Protein AF-A0A7S1EQD0-F1 (afdb_monomer)

pLDDT: mean 75.55, std 23.12, range [25.06, 97.88]

Mean predicted aligned error: 13.23 Å

Solvent-accessible surface area (backbone atoms only — not comparable to full-atom values): 24366 Å² total; per-residue (Å²): 118,85,76,50,57,72,41,32,69,48,77,45,64,61,37,63,82,50,36,28,69,56,48,41,55,50,34,69,64,29,55,52,28,27,33,45,36,33,35,54,18,48,50,40,40,46,56,37,41,45,33,46,28,65,48,24,20,92,42,27,28,35,42,34,41,24,37,23,82,81,46,58,55,50,56,68,33,49,33,49,25,24,74,40,27,55,58,27,29,34,43,34,35,34,43,35,25,59,81,72,89,61,100,54,102,66,83,83,84,72,91,72,86,83,75,94,69,75,94,68,73,45,50,25,52,27,51,26,60,22,47,55,24,27,34,41,30,37,26,45,13,48,69,47,31,57,58,48,44,43,40,60,20,53,51,27,27,30,42,32,39,22,42,14,62,51,46,35,28,68,32,50,31,52,32,18,71,45,26,40,63,23,29,33,43,30,44,24,48,22,81,44,44,34,22,68,24,44,36,40,30,21,72,42,23,51,59,28,27,33,42,30,51,20,46,38,45,61,92,40,28,51,46,66,38,46,33,54,16,56,58,47,35,51,44,29,30,31,42,35,41,29,35,22,36,42,56,30,30,66,41,48,38,54,36,32,68,32,67,52,34,19,70,49,23,31,35,43,33,48,22,44,39,74,57,61,43,45,34,44,66,29,55,51,37,41,33,50,42,28,48,52,25,29,33,42,34,43,23,44,25,44,44,36,35,85,86,67,90,67,88,86,71,83,91,82,93,54,44,18,55,45,23,29,34,42,31,43,28,39,18,35,44,32,33,36,71,49,47,32,52,54,34,76,34,27,61,44,28,29,34,41,35,47,20,39,21,69,51,32,34,37,66,27,32,48,36,40,30,76,35,37,69,47,28,28,35,41,31,38,34,44,19,54,55,33,43,58,68,26,51,55,56,21,55,75,53,35,80,58,46,53,35,42,38,47,32,74,27,54,60,62,80,82,80,92,76,96,50,91,52,52,69,42,70,82,58,57,62,65,56,59,52,46,49,46,62,72,72,61,61,58,74,71,63,49,59,65,54,53,64,55,73,80,62,78,90,75,90,82,86,84,91,85,91,87,84,90,84,84,88,86,84,83,86,80,87,88,75,88,79,86,83,88,133

InterPro domains:
  IPR006553 Leucine-rich repeat, cysteine-containing subtype [SM00367] (4-29)
  IPR006553 Leucine-rich repeat, cysteine-containing subtype [SM00367] (153-178)
  IPR006553 Leucine-rich repeat, cysteine-containing subtype [SM00367] (179-204)
  IPR006553 Leucine-rich repeat, cysteine-containing subtype [SM00367] (320-345)
  IPR006553 Leucine-rich repeat, cysteine-containing subtype [SM00367] (346-371)
  IPR006553 Leucine-rich repeat, cysteine-containing subtype [SM00367] (372-397)
  IPR032675 Leucine-rich repeat domain superfamily [G3DSA:3.80.10.10] (2-118)
  IPR032675 Leucine-rich repeat domain superfamily [G3DSA:3.80.10.10] (119-221)
  IPR032675 Leucine-rich repeat domain superfamily [G3DSA:3.80.10.10] (222-308)
  IPR032675 Leucine-rich repeat domain superfamily [G3DSA:3.80.10.10] (309-425)

Nearest PDB structures (foldseek):
  6o60-assembly1_C  TM=7.475E-01  e=8.059E-14  Homo sapiens
  6wcq-assembly1_B  TM=6.820E-01  e=1.912E-12  Homo sapiens
  1fs2-assembly1_C  TM=6.869E-01  e=1.834E-07  Homo sapiens
  7z8v-assembly1_F  TM=6.856E-01  e=7.701E-06  Homo sapiens
  8bya-assembly1_E  TM=5.868E-01  e=3.535E-06  Homo sapiens

Radius of gyration: 29.26 Å; Cα contacts (8 Å, |Δi|>4): 1032; chains: 1; bounding box: 67×59×96 Å

Organism: NCBI:txid708627

Structure (mmCIF, N/CA/C/O backbone):
data_AF-A0A7S1EQD0-F1
#
_entry.id   AF-A0A7S1EQD0-F1
#
loop_
_atom_site.group_PDB
_atom_site.id
_atom_site.type_symbol
_atom_site.label_atom_id
_atom_site.label_alt_id
_atom_site.label_comp_id
_atom_site.label_asym_id
_atom_site.label_entity_id
_atom_site.label_seq_id
_atom_site.pdbx_PDB_ins_code
_atom_site.Cartn_x
_atom_site.Cartn_y
_atom_site.Cartn_z
_atom_site.occupancy
_atom_site.B_iso_or_equiv
_atom_site.auth_seq_id
_atom_site.auth_comp_id
_atom_site.auth_asym_id
_atom_site.auth_atom_id
_atom_site.pdbx_PDB_model_num
ATOM 1 N N . MET A 1 1 ? -43.192 -0.748 7.599 1.00 50.53 1 MET A N 1
ATOM 2 C CA . MET A 1 1 ? -42.430 -0.258 8.772 1.00 50.53 1 MET A CA 1
ATOM 3 C C . MET A 1 1 ? -41.844 -1.372 9.649 1.00 50.53 1 MET A C 1
ATOM 5 O O . MET A 1 1 ? -40.684 -1.238 9.986 1.00 50.53 1 MET A O 1
ATOM 9 N N . LYS A 1 2 ? -42.520 -2.510 9.911 1.00 54.06 2 LYS A N 1
ATOM 10 C CA . LYS A 1 2 ? -41.954 -3.643 10.699 1.00 54.06 2 LYS A CA 1
ATOM 11 C C . LYS A 1 2 ? -40.620 -4.248 10.202 1.00 54.06 2 LYS A C 1
ATOM 13 O O . LYS A 1 2 ? -39.960 -4.945 10.958 1.00 54.06 2 LYS A O 1
ATOM 18 N N . ALA A 1 3 ? -40.231 -4.016 8.945 1.00 58.38 3 ALA A N 1
ATOM 19 C CA . ALA A 1 3 ? -38.999 -4.567 8.375 1.00 58.38 3 ALA A CA 1
ATOM 20 C C . ALA A 1 3 ? -37.718 -3.824 8.813 1.00 58.38 3 ALA A C 1
ATOM 22 O O . ALA A 1 3 ? -36.639 -4.404 8.751 1.00 58.38 3 ALA A O 1
ATOM 23 N N . LEU A 1 4 ? -37.820 -2.564 9.260 1.00 62.56 4 LEU A N 1
ATOM 24 C CA . LEU A 1 4 ? -36.647 -1.749 9.611 1.00 62.56 4 LEU A CA 1
ATOM 25 C C . LEU A 1 4 ? -36.142 -2.003 11.042 1.00 62.56 4 LEU A C 1
ATOM 27 O O . LEU A 1 4 ? -34.963 -1.788 11.305 1.00 62.56 4 LEU A O 1
ATOM 31 N N . ASP A 1 5 ? -36.984 -2.543 11.931 1.00 69.06 5 ASP A N 1
ATOM 32 C CA . ASP A 1 5 ? -36.617 -2.840 13.326 1.00 69.06 5 ASP A CA 1
ATOM 33 C C . ASP A 1 5 ? -35.532 -3.921 13.448 1.00 69.06 5 ASP A C 1
ATOM 35 O O . ASP A 1 5 ? -34.864 -4.012 14.476 1.00 69.06 5 ASP A O 1
ATOM 39 N N . GLN A 1 6 ? -35.341 -4.746 12.413 1.00 78.62 6 GLN A N 1
ATOM 40 C CA . GLN A 1 6 ? -34.308 -5.787 12.394 1.00 78.62 6 GLN A CA 1
ATOM 41 C C . GLN A 1 6 ? -33.018 -5.361 11.690 1.00 78.62 6 GLN A C 1
ATOM 43 O O . GLN A 1 6 ? -32.056 -6.134 11.664 1.00 78.62 6 GLN A O 1
ATOM 48 N N . LEU A 1 7 ? -32.966 -4.151 11.123 1.00 84.62 7 LEU A N 1
ATOM 49 C CA . LEU A 1 7 ? -31.773 -3.698 10.423 1.00 84.62 7 LEU A CA 1
ATOM 50 C C . LEU A 1 7 ? -30.628 -3.490 11.423 1.00 84.62 7 LEU A C 1
ATOM 52 O O . LEU A 1 7 ? -30.711 -2.672 12.340 1.00 84.62 7 LEU A O 1
ATOM 56 N N . CYS A 1 8 ? -29.550 -4.250 11.237 1.00 90.75 8 CYS A N 1
ATOM 57 C CA . CYS A 1 8 ? -28.361 -4.206 12.087 1.00 90.75 8 CYS A CA 1
ATOM 58 C C . CYS A 1 8 ? -27.095 -3.768 11.337 1.00 90.75 8 CYS A C 1
ATOM 60 O O . CYS A 1 8 ? -26.061 -3.541 11.964 1.00 90.75 8 CYS A O 1
ATOM 62 N N . VAL A 1 9 ? -27.173 -3.634 10.014 1.00 93.19 9 VAL A N 1
ATOM 63 C CA . VAL A 1 9 ? -26.091 -3.171 9.145 1.00 93.19 9 VAL A CA 1
ATOM 64 C C . VAL A 1 9 ? -26.670 -2.137 8.194 1.00 93.19 9 VAL A C 1
ATOM 66 O O . VAL A 1 9 ? -27.667 -2.409 7.527 1.00 93.19 9 VAL A O 1
ATOM 69 N N . LEU A 1 10 ? -26.044 -0.968 8.133 1.00 93.31 10 LEU A N 1
ATOM 70 C CA . LEU A 1 10 ? -26.384 0.087 7.191 1.00 93.31 10 LEU A CA 1
ATOM 71 C C . LEU A 1 10 ? -25.100 0.633 6.571 1.00 93.31 10 LEU A C 1
ATOM 73 O O . LEU A 1 10 ? -24.232 1.130 7.290 1.00 93.31 10 LEU A O 1
ATOM 77 N N . ASP A 1 11 ? -25.008 0.531 5.248 1.00 92.25 11 ASP A N 1
ATOM 78 C CA . ASP A 1 11 ? -23.950 1.129 4.438 1.00 92.25 11 ASP A CA 1
ATOM 79 C C . ASP A 1 11 ? -24.571 2.148 3.483 1.00 92.25 11 ASP A C 1
ATOM 81 O O . ASP A 1 11 ? -25.519 1.836 2.760 1.00 92.25 11 ASP A O 1
ATOM 85 N N . ILE A 1 12 ? -24.085 3.380 3.562 1.00 90.50 12 ILE A N 1
ATOM 86 C CA . ILE A 1 12 ? -24.570 4.547 2.824 1.00 90.50 12 ILE A CA 1
ATOM 87 C C . ILE A 1 12 ? -23.400 5.296 2.174 1.00 90.50 12 ILE A C 1
ATOM 89 O O . ILE A 1 12 ? -23.431 6.524 2.090 1.00 90.50 12 ILE A O 1
ATOM 93 N N . ASP A 1 13 ? -22.361 4.575 1.741 1.00 90.00 13 ASP A N 1
ATOM 94 C CA . ASP A 1 13 ? -21.229 5.154 1.007 1.00 90.00 13 ASP A CA 1
ATOM 95 C C . ASP A 1 13 ? -21.686 6.101 -0.115 1.00 90.00 13 ASP A C 1
ATOM 97 O O . ASP A 1 13 ? -22.628 5.820 -0.862 1.00 90.00 13 ASP A O 1
ATOM 101 N N . GLY A 1 14 ? -21.030 7.258 -0.196 1.00 83.88 14 GLY A N 1
ATOM 102 C CA . GLY A 1 14 ? -21.255 8.252 -1.244 1.00 83.88 14 GLY A CA 1
ATOM 103 C C . GLY A 1 14 ? -22.619 8.944 -1.190 1.00 83.88 14 GLY A C 1
ATOM 104 O O . GLY A 1 14 ? -22.992 9.642 -2.132 1.00 83.88 14 GLY A O 1
ATOM 105 N N . CYS A 1 15 ? -23.393 8.790 -0.111 1.00 87.62 15 CYS A N 1
ATOM 106 C CA . CYS A 1 15 ? -24.688 9.453 0.029 1.00 87.62 15 CYS A CA 1
ATOM 107 C C . CYS A 1 15 ? -24.532 10.958 0.322 1.00 87.62 15 CYS A C 1
ATOM 109 O O . CYS A 1 15 ? -24.690 11.414 1.452 1.00 87.62 15 CYS A O 1
ATOM 111 N N . GLU A 1 16 ? -24.304 11.776 -0.705 1.00 84.88 16 GLU A N 1
ATOM 112 C CA . GLU A 1 16 ? -23.997 13.215 -0.574 1.00 84.88 16 GLU A CA 1
ATOM 113 C C . GLU A 1 16 ? -25.072 14.065 0.134 1.00 84.88 16 GLU A C 1
ATOM 115 O O . GLU A 1 16 ? -24.802 15.155 0.654 1.00 84.88 16 GLU A O 1
ATOM 120 N N . LEU A 1 17 ? -26.323 13.598 0.140 1.00 87.19 17 LEU A N 1
ATOM 121 C CA . LEU A 1 17 ? -27.458 14.328 0.706 1.00 87.19 17 LEU A CA 1
ATOM 122 C C . LEU A 1 17 ? -27.757 13.978 2.166 1.00 87.19 17 LEU A C 1
ATOM 124 O O . LEU A 1 17 ? -28.553 14.686 2.790 1.00 87.19 17 LEU A O 1
ATOM 128 N N . ILE A 1 18 ? -27.144 12.932 2.724 1.00 88.75 18 ILE A N 1
ATOM 129 C CA . ILE A 1 18 ? -27.457 12.491 4.083 1.00 88.75 18 ILE A CA 1
ATOM 130 C C . ILE A 1 18 ? -26.913 13.468 5.124 1.00 88.75 18 ILE A C 1
ATOM 132 O O . ILE A 1 18 ? -25.772 13.906 5.057 1.00 88.75 18 ILE A O 1
ATOM 136 N N . THR A 1 19 ? -27.748 13.842 6.092 1.00 89.75 19 THR A N 1
ATOM 137 C CA . THR A 1 19 ? -27.399 14.836 7.119 1.00 89.75 19 THR A CA 1
ATOM 138 C C . THR A 1 19 ? -27.415 14.221 8.511 1.00 89.75 19 THR A C 1
ATOM 140 O O . THR A 1 19 ? -28.064 13.199 8.734 1.00 89.75 19 THR A O 1
ATOM 143 N N . ASP A 1 20 ? -26.807 14.904 9.485 1.00 88.94 20 ASP A N 1
ATOM 144 C CA . ASP A 1 20 ? -26.904 14.523 10.902 1.00 88.94 20 ASP A CA 1
ATOM 145 C C . ASP A 1 20 ? -28.360 14.317 11.361 1.00 88.94 20 ASP A C 1
ATOM 147 O O . ASP A 1 20 ? -28.644 13.410 12.140 1.00 88.94 20 ASP A O 1
ATOM 151 N N . ARG A 1 21 ? -29.310 15.124 10.860 1.00 91.06 21 ARG A N 1
ATOM 152 C CA . ARG A 1 21 ? -30.737 14.985 11.196 1.00 91.06 21 ARG A CA 1
ATOM 153 C C . ARG A 1 21 ? -31.307 13.670 10.672 1.00 91.06 21 ARG A C 1
ATOM 155 O O . ARG A 1 21 ? -32.039 13.002 11.394 1.00 91.06 21 ARG A O 1
ATOM 162 N N . SER A 1 22 ? -30.952 13.299 9.444 1.00 91.62 22 SER A N 1
ATOM 163 C CA . SER A 1 22 ? -31.339 12.020 8.848 1.00 91.62 22 SER A CA 1
ATOM 164 C C . SER A 1 22 ? -30.812 10.857 9.689 1.00 91.62 22 SER A C 1
ATOM 166 O O . SER A 1 22 ? -31.579 9.963 10.032 1.00 91.62 22 SER A O 1
ATOM 168 N N . VAL A 1 23 ? -29.539 10.907 10.099 1.00 90.75 23 VAL A N 1
ATOM 169 C CA . VAL A 1 23 ? -28.937 9.877 10.961 1.00 90.75 23 VAL A CA 1
ATOM 170 C C . VAL A 1 23 ? -29.626 9.807 12.323 1.00 90.75 23 VAL A C 1
ATOM 172 O O . VAL A 1 23 ? -29.863 8.714 12.826 1.00 90.75 23 VAL A O 1
ATOM 175 N N . VAL A 1 24 ? -30.002 10.942 12.920 1.00 92.75 24 VAL A N 1
ATOM 176 C CA . VAL A 1 24 ? -30.746 10.960 14.190 1.00 92.75 24 VAL A CA 1
ATOM 177 C C . VAL A 1 24 ? -32.096 10.255 14.066 1.00 92.75 24 VAL A C 1
ATOM 179 O O . VAL A 1 24 ? -32.443 9.489 14.962 1.00 92.75 24 VAL A O 1
ATOM 182 N N . GLU A 1 25 ? -32.856 10.491 12.995 1.00 91.00 25 GLU A N 1
ATOM 183 C CA . GLU A 1 25 ? -34.138 9.800 12.790 1.00 91.00 25 GLU A CA 1
ATOM 184 C C . GLU A 1 25 ? -33.935 8.304 12.519 1.00 91.00 25 GLU A C 1
ATOM 186 O O . GLU A 1 25 ? -34.593 7.476 13.143 1.00 91.00 25 GLU A O 1
ATOM 191 N N . ILE A 1 26 ? -32.946 7.943 11.694 1.00 90.19 26 ILE A N 1
ATOM 192 C CA . ILE A 1 26 ? -32.556 6.542 11.467 1.00 90.19 26 ILE A CA 1
ATOM 193 C C . ILE A 1 26 ? -32.217 5.857 12.797 1.00 90.19 26 ILE A C 1
ATOM 195 O O . ILE A 1 26 ? -32.689 4.757 13.071 1.00 90.19 26 ILE A O 1
ATOM 199 N N . ALA A 1 27 ? -31.435 6.515 13.651 1.00 90.44 27 ALA A N 1
ATOM 200 C CA . ALA A 1 27 ? -30.986 5.961 14.921 1.00 90.44 27 ALA A CA 1
ATOM 201 C C . ALA A 1 27 ? -32.116 5.802 15.955 1.00 90.44 27 ALA A C 1
ATOM 203 O O . ALA A 1 27 ? -32.029 4.922 16.813 1.00 90.44 27 ALA A O 1
ATOM 204 N N . LYS A 1 28 ? -33.184 6.611 15.884 1.00 89.62 28 LYS A N 1
ATOM 205 C CA . LYS A 1 28 ? -34.373 6.457 16.745 1.00 89.62 28 LYS A CA 1
ATOM 206 C C . LYS A 1 28 ? -35.182 5.210 16.396 1.00 89.62 28 LYS A C 1
ATOM 208 O O . LYS A 1 28 ? -35.646 4.521 17.308 1.00 89.62 28 LYS A O 1
ATOM 213 N N . GLU A 1 29 ? -35.342 4.944 15.103 1.00 87.94 29 GLU A N 1
ATOM 214 C CA . GLU A 1 29 ? -36.114 3.807 14.597 1.00 87.94 29 GLU A CA 1
ATOM 215 C C . GLU A 1 29 ? -35.298 2.504 14.684 1.00 87.94 29 GLU A C 1
ATOM 217 O O . GLU A 1 29 ? -35.760 1.496 15.214 1.00 87.94 29 GLU A O 1
ATOM 222 N N . MET A 1 30 ? -34.032 2.526 14.256 1.00 87.94 30 MET A N 1
ATOM 223 C CA . MET A 1 30 ? -33.180 1.336 14.157 1.00 87.94 30 MET A CA 1
ATOM 224 C C . MET A 1 30 ? -32.355 1.112 15.428 1.00 87.94 30 MET A C 1
ATOM 226 O O . MET A 1 30 ? -31.192 1.505 15.517 1.00 87.94 30 MET A O 1
ATOM 230 N N . LYS A 1 31 ? -32.934 0.454 16.434 1.00 85.75 31 LYS A N 1
ATOM 231 C CA . LYS A 1 31 ? -32.311 0.309 17.769 1.00 85.75 31 LYS A CA 1
ATOM 232 C C . LYS A 1 31 ? -31.229 -0.771 17.878 1.00 85.75 31 LYS A C 1
ATOM 234 O O . LYS A 1 31 ? -30.480 -0.772 18.850 1.00 85.75 31 LYS A O 1
ATOM 239 N N . PHE A 1 32 ? -31.128 -1.679 16.906 1.00 89.94 32 PHE A N 1
ATOM 240 C CA . PHE A 1 32 ? -30.210 -2.828 16.945 1.00 89.94 32 PHE A CA 1
ATOM 241 C C . PHE A 1 32 ? -29.008 -2.694 16.002 1.00 89.94 32 PHE A C 1
ATOM 243 O O . PHE A 1 32 ? -28.387 -3.696 15.640 1.00 89.94 32 PHE A O 1
ATOM 250 N N . MET A 1 33 ? -28.660 -1.463 15.617 1.00 92.69 33 MET A N 1
ATOM 251 C CA . MET A 1 33 ? -27.554 -1.199 14.701 1.00 92.69 33 MET A CA 1
ATOM 252 C C . MET A 1 33 ? -26.228 -1.725 15.265 1.00 92.69 33 MET A C 1
ATOM 254 O O . MET A 1 33 ? -25.813 -1.351 16.365 1.00 92.69 33 MET A O 1
ATOM 258 N N . GLN A 1 34 ? -25.564 -2.593 14.507 1.00 94.12 34 GLN A N 1
ATOM 259 C CA . GLN A 1 34 ? -24.247 -3.155 14.810 1.00 94.12 34 GLN A CA 1
ATOM 260 C C . GLN A 1 34 ? -23.163 -2.564 13.911 1.00 94.12 34 GLN A C 1
ATOM 262 O O . GLN A 1 34 ? -22.034 -2.382 14.370 1.00 94.12 34 GLN A O 1
ATOM 267 N N . VAL A 1 35 ? -23.489 -2.259 12.657 1.00 95.50 35 VAL A N 1
ATOM 268 C CA . VAL A 1 35 ? -22.554 -1.704 11.676 1.00 95.50 35 VAL A CA 1
ATOM 269 C C . VAL A 1 35 ? -23.186 -0.485 11.026 1.00 95.50 35 VAL A C 1
ATOM 271 O O . VAL A 1 35 ? -24.231 -0.600 10.391 1.00 95.50 35 VAL A O 1
ATOM 274 N N . PHE A 1 36 ? -22.535 0.663 11.167 1.00 94.88 36 PHE A N 1
ATOM 275 C CA . PHE A 1 36 ? -22.894 1.875 10.442 1.00 94.88 36 PHE A CA 1
ATOM 276 C C . PHE A 1 36 ? -21.691 2.341 9.628 1.00 94.88 36 PHE A C 1
ATOM 278 O O . PHE A 1 36 ? -20.634 2.639 10.189 1.00 94.88 36 PHE A O 1
ATOM 285 N N . SER A 1 37 ? -21.856 2.353 8.310 1.00 93.62 37 SER A N 1
ATOM 286 C CA . SER A 1 37 ? -20.837 2.740 7.344 1.00 93.62 37 SER A CA 1
ATOM 287 C C . SER A 1 37 ? -21.346 3.916 6.528 1.00 93.62 37 SER A C 1
ATOM 289 O O . SER A 1 37 ? -22.345 3.794 5.827 1.00 93.62 37 SER A O 1
ATOM 291 N N . ALA A 1 38 ? -20.690 5.065 6.651 1.00 90.31 38 ALA A N 1
ATOM 292 C CA . ALA A 1 38 ? -21.004 6.252 5.866 1.00 90.31 38 ALA A CA 1
ATOM 293 C C . ALA A 1 38 ? -19.736 6.955 5.358 1.00 90.31 38 ALA A C 1
ATOM 295 O O . ALA A 1 38 ? -19.488 8.117 5.709 1.00 90.31 38 ALA A O 1
ATOM 296 N N . PRO A 1 39 ? -18.886 6.262 4.579 1.00 86.75 39 PRO A N 1
ATOM 297 C CA . PRO A 1 39 ? -17.789 6.926 3.904 1.00 86.75 39 PRO A CA 1
ATOM 298 C C . PRO A 1 39 ? -18.314 7.916 2.853 1.00 86.75 39 PRO A C 1
ATOM 300 O O . PRO A 1 39 ? -19.436 7.806 2.357 1.00 86.75 39 PRO A O 1
ATOM 303 N N . ASN A 1 40 ? -17.508 8.934 2.553 1.00 83.25 40 ASN A N 1
ATOM 304 C CA . ASN A 1 40 ? -17.771 9.929 1.511 1.00 83.25 40 ASN A CA 1
ATOM 305 C C . ASN A 1 40 ? -19.111 10.672 1.682 1.00 83.25 40 ASN A C 1
ATOM 307 O O . ASN A 1 40 ? -19.769 11.031 0.708 1.00 83.25 40 ASN A O 1
ATOM 311 N N . CYS A 1 41 ? -19.515 10.923 2.931 1.00 85.62 41 CYS A N 1
ATOM 312 C CA . CYS A 1 41 ? -20.762 11.606 3.275 1.00 85.62 41 CYS A CA 1
ATOM 313 C C . CYS A 1 41 ? -20.477 13.015 3.848 1.00 85.62 41 CYS A C 1
ATOM 315 O O . CYS A 1 41 ? -20.470 13.202 5.069 1.00 85.62 41 CYS A O 1
ATOM 317 N N . PRO A 1 42 ? -20.290 14.047 2.996 1.00 80.62 42 PRO A N 1
ATOM 318 C CA . PRO A 1 42 ? -19.700 15.341 3.373 1.00 80.62 42 PRO A CA 1
ATOM 319 C C . PRO A 1 42 ? -20.530 16.186 4.347 1.00 80.62 42 PRO A C 1
ATOM 321 O O . PRO A 1 42 ? -20.024 17.160 4.907 1.00 80.62 42 PRO A O 1
ATOM 324 N N . LYS A 1 43 ? -21.814 15.861 4.526 1.00 83.88 43 LYS A N 1
ATOM 325 C CA . LYS A 1 43 ? -22.752 16.598 5.387 1.00 83.88 43 LYS A CA 1
ATOM 326 C C . LYS A 1 43 ? -22.873 16.011 6.800 1.00 83.88 43 LYS A C 1
ATOM 328 O O . LYS A 1 43 ? -23.632 16.557 7.609 1.00 83.88 43 LYS A O 1
ATOM 333 N N . LEU A 1 44 ? -22.160 14.925 7.106 1.00 85.88 44 LEU A N 1
ATOM 334 C CA . LEU A 1 44 ? -22.121 14.330 8.443 1.00 85.88 44 LEU A CA 1
ATOM 335 C C . LEU A 1 44 ? -21.094 15.043 9.330 1.00 85.88 44 LEU A C 1
ATOM 337 O O . LEU A 1 44 ? -20.040 15.477 8.874 1.00 85.88 44 LEU A O 1
ATOM 341 N N . SER A 1 45 ? -21.411 15.192 10.615 1.00 85.50 45 SER A N 1
ATOM 342 C CA . SER A 1 45 ? -20.553 15.884 11.579 1.00 85.50 45 SER A CA 1
ATOM 343 C C . SER A 1 45 ? -20.692 15.311 12.999 1.00 85.50 45 SER A C 1
ATOM 345 O O . SER A 1 45 ? -21.127 14.177 13.201 1.00 85.50 45 SER A O 1
ATOM 347 N N . ASN A 1 46 ? -20.359 16.107 14.022 1.00 85.50 46 ASN A N 1
ATOM 348 C CA . ASN A 1 46 ? -20.523 15.767 15.441 1.00 85.50 46 ASN A CA 1
ATOM 349 C C . ASN A 1 46 ? -21.929 15.256 15.797 1.00 85.50 46 ASN A C 1
ATOM 351 O O . ASN A 1 46 ? -22.073 14.465 16.730 1.00 85.50 46 ASN A O 1
ATOM 355 N N . GLY A 1 47 ? -22.967 15.708 15.082 1.00 86.81 47 GLY A N 1
ATOM 356 C CA . GLY A 1 47 ? -24.341 15.246 15.284 1.00 86.81 47 GLY A CA 1
ATOM 357 C C . GLY A 1 47 ? -24.488 13.741 15.056 1.00 86.81 47 GLY A C 1
ATOM 358 O O . GLY A 1 47 ? -25.117 13.065 15.867 1.00 86.81 47 GLY A O 1
ATOM 359 N N . THR A 1 48 ? -23.830 13.210 14.026 1.00 89.50 48 THR A N 1
ATOM 360 C CA . THR A 1 48 ? -23.785 11.777 13.702 1.00 89.50 48 THR A CA 1
ATOM 361 C C . THR A 1 48 ? -23.106 10.964 14.799 1.00 89.50 48 THR A C 1
ATOM 363 O O . THR A 1 48 ? -23.692 9.995 15.285 1.00 89.50 48 THR A O 1
ATOM 366 N N . LEU A 1 49 ? -21.921 11.381 15.265 1.00 89.25 49 LEU A N 1
ATOM 367 C CA . LEU A 1 49 ? -21.231 10.696 16.369 1.00 89.25 49 LEU A CA 1
ATOM 368 C C . LEU A 1 49 ? -22.070 10.696 17.647 1.00 89.25 49 LEU A C 1
ATOM 370 O O . LEU A 1 49 ? -22.227 9.658 18.285 1.00 89.25 49 LEU A O 1
ATOM 374 N N . ASN A 1 50 ? -22.668 11.837 17.989 1.00 90.94 50 ASN A N 1
ATOM 375 C CA . ASN A 1 50 ? -23.530 11.949 19.161 1.00 90.94 50 ASN A CA 1
ATOM 376 C C . ASN A 1 50 ? -24.811 11.115 19.031 1.00 90.94 50 ASN A C 1
ATOM 378 O O . ASN A 1 50 ? -25.286 10.582 20.032 1.00 90.94 50 ASN A O 1
ATOM 382 N N . ALA A 1 51 ? -25.372 10.975 17.826 1.00 91.31 51 ALA A N 1
ATOM 383 C CA . ALA A 1 51 ? -26.513 10.099 17.574 1.00 91.31 51 ALA A CA 1
ATOM 384 C C . ALA A 1 51 ? -26.136 8.628 17.793 1.00 91.31 51 ALA A C 1
ATOM 386 O O . ALA A 1 51 ? -26.809 7.939 18.564 1.00 91.31 51 ALA A O 1
ATOM 387 N N . CYS A 1 52 ? -25.018 8.178 17.214 1.00 92.06 52 CYS A N 1
ATOM 388 C CA . CYS A 1 52 ? -24.477 6.831 17.420 1.00 92.06 52 CYS A CA 1
ATOM 389 C C . CYS A 1 52 ? -24.247 6.561 18.912 1.00 92.06 52 CYS A C 1
ATOM 391 O O . CYS A 1 52 ? -24.754 5.587 19.470 1.00 92.06 52 CYS A O 1
ATOM 393 N N . ALA A 1 53 ? -23.566 7.498 19.577 1.00 92.12 53 ALA A N 1
ATOM 394 C CA . ALA A 1 53 ? -23.273 7.456 21.000 1.00 92.12 53 ALA A CA 1
ATOM 395 C C . ALA A 1 53 ? -24.515 7.556 21.884 1.00 92.12 53 ALA A C 1
ATOM 397 O O . ALA A 1 53 ? -24.402 7.268 23.063 1.00 92.12 53 ALA A O 1
ATOM 398 N N . LYS A 1 54 ? -25.681 7.984 21.383 1.00 92.94 54 LYS A N 1
ATOM 399 C CA . LYS A 1 54 ? -26.924 8.095 22.163 1.00 92.94 54 LYS A CA 1
ATOM 400 C C . LYS A 1 54 ? -27.821 6.875 21.995 1.00 92.94 54 LYS A C 1
ATOM 402 O O . LYS A 1 54 ? -28.333 6.378 22.996 1.00 92.94 54 LYS A O 1
ATOM 407 N N . TYR A 1 55 ? -28.019 6.423 20.761 1.00 92.00 55 TYR A N 1
ATOM 408 C CA . TYR A 1 55 ? -29.020 5.407 20.429 1.00 92.00 55 TYR A CA 1
ATOM 409 C C . TYR A 1 55 ? -28.427 4.003 20.254 1.00 92.00 55 TYR A C 1
ATOM 411 O O . TYR A 1 55 ? -29.110 3.032 20.561 1.00 92.00 55 TYR A O 1
ATOM 419 N N . TRP A 1 56 ? -27.158 3.872 19.846 1.00 91.75 56 TRP A N 1
ATOM 420 C CA . TRP A 1 56 ? -26.520 2.578 19.538 1.00 91.75 56 TRP A CA 1
ATOM 421 C C . TRP A 1 56 ? -25.435 2.162 20.541 1.00 91.75 56 TRP A C 1
ATOM 423 O O . TRP A 1 56 ? -24.574 1.331 20.246 1.00 91.75 56 TRP A O 1
ATOM 433 N N . LYS A 1 57 ? -25.482 2.720 21.755 1.00 91.06 57 LYS A N 1
ATOM 434 C CA . LYS A 1 57 ? -24.500 2.525 22.839 1.00 91.06 57 LYS A CA 1
ATOM 435 C C . LYS A 1 57 ? -24.109 1.063 23.069 1.00 91.06 57 LYS A C 1
ATOM 437 O O . LYS A 1 57 ? -22.938 0.723 23.183 1.00 91.06 57 LYS A O 1
ATOM 442 N N . THR A 1 58 ? -25.105 0.186 23.134 1.00 88.88 58 THR A N 1
ATOM 443 C CA . THR A 1 58 ? -24.935 -1.218 23.532 1.00 88.88 58 THR A CA 1
ATOM 444 C C . THR A 1 58 ? -24.906 -2.183 22.351 1.00 88.88 58 THR A C 1
ATOM 446 O O . THR A 1 58 ? -24.777 -3.393 22.557 1.00 88.88 58 THR A O 1
ATOM 449 N N . THR A 1 59 ? -25.031 -1.693 21.117 1.00 92.69 59 THR A N 1
ATOM 450 C CA . THR A 1 59 ? -25.193 -2.532 19.920 1.00 92.69 59 THR A CA 1
ATOM 451 C C . THR A 1 59 ? -24.091 -2.313 18.895 1.00 92.69 59 THR A C 1
ATOM 453 O O . THR A 1 59 ? -23.676 -3.288 18.266 1.00 92.69 59 THR A O 1
ATOM 456 N N . LEU A 1 60 ? -23.580 -1.084 18.766 1.00 94.88 60 LEU A N 1
ATOM 457 C CA . LEU A 1 60 ? -22.619 -0.711 17.732 1.00 94.88 60 LEU A CA 1
ATOM 458 C C . LEU A 1 60 ? -21.274 -1.428 17.923 1.00 94.88 60 LEU A C 1
ATOM 460 O O . LEU A 1 60 ? -20.660 -1.367 18.988 1.00 94.88 60 LEU A O 1
ATOM 464 N N . LYS A 1 61 ? -20.821 -2.103 16.865 1.00 96.19 61 LYS A N 1
ATOM 465 C CA . LYS A 1 61 ? -19.556 -2.850 16.792 1.00 96.19 61 LYS A CA 1
ATOM 466 C C . LYS A 1 61 ? -18.601 -2.275 15.751 1.00 96.19 61 LYS A C 1
ATOM 468 O O . LYS A 1 61 ? -17.394 -2.316 15.974 1.00 96.19 61 LYS A O 1
ATOM 473 N N . LYS A 1 62 ? -19.122 -1.743 14.643 1.00 96.56 62 LYS A N 1
ATOM 474 C CA . LYS A 1 62 ? -18.335 -1.107 13.582 1.00 96.56 62 LYS A CA 1
ATOM 475 C C . LYS A 1 62 ? -18.927 0.251 13.221 1.00 96.56 62 LYS A C 1
ATOM 477 O O . LYS A 1 62 ? -20.127 0.352 12.964 1.00 96.56 62 LYS A O 1
ATOM 482 N N . LEU A 1 63 ? -18.068 1.262 13.192 1.00 94.88 63 LEU A N 1
ATOM 483 C CA . LEU A 1 63 ? -18.388 2.608 12.737 1.00 94.88 63 LEU A CA 1
ATOM 484 C C . LEU A 1 63 ? -17.355 3.042 11.700 1.00 94.88 63 LEU A C 1
ATOM 486 O O . LEU A 1 63 ? -16.162 3.048 12.000 1.00 94.88 63 LEU A O 1
ATOM 490 N N . VAL A 1 64 ? -17.819 3.409 10.510 1.00 92.56 64 VAL A N 1
ATOM 491 C CA . VAL A 1 64 ? -16.982 3.957 9.438 1.00 92.56 64 VAL A CA 1
ATOM 492 C C . VAL A 1 64 ? -17.531 5.317 9.054 1.00 92.56 64 VAL A C 1
ATOM 494 O O . VAL A 1 64 ? -18.684 5.425 8.641 1.00 92.56 64 VAL A O 1
ATOM 497 N N . LEU A 1 65 ? -16.710 6.348 9.202 1.00 88.19 65 LEU A N 1
ATOM 498 C CA . LEU A 1 65 ? -16.995 7.705 8.764 1.00 88.19 65 LEU A CA 1
ATOM 499 C C . LEU A 1 65 ? -15.767 8.231 8.031 1.00 88.19 65 LEU A C 1
ATOM 501 O O . LEU A 1 65 ? -14.649 8.165 8.546 1.00 88.19 65 LEU A O 1
ATOM 505 N N . SER A 1 66 ? -15.972 8.794 6.847 1.00 80.31 66 SER A N 1
ATOM 506 C CA . SER A 1 66 ? -14.918 9.525 6.157 1.00 80.31 66 SER A CA 1
ATOM 507 C C . SER A 1 66 ? -15.428 10.850 5.613 1.00 80.31 66 SER A C 1
ATOM 509 O O . SER A 1 66 ? -16.620 11.006 5.353 1.00 80.31 66 SER A O 1
ATOM 511 N N . PHE A 1 67 ? -14.495 11.787 5.433 1.00 63.72 67 PHE A N 1
ATOM 512 C CA . PHE A 1 67 ? -14.675 12.998 4.632 1.00 63.72 67 PHE A CA 1
ATOM 513 C C . PHE A 1 67 ? -15.773 13.964 5.129 1.00 63.72 67 PHE A C 1
ATOM 515 O O . PHE A 1 67 ? -16.932 13.885 4.736 1.00 63.72 67 PHE A O 1
ATOM 522 N N . SER A 1 68 ? -15.388 14.968 5.926 1.00 56.12 68 SER A N 1
ATOM 523 C CA . SER A 1 68 ? -16.208 16.169 6.172 1.00 56.12 68 SER A CA 1
ATOM 524 C C . SER A 1 68 ? -15.392 17.410 5.812 1.00 56.12 68 SER A C 1
ATOM 526 O O . SER A 1 68 ? -14.624 17.932 6.617 1.00 56.12 68 SER A O 1
ATOM 528 N N . LEU A 1 69 ? -15.549 17.898 4.577 1.00 51.62 69 LEU A N 1
ATOM 529 C CA . LEU A 1 69 ? -14.860 19.101 4.084 1.00 51.62 69 LEU A CA 1
ATOM 530 C C . LEU A 1 69 ? -15.253 20.384 4.834 1.00 51.62 69 LEU A C 1
ATOM 532 O O . LEU A 1 69 ? -14.577 21.400 4.698 1.00 51.62 69 LEU A O 1
ATOM 536 N N . GLN A 1 70 ? -16.353 20.367 5.593 1.00 50.88 70 GLN A N 1
ATOM 537 C CA . GLN A 1 70 ? -16.957 21.591 6.124 1.00 50.88 70 GLN A CA 1
ATOM 538 C C . GLN A 1 70 ? -16.969 21.689 7.653 1.00 50.88 70 GLN A C 1
ATOM 540 O O . GLN A 1 70 ? -17.113 22.795 8.176 1.00 50.88 70 GLN A O 1
ATOM 545 N N . LYS A 1 71 ? -16.826 20.581 8.395 1.00 55.66 71 LYS A N 1
ATOM 546 C CA . LYS A 1 71 ? -16.881 20.583 9.869 1.00 55.66 71 LYS A CA 1
ATOM 547 C C . LYS A 1 71 ? -15.964 19.510 10.450 1.00 55.66 71 LYS A C 1
ATOM 549 O O . LYS A 1 71 ? -16.244 18.326 10.280 1.00 55.66 71 LYS A O 1
ATOM 554 N N . SER A 1 72 ? -14.914 19.910 11.174 1.00 63.06 72 SER A N 1
ATOM 555 C CA . SER A 1 72 ? -14.094 18.940 11.903 1.00 63.06 72 SER A CA 1
ATOM 556 C C . SER A 1 72 ? -14.898 18.311 13.041 1.00 63.06 72 SER A C 1
ATOM 558 O O . SER A 1 72 ? -15.726 18.964 13.695 1.00 63.06 72 SER A O 1
ATOM 560 N N . PHE A 1 73 ? -14.650 17.028 13.283 1.00 75.38 73 PHE A N 1
ATOM 561 C CA . PHE A 1 73 ? -15.216 16.354 14.437 1.00 75.38 73 PHE A CA 1
ATOM 562 C C . PHE A 1 73 ? -14.510 16.847 15.707 1.00 75.38 73 PHE A C 1
ATOM 564 O O . PHE A 1 73 ? -13.294 17.047 15.732 1.00 75.38 73 PHE A O 1
ATOM 571 N N . SER A 1 74 ? -15.274 17.107 16.765 1.00 81.38 74 SER A N 1
ATOM 572 C CA . SER A 1 74 ? -14.756 17.610 18.032 1.00 81.38 74 SER A CA 1
ATOM 573 C C . SER A 1 74 ? -14.315 16.454 18.918 1.00 81.38 74 SER A C 1
ATOM 575 O O . SER A 1 74 ? -14.971 15.411 18.963 1.00 81.38 74 SER A O 1
ATOM 577 N N . ILE A 1 75 ? -13.255 16.665 19.701 1.00 82.00 75 ILE A N 1
ATOM 578 C CA . ILE A 1 75 ? -12.758 15.663 20.654 1.00 82.00 75 ILE A CA 1
ATOM 579 C C . ILE A 1 75 ? -13.867 15.236 21.632 1.00 82.00 75 ILE A C 1
ATOM 581 O O . ILE A 1 75 ? -14.022 14.057 21.920 1.00 82.00 75 ILE A O 1
ATOM 585 N N . GLN A 1 76 ? -14.729 16.170 22.050 1.00 84.44 76 GLN A N 1
ATOM 586 C CA . GLN A 1 76 ? -15.878 15.886 22.919 1.00 84.44 76 GLN A CA 1
ATOM 587 C C . GLN A 1 76 ? -16.851 14.851 22.333 1.00 84.44 76 GLN A C 1
ATOM 589 O O . GLN A 1 76 ? -17.389 14.032 23.073 1.00 84.44 76 GLN A O 1
ATOM 594 N N . SER A 1 77 ? -17.094 14.877 21.020 1.00 86.00 77 SER A N 1
ATOM 595 C CA . SER A 1 77 ? -18.005 13.922 20.376 1.00 86.00 77 SER A CA 1
ATOM 596 C C . SER A 1 77 ? -17.414 12.510 20.303 1.00 86.00 77 SER A C 1
ATOM 598 O O . SER A 1 77 ? -18.133 11.535 20.517 1.00 86.00 77 SER A O 1
ATOM 600 N N . ILE A 1 78 ? -16.097 12.400 20.094 1.00 87.81 78 ILE A N 1
ATOM 601 C CA . ILE A 1 78 ? -15.365 11.127 20.167 1.00 87.81 78 ILE A CA 1
ATOM 602 C C . ILE A 1 78 ? -15.362 10.617 21.597 1.00 87.81 78 ILE A C 1
ATOM 604 O O . ILE A 1 78 ? -15.597 9.438 21.823 1.00 87.81 78 ILE A O 1
ATOM 608 N N . ASP A 1 79 ? -15.111 11.495 22.566 1.00 87.75 79 ASP A N 1
ATOM 609 C CA . ASP A 1 79 ? -15.092 11.119 23.972 1.00 87.75 79 ASP A CA 1
ATOM 610 C C . ASP A 1 79 ? -16.454 10.581 24.409 1.00 87.75 79 ASP A C 1
ATOM 612 O O . ASP A 1 79 ? -16.537 9.528 25.035 1.00 87.75 79 ASP A O 1
ATOM 616 N N . ASN A 1 80 ? -17.534 11.239 23.983 1.00 89.50 80 ASN A N 1
ATOM 617 C CA . ASN A 1 80 ? -18.896 10.765 24.193 1.00 89.50 80 ASN A CA 1
ATOM 618 C C . ASN A 1 80 ? -19.142 9.399 23.525 1.00 89.50 80 ASN A C 1
ATOM 620 O O . ASN A 1 80 ? -19.727 8.511 24.146 1.00 89.50 80 ASN A O 1
ATOM 624 N N . LEU A 1 81 ? -18.671 9.193 22.290 1.00 91.88 81 LEU A N 1
ATOM 625 C CA . LEU A 1 81 ? -18.741 7.891 21.620 1.00 91.88 81 LEU A CA 1
ATOM 626 C C . LEU A 1 81 ? -17.976 6.822 22.407 1.00 91.88 81 LEU A C 1
ATOM 628 O O . LEU A 1 81 ? -18.541 5.780 22.726 1.00 91.88 81 LEU A O 1
ATOM 632 N N . ALA A 1 82 ? -16.721 7.084 22.755 1.00 90.56 82 ALA A N 1
ATOM 633 C CA . ALA A 1 82 ? -15.842 6.132 23.417 1.00 90.56 82 ALA A CA 1
ATOM 634 C C . ALA A 1 82 ? -16.330 5.755 24.825 1.00 90.56 82 ALA A C 1
ATOM 636 O O . ALA A 1 82 ? -16.217 4.600 25.227 1.00 90.56 82 ALA A O 1
ATOM 637 N N . GLN A 1 83 ? -16.928 6.701 25.558 1.00 90.56 83 GLN A N 1
ATOM 638 C CA . GLN A 1 83 ? -17.530 6.441 26.869 1.00 90.56 83 GLN A CA 1
ATOM 639 C C . GLN A 1 83 ? -18.778 5.551 26.793 1.00 90.56 83 GLN A C 1
ATOM 641 O O . GLN A 1 83 ? -19.038 4.782 27.716 1.00 90.56 83 GLN A O 1
ATOM 646 N N . ASN A 1 84 ? -19.572 5.662 25.724 1.00 91.56 84 ASN A N 1
ATOM 647 C CA . ASN A 1 84 ? -20.876 5.001 25.642 1.00 91.56 84 ASN A CA 1
ATOM 648 C C . ASN A 1 84 ? -20.871 3.719 24.791 1.00 91.56 84 ASN A C 1
ATOM 650 O O . ASN A 1 84 ? -21.610 2.788 25.102 1.00 91.56 84 ASN A O 1
ATOM 654 N N . CYS A 1 85 ? -20.069 3.658 23.727 1.00 91.94 85 CYS A N 1
ATOM 655 C CA . CYS A 1 85 ? -20.048 2.569 22.746 1.00 91.94 85 CYS A CA 1
ATOM 656 C C . CYS A 1 85 ? -18.947 1.540 23.045 1.00 91.94 85 CYS A C 1
ATOM 658 O O . CYS A 1 85 ? -18.094 1.257 22.209 1.00 91.94 85 CYS A O 1
ATOM 660 N N . THR A 1 86 ? -18.968 0.932 24.230 1.00 89.00 86 THR A N 1
ATOM 661 C CA . THR A 1 86 ? -17.894 0.033 24.709 1.00 89.00 86 THR A CA 1
ATOM 662 C C . THR A 1 86 ? -17.761 -1.287 23.938 1.00 89.00 86 THR A C 1
ATOM 664 O O . THR A 1 86 ? -16.766 -1.995 24.088 1.00 89.00 86 THR A O 1
ATOM 667 N N . ARG A 1 87 ? -18.743 -1.637 23.095 1.00 93.44 87 ARG A N 1
ATOM 668 C CA . ARG A 1 87 ? -18.701 -2.822 22.218 1.00 93.44 87 ARG A CA 1
ATOM 669 C C . ARG A 1 87 ? -18.048 -2.563 20.863 1.00 93.44 87 ARG A C 1
ATOM 671 O O . ARG A 1 87 ? -17.959 -3.502 20.068 1.00 93.44 87 ARG A O 1
ATOM 678 N N . LEU A 1 88 ? -17.608 -1.333 20.600 1.00 94.44 88 LEU A N 1
ATOM 679 C CA . LEU A 1 88 ? -16.970 -0.971 19.346 1.00 94.44 88 LEU A CA 1
ATOM 680 C C . LEU A 1 88 ? -15.656 -1.748 19.179 1.00 94.44 88 LEU A C 1
ATOM 682 O O . LEU A 1 88 ? -14.779 -1.715 20.040 1.00 94.44 88 LEU A O 1
ATOM 686 N N . ARG A 1 89 ? -15.552 -2.483 18.071 1.00 96.31 89 ARG A N 1
ATOM 687 C CA . ARG A 1 89 ? -14.383 -3.279 17.671 1.00 96.31 89 ARG A CA 1
ATOM 688 C C . ARG A 1 89 ? -13.662 -2.657 16.483 1.00 96.31 89 ARG A C 1
ATOM 690 O O . ARG A 1 89 ? -12.447 -2.779 16.390 1.00 96.31 89 ARG A O 1
ATOM 697 N N . THR A 1 90 ? -14.391 -1.956 15.621 1.00 96.62 90 THR A N 1
ATOM 698 C CA . THR A 1 90 ? -13.834 -1.275 14.452 1.00 96.62 90 THR A CA 1
ATOM 699 C C . THR A 1 90 ? -14.278 0.176 14.439 1.00 96.62 90 THR A C 1
ATOM 701 O O . THR A 1 90 ? -15.480 0.458 14.474 1.00 96.62 90 THR A O 1
ATOM 704 N N . LEU A 1 91 ? -13.312 1.084 14.363 1.00 94.81 91 LEU A N 1
ATOM 705 C CA . LEU A 1 91 ? -13.544 2.511 14.213 1.00 94.81 91 LEU A CA 1
ATOM 706 C C . LEU A 1 91 ? -12.666 3.049 13.088 1.00 94.81 91 LEU A C 1
ATOM 708 O O . LEU A 1 91 ? -11.444 3.034 13.196 1.00 94.81 91 LEU A O 1
ATOM 712 N N . GLU A 1 92 ? -13.298 3.536 12.030 1.00 92.31 92 GLU A N 1
ATOM 713 C CA . GLU A 1 92 ? -12.621 4.145 10.889 1.00 92.31 92 GLU A CA 1
ATOM 714 C C . GLU A 1 92 ? -13.077 5.601 10.770 1.00 92.31 92 GLU A C 1
ATOM 716 O O . GLU A 1 92 ? -14.264 5.878 10.597 1.00 92.31 92 GLU A O 1
ATOM 721 N N . LEU A 1 93 ? -12.130 6.522 10.929 1.00 87.31 93 LEU A N 1
ATOM 722 C CA . LEU A 1 93 ? -12.295 7.972 10.945 1.00 87.31 93 LEU A CA 1
ATOM 723 C C . LEU A 1 93 ? -11.281 8.604 9.979 1.00 87.31 93 LEU A C 1
ATOM 725 O O . LEU A 1 93 ? -10.306 9.236 10.390 1.00 87.31 93 LEU A O 1
ATOM 729 N N . VAL A 1 94 ? -11.506 8.421 8.678 1.00 83.06 94 VAL A N 1
ATOM 730 C CA . VAL A 1 94 ? -10.560 8.821 7.622 1.00 83.06 94 VAL A CA 1
ATOM 731 C C . VAL A 1 94 ? -10.853 10.246 7.134 1.00 83.06 94 VAL A C 1
ATOM 733 O O . VAL A 1 94 ? -11.982 10.556 6.757 1.00 83.06 94 VAL A O 1
ATOM 736 N N . HIS A 1 95 ? -9.858 11.141 7.116 1.00 76.00 95 HIS A N 1
ATOM 737 C CA . HIS A 1 95 ? -10.042 12.575 6.790 1.00 76.00 95 HIS A CA 1
ATOM 738 C C . HIS A 1 95 ? -11.067 13.301 7.687 1.00 76.00 95 HIS A C 1
ATOM 740 O O . HIS A 1 95 ? -11.727 14.256 7.275 1.00 76.00 95 HIS A O 1
ATOM 746 N N . VAL A 1 96 ? -11.235 12.831 8.922 1.00 65.00 96 VAL A N 1
ATOM 747 C CA . VAL A 1 96 ? -12.240 13.332 9.876 1.00 65.00 96 VAL A CA 1
ATOM 748 C C . VAL A 1 96 ? -11.686 14.505 10.702 1.00 65.00 96 VAL A C 1
ATOM 750 O O . VAL A 1 96 ? -12.437 15.394 11.121 1.00 65.00 96 VAL A O 1
ATOM 753 N N . PHE A 1 97 ? -10.364 14.564 10.898 1.00 55.94 97 PHE A N 1
ATOM 754 C CA . PHE A 1 97 ? -9.708 15.588 11.712 1.00 55.94 97 PHE A CA 1
ATOM 755 C C . PHE A 1 97 ? -8.720 16.428 10.894 1.00 55.94 97 PHE A C 1
ATOM 757 O O . PHE A 1 97 ? -7.617 15.984 10.605 1.00 55.94 97 PHE A O 1
ATOM 764 N N . GLY A 1 98 ? -9.080 17.664 10.554 1.00 49.66 98 GLY A N 1
ATOM 765 C CA . GLY A 1 98 ? -8.163 18.603 9.903 1.00 49.66 98 GLY A CA 1
ATOM 766 C C . GLY A 1 98 ? -8.885 19.707 9.137 1.00 49.66 98 GLY A C 1
ATOM 767 O O . GLY A 1 98 ? -10.073 19.594 8.835 1.00 49.66 98 GLY A O 1
ATOM 768 N N . ARG A 1 99 ? -8.174 20.800 8.841 1.00 47.19 99 ARG A N 1
ATOM 769 C CA . ARG A 1 99 ? -8.633 21.827 7.894 1.00 47.19 99 ARG A CA 1
ATOM 770 C C . ARG A 1 99 ? -8.253 21.385 6.485 1.00 47.19 99 ARG A C 1
ATOM 772 O O . ARG A 1 99 ? -7.090 21.072 6.272 1.00 47.19 99 ARG A O 1
ATOM 779 N N . SER A 1 100 ? -9.240 21.345 5.585 1.00 41.19 100 SER A N 1
ATOM 780 C CA . SER A 1 100 ? -9.117 21.237 4.119 1.00 41.19 100 SER A CA 1
ATOM 781 C C . SER A 1 100 ? -7.854 20.528 3.601 1.00 41.19 100 SER A C 1
ATOM 783 O O . SER A 1 100 ? -6.814 21.155 3.408 1.00 41.19 100 SER A O 1
ATOM 785 N N . PHE A 1 101 ? -7.973 19.232 3.314 1.00 39.09 101 PHE A N 1
ATOM 786 C CA . PHE A 1 101 ? -6.993 18.497 2.517 1.00 39.09 101 PHE A CA 1
ATOM 787 C C . PHE A 1 101 ? -7.189 18.905 1.044 1.00 39.09 101 PHE A C 1
ATOM 789 O O . PHE A 1 101 ? -8.179 18.513 0.430 1.00 39.09 101 PHE A O 1
ATOM 796 N N . LEU A 1 102 ? -6.311 19.747 0.492 1.00 35.78 102 LEU A N 1
ATOM 797 C CA . LEU A 1 102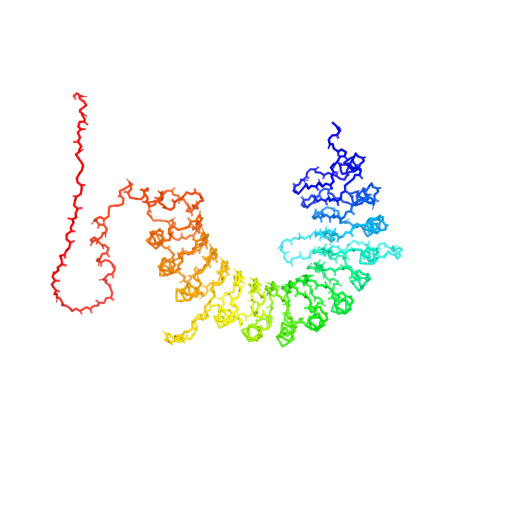 ? -6.219 19.939 -0.960 1.00 35.78 102 LEU A CA 1
ATOM 798 C C . LEU A 1 102 ? -5.257 18.876 -1.532 1.00 35.78 102 LEU A C 1
ATOM 800 O O . LEU A 1 102 ? -4.259 18.575 -0.878 1.00 35.78 102 LEU A O 1
ATOM 804 N N . PRO A 1 103 ? -5.506 18.307 -2.731 1.00 34.28 103 PRO A N 1
ATOM 805 C CA . PRO A 1 103 ? -4.635 17.288 -3.342 1.00 34.28 103 PRO A CA 1
ATOM 806 C C . PRO A 1 103 ? -3.259 17.808 -3.788 1.00 34.28 103 PRO A C 1
ATOM 808 O O . PRO A 1 103 ? -2.436 17.049 -4.288 1.00 34.28 103 PRO A O 1
ATOM 811 N N . THR A 1 104 ? -3.002 19.102 -3.642 1.00 31.39 104 THR A N 1
ATOM 812 C CA . THR A 1 104 ? -1.735 19.751 -3.965 1.00 31.39 104 THR A CA 1
ATOM 813 C C . THR A 1 104 ? -1.037 20.113 -2.662 1.00 31.39 104 THR A C 1
ATOM 815 O O . THR A 1 104 ? -1.678 20.637 -1.759 1.00 31.39 104 THR A O 1
ATOM 818 N N . HIS A 1 105 ? 0.262 19.823 -2.573 1.00 38.22 105 HIS A N 1
ATOM 819 C CA . HIS A 1 105 ? 1.183 19.944 -1.429 1.00 38.22 105 HIS A CA 1
ATOM 820 C C . HIS A 1 105 ? 1.280 21.316 -0.704 1.00 38.22 105 HIS A C 1
ATOM 822 O O . HIS A 1 105 ? 2.291 21.601 -0.065 1.00 38.22 105 HIS A O 1
ATOM 828 N N . GLU A 1 106 ? 0.258 22.166 -0.731 1.00 29.50 106 GLU A N 1
ATOM 829 C CA . GLU A 1 106 ? 0.241 23.476 -0.089 1.00 29.50 106 GLU A CA 1
ATOM 830 C C . GLU A 1 106 ? -0.744 23.517 1.082 1.00 29.50 106 GLU A C 1
ATOM 832 O O . GLU A 1 106 ? -1.966 23.573 0.938 1.00 29.50 106 GLU A O 1
ATOM 837 N N . PHE A 1 107 ? -0.170 23.513 2.285 1.00 36.47 107 PHE A N 1
ATOM 838 C CA . PHE A 1 107 ? -0.860 23.856 3.520 1.00 36.47 107 PHE A CA 1
ATOM 839 C C . PHE A 1 107 ? -1.195 25.352 3.509 1.00 36.47 107 PHE A C 1
ATOM 841 O O . PHE A 1 107 ? -0.306 26.184 3.684 1.00 36.47 107 PHE A O 1
ATOM 848 N N . ILE A 1 108 ? -2.473 25.721 3.393 1.00 29.34 108 ILE A N 1
ATOM 849 C CA . ILE A 1 108 ? -2.894 27.086 3.731 1.00 29.34 108 ILE A CA 1
ATOM 850 C C . ILE A 1 108 ? -3.071 27.158 5.249 1.00 29.34 108 ILE A C 1
ATOM 852 O O . ILE A 1 108 ? -4.123 26.837 5.806 1.00 29.34 108 ILE A O 1
ATOM 856 N N . ALA A 1 109 ? -2.010 27.577 5.936 1.00 29.06 109 ALA A N 1
ATOM 857 C CA . ALA A 1 109 ? -2.086 27.990 7.327 1.00 29.06 109 ALA A CA 1
ATOM 858 C C . ALA A 1 109 ? -2.840 29.327 7.411 1.00 29.06 109 ALA A C 1
ATOM 860 O O . ALA A 1 109 ? -2.297 30.376 7.079 1.00 29.06 109 ALA A O 1
ATOM 861 N N . SER A 1 110 ? -4.086 29.308 7.883 1.00 28.33 110 SER A N 1
ATOM 862 C CA . SER A 1 110 ? -4.726 30.510 8.426 1.00 28.33 110 SER A CA 1
ATOM 863 C C . SER A 1 110 ? -4.835 30.378 9.951 1.00 28.33 110 SER A C 1
ATOM 865 O O . SER A 1 110 ? -5.504 29.464 10.448 1.00 28.33 110 SER A O 1
ATOM 867 N N . PRO A 1 111 ? -4.178 31.250 10.736 1.00 30.02 111 PRO A N 1
ATOM 868 C CA . PRO A 1 111 ? -4.333 31.248 12.180 1.00 30.02 111 PRO A CA 1
ATOM 869 C C . PRO A 1 111 ? -5.708 31.833 12.512 1.00 30.02 111 PRO A C 1
ATOM 871 O O . PRO A 1 111 ? -6.003 32.978 12.184 1.00 30.02 111 PRO A O 1
ATOM 874 N N . SER A 1 112 ? -6.568 31.055 13.167 1.00 29.52 112 SER A N 1
ATOM 875 C CA . SER A 1 112 ? -7.702 31.628 13.900 1.00 29.52 112 SER A CA 1
ATOM 876 C C . SER A 1 112 ? -7.349 31.646 15.389 1.00 29.52 112 SER A C 1
ATOM 878 O O . SER A 1 112 ? -6.832 30.638 15.878 1.00 29.52 112 SER A O 1
ATOM 880 N N . PRO A 1 113 ? -7.631 32.741 16.109 1.00 36.12 113 PRO A N 1
ATOM 881 C CA . PRO A 1 113 ? -7.115 32.981 17.450 1.00 36.12 113 PRO A CA 1
ATOM 882 C C . PRO A 1 113 ? -7.644 31.959 18.462 1.00 36.12 113 PRO A C 1
ATOM 884 O O . PRO A 1 113 ? -8.835 31.649 18.520 1.00 36.12 113 PRO A O 1
ATOM 887 N N . THR A 1 114 ? -6.723 31.438 19.264 1.00 38.19 114 THR A N 1
ATOM 888 C CA . THR A 1 114 ? -6.947 30.518 20.374 1.00 38.19 114 THR A CA 1
ATOM 889 C C . THR A 1 114 ? -7.603 31.249 21.547 1.00 38.19 114 THR A C 1
ATOM 891 O O . THR A 1 114 ? -6.991 32.090 22.197 1.00 38.19 114 THR A O 1
ATOM 894 N N . GLN A 1 115 ? -8.854 30.905 21.858 1.00 34.62 115 GLN A N 1
ATOM 895 C CA . GLN A 1 115 ? -9.385 31.105 23.208 1.00 34.62 115 GLN A CA 1
ATOM 896 C C . GLN A 1 115 ? -8.837 30.007 24.138 1.00 34.62 115 GLN A C 1
ATOM 898 O O . GLN A 1 115 ? -8.720 28.856 23.704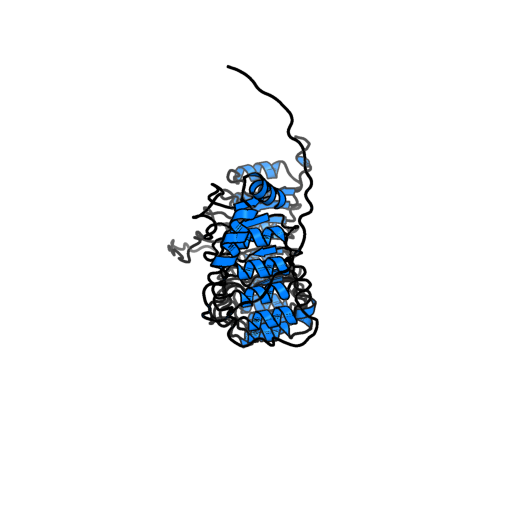 1.00 34.62 115 GLN A O 1
ATOM 903 N N . PRO A 1 116 ? -8.542 30.314 25.414 1.00 35.41 116 PRO A N 1
ATOM 904 C CA . PRO A 1 116 ? -8.074 29.326 26.375 1.00 35.41 116 PRO A CA 1
ATOM 905 C C . PRO A 1 116 ? -9.238 28.393 26.734 1.00 35.41 116 PRO A C 1
ATOM 907 O O . PRO A 1 116 ? -10.211 28.806 27.362 1.00 35.41 116 PRO A O 1
ATOM 910 N N . ARG A 1 117 ? -9.175 27.131 26.298 1.00 42.97 117 ARG A N 1
ATOM 911 C CA . ARG A 1 117 ? -10.142 26.090 26.676 1.00 42.97 117 ARG A CA 1
ATOM 912 C C . ARG A 1 117 ? -9.527 25.188 27.745 1.00 42.97 117 ARG A C 1
ATOM 914 O O . ARG A 1 117 ? -8.355 24.842 27.657 1.00 42.97 117 ARG A O 1
ATOM 921 N N . SER A 1 118 ? -10.346 24.830 28.735 1.00 44.34 118 SER A N 1
ATOM 922 C CA . SER A 1 118 ? -10.134 23.770 29.738 1.00 44.34 118 SER A CA 1
ATOM 923 C C . SER A 1 118 ? -9.362 22.560 29.188 1.00 44.34 118 SER A C 1
ATOM 925 O O . SER A 1 118 ? -9.545 22.269 28.004 1.00 44.34 118 SER A O 1
ATOM 927 N N . PRO A 1 119 ? -8.612 21.793 30.007 1.00 48.28 119 PRO A N 1
ATOM 928 C CA . PRO A 1 119 ? -7.881 20.619 29.530 1.00 48.28 119 PRO A CA 1
ATOM 929 C C . PRO A 1 119 ? -8.864 19.616 28.913 1.00 48.28 119 PRO A C 1
ATOM 931 O O . PRO A 1 119 ? -9.617 18.949 29.617 1.00 48.28 119 PRO A O 1
ATOM 934 N N . GLN A 1 120 ? -8.922 19.570 27.583 1.00 60.06 120 GLN A N 1
ATOM 935 C CA . GLN A 1 120 ? -9.671 18.547 26.867 1.00 60.06 120 GLN A CA 1
ATOM 936 C C . GLN A 1 120 ? -8.758 17.330 26.713 1.00 60.06 120 GLN A C 1
ATOM 938 O O . GLN A 1 120 ? -7.570 17.520 26.434 1.00 60.06 120 GLN A O 1
ATOM 943 N N . PRO A 1 121 ? -9.276 16.102 26.900 1.00 67.69 121 PRO A N 1
ATOM 944 C CA . PRO A 1 121 ? -8.495 14.905 26.628 1.00 67.69 121 PRO A CA 1
ATOM 945 C C . PRO A 1 121 ? -8.040 14.912 25.167 1.00 67.69 121 PRO A C 1
ATOM 947 O O . PRO A 1 121 ? -8.703 15.489 24.303 1.00 67.69 121 PRO A O 1
ATOM 950 N N . SER A 1 122 ? -6.901 14.289 24.883 1.00 83.44 122 SER A N 1
ATOM 951 C CA . SER A 1 122 ? -6.471 14.058 23.503 1.00 83.44 122 SER A CA 1
ATOM 952 C C . SER A 1 122 ? -7.421 13.074 22.803 1.00 83.44 122 SER A C 1
ATOM 954 O O . SER A 1 122 ? -8.126 12.302 23.455 1.00 83.44 122 SER A O 1
ATOM 956 N N . VAL A 1 123 ? -7.433 13.054 21.463 1.00 85.75 123 VAL A N 1
ATOM 957 C CA . VAL A 1 123 ? -8.254 12.081 20.713 1.00 85.75 123 VAL A CA 1
ATOM 958 C C . VAL A 1 123 ? -7.909 10.646 21.126 1.00 85.75 123 VAL A C 1
ATOM 960 O O . VAL A 1 123 ? -8.804 9.858 21.420 1.00 85.75 123 VAL A O 1
ATOM 963 N N . CYS A 1 124 ? -6.621 10.315 21.222 1.00 87.75 124 CYS A N 1
ATOM 964 C CA . CYS A 1 124 ? -6.178 8.980 21.607 1.00 87.75 124 CYS A CA 1
ATOM 965 C C . CYS A 1 124 ? -6.483 8.636 23.077 1.00 87.75 124 CYS A C 1
ATOM 967 O O . CYS A 1 124 ? -6.777 7.477 23.354 1.00 87.75 124 CYS A O 1
ATOM 969 N N . GLN A 1 125 ? -6.507 9.603 24.005 1.00 88.88 125 GLN A N 1
ATOM 970 C CA . GLN A 1 125 ? -6.996 9.380 25.381 1.00 88.88 125 GLN A CA 1
ATOM 971 C C . GLN A 1 125 ? -8.487 9.062 25.430 1.00 88.88 125 GLN A C 1
ATOM 973 O O . GLN A 1 125 ? -8.936 8.274 26.259 1.00 88.88 125 GLN A O 1
ATOM 978 N N . SER A 1 126 ? -9.285 9.681 24.564 1.00 89.75 126 SER A N 1
ATOM 979 C CA . SER A 1 126 ? -10.692 9.313 24.442 1.00 89.75 126 SER A CA 1
ATOM 980 C C . SER A 1 126 ? -10.828 7.899 23.884 1.00 89.75 126 SER A C 1
ATOM 982 O O . SER A 1 126 ? -11.566 7.090 24.441 1.00 89.75 126 SER A O 1
ATOM 984 N N . LEU A 1 127 ? -10.081 7.575 22.827 1.00 91.06 127 LEU A N 1
ATOM 985 C CA . LEU A 1 127 ? -10.125 6.263 22.181 1.00 91.06 127 LEU A CA 1
ATOM 986 C C . LEU A 1 127 ? -9.586 5.129 23.061 1.00 91.06 127 LEU A C 1
ATOM 988 O O . LEU A 1 127 ? -10.092 4.015 22.956 1.00 91.06 127 LEU A O 1
ATOM 992 N N . SER A 1 128 ? -8.642 5.395 23.968 1.00 91.12 128 SER A N 1
ATOM 993 C CA . SER A 1 128 ? -8.086 4.386 24.886 1.00 91.12 128 SER A CA 1
ATOM 994 C C . SER A 1 128 ? -9.125 3.787 25.844 1.00 91.12 128 SER A C 1
ATOM 996 O O . SER A 1 128 ? -8.946 2.689 26.372 1.00 91.12 128 SER A O 1
ATOM 998 N N . LYS A 1 129 ? -10.271 4.459 26.023 1.00 91.88 129 LYS A N 1
ATOM 999 C CA . LYS A 1 129 ? -11.427 3.936 26.771 1.00 91.88 129 LYS A CA 1
ATOM 1000 C C . LYS A 1 129 ? -12.059 2.715 26.089 1.00 91.88 129 LYS A C 1
ATOM 1002 O O . LYS A 1 129 ? -12.675 1.887 26.763 1.00 91.88 129 LYS A O 1
ATOM 1007 N N . LEU A 1 130 ? -11.892 2.567 24.773 1.00 91.94 130 LEU A N 1
ATOM 1008 C CA . LEU A 1 130 ? -12.393 1.441 23.985 1.00 91.94 130 LEU A CA 1
ATOM 1009 C C . LEU A 1 130 ? -11.442 0.240 24.074 1.00 91.94 130 LEU A C 1
ATOM 1011 O O . LEU A 1 130 ? -10.848 -0.182 23.087 1.00 91.94 130 LEU A O 1
ATOM 1015 N N . LYS A 1 131 ? -11.345 -0.374 25.256 1.00 90.44 131 LYS A N 1
ATOM 1016 C CA . LYS A 1 131 ? -10.433 -1.507 25.522 1.00 90.44 131 LYS A CA 1
ATOM 1017 C C . LYS A 1 131 ? -10.649 -2.741 24.640 1.00 90.44 131 LYS A C 1
ATOM 1019 O O . LYS A 1 131 ? -9.801 -3.622 24.611 1.00 90.44 131 LYS A O 1
ATOM 1024 N N . GLY A 1 132 ? -11.807 -2.838 23.986 1.00 92.62 132 GLY A N 1
ATOM 1025 C CA . GLY A 1 132 ? -12.138 -3.917 23.061 1.00 92.62 132 GLY A CA 1
ATOM 1026 C C . GLY A 1 132 ? -11.821 -3.620 21.594 1.00 92.62 132 GLY A C 1
ATOM 1027 O O . GLY A 1 132 ? -12.141 -4.461 20.752 1.00 92.62 132 GLY A O 1
ATOM 1028 N N . LEU A 1 133 ? -11.261 -2.454 21.270 1.00 95.44 133 LEU A N 1
ATOM 1029 C CA . LEU A 1 133 ? -11.008 -2.041 19.894 1.00 95.44 133 LEU A CA 1
ATOM 1030 C C . LEU A 1 133 ? -9.978 -2.965 19.226 1.00 95.44 133 LEU A C 1
ATOM 1032 O O . LEU A 1 133 ? -8.931 -3.254 19.797 1.00 95.44 133 LEU A O 1
ATOM 1036 N N . GLN A 1 134 ? -10.297 -3.442 18.026 1.00 96.81 134 GLN A N 1
ATOM 1037 C CA . GLN A 1 134 ? -9.469 -4.348 17.222 1.00 96.81 134 GLN A CA 1
ATOM 1038 C C . GLN A 1 134 ? -8.893 -3.641 15.995 1.00 96.81 134 GLN A C 1
ATOM 1040 O O . GLN A 1 134 ? -7.728 -3.838 15.670 1.00 96.81 134 GLN A O 1
ATOM 1045 N N . ARG A 1 135 ? -9.676 -2.765 15.357 1.00 97.62 135 ARG A N 1
ATOM 1046 C CA . ARG A 1 135 ? -9.254 -1.975 14.195 1.00 97.62 135 ARG A CA 1
ATOM 1047 C C . ARG A 1 135 ? -9.502 -0.494 14.436 1.00 97.62 135 ARG A C 1
ATOM 1049 O O . ARG A 1 135 ? -10.635 -0.103 14.735 1.00 97.62 135 ARG A O 1
ATOM 1056 N N . LEU A 1 136 ? -8.455 0.307 14.276 1.00 96.12 136 LEU A N 1
ATOM 1057 C CA . LEU A 1 136 ? -8.506 1.763 14.318 1.00 96.12 136 LEU A CA 1
ATOM 1058 C C . LEU A 1 136 ? -7.900 2.331 13.037 1.00 96.12 136 LEU A C 1
ATOM 1060 O O . LEU A 1 136 ? -6.724 2.109 12.759 1.00 96.12 136 LEU A O 1
ATOM 1064 N N . ASP A 1 137 ? -8.687 3.107 12.304 1.00 94.12 137 ASP A N 1
ATOM 1065 C CA . ASP A 1 137 ? -8.200 3.920 11.195 1.00 94.12 137 ASP A CA 1
ATOM 1066 C C . ASP A 1 137 ? -8.442 5.396 11.499 1.00 94.12 137 ASP A C 1
ATOM 1068 O O . ASP A 1 137 ? -9.576 5.832 11.677 1.00 94.12 137 ASP A O 1
ATOM 1072 N N . VAL A 1 138 ? -7.360 6.156 11.599 1.00 91.31 138 VAL A N 1
ATOM 1073 C CA . VAL A 1 138 ? -7.342 7.613 11.767 1.00 91.31 138 VAL A CA 1
ATOM 1074 C C . VAL A 1 138 ? -6.528 8.261 10.650 1.00 91.31 138 VAL A C 1
ATOM 1076 O O . VAL A 1 138 ? -5.946 9.330 10.825 1.00 91.31 138 VAL A O 1
ATOM 1079 N N . THR A 1 139 ? -6.462 7.629 9.480 1.00 89.50 139 THR A N 1
ATOM 1080 C CA . THR A 1 139 ? -5.688 8.132 8.346 1.00 89.50 139 THR A CA 1
ATOM 1081 C C . THR A 1 139 ? -6.129 9.548 7.963 1.00 89.50 139 THR A C 1
ATOM 1083 O O . THR A 1 139 ? -7.317 9.878 7.926 1.00 89.50 139 THR A O 1
ATOM 1086 N N . ALA A 1 140 ? -5.146 10.406 7.692 1.00 82.25 140 ALA A N 1
ATOM 1087 C CA . ALA A 1 140 ? -5.298 11.816 7.352 1.00 82.25 140 ALA A CA 1
ATOM 1088 C C . ALA A 1 140 ? -6.075 12.629 8.393 1.00 82.25 140 ALA A C 1
ATOM 1090 O O . ALA A 1 140 ? -6.797 13.574 8.070 1.00 82.25 140 ALA A O 1
ATOM 1091 N N . SER A 1 141 ? -5.879 12.265 9.659 1.00 80.62 141 SER A N 1
ATOM 1092 C CA . SER A 1 141 ? -6.416 12.966 10.814 1.00 80.62 141 SER A CA 1
ATOM 1093 C C . SER A 1 141 ? -5.314 13.739 11.537 1.00 80.62 141 SER A C 1
ATOM 1095 O O . SER A 1 141 ? -4.684 13.238 12.468 1.00 80.62 141 SER A O 1
ATOM 1097 N N . THR A 1 142 ? -5.056 14.971 11.098 1.00 74.44 142 THR A N 1
ATOM 1098 C CA . THR A 1 142 ? -3.904 15.787 11.525 1.00 74.44 142 THR A CA 1
ATOM 1099 C C . THR A 1 142 ? -3.995 16.276 12.969 1.00 74.44 142 THR A C 1
ATOM 1101 O O . THR A 1 142 ? -2.972 16.556 13.593 1.00 74.44 142 THR A O 1
ATOM 1104 N N . GLU A 1 143 ? -5.201 16.365 13.534 1.00 74.19 143 GLU A N 1
ATOM 1105 C CA . GLU A 1 143 ? -5.366 16.795 14.927 1.00 74.19 143 GLU A CA 1
ATOM 1106 C C . GLU A 1 143 ? -5.169 15.674 15.949 1.00 74.19 143 GLU A C 1
ATOM 1108 O O . GLU A 1 143 ? -4.957 15.980 17.126 1.00 74.19 143 GLU A O 1
ATOM 1113 N N . VAL A 1 144 ? -5.191 14.406 15.521 1.00 81.69 144 VAL A N 1
ATOM 1114 C CA . VAL A 1 144 ? -5.013 13.249 16.408 1.00 81.69 144 VAL A CA 1
ATOM 1115 C C . VAL A 1 144 ? -3.624 13.308 17.026 1.00 81.69 144 VAL A C 1
ATOM 1117 O O . VAL A 1 144 ? -2.617 13.347 16.327 1.00 81.69 144 VAL A O 1
ATOM 1120 N N . SER A 1 145 ? -3.581 13.349 18.353 1.00 82.50 145 SER A N 1
ATOM 1121 C CA . SER A 1 145 ? -2.367 13.495 19.152 1.00 82.50 145 SER A CA 1
ATOM 1122 C C . SER A 1 145 ? -2.320 12.446 20.255 1.00 82.50 145 SER A C 1
ATOM 1124 O O . SER A 1 145 ? -3.347 11.847 20.574 1.00 82.50 145 SER A O 1
ATOM 1126 N N . ASP A 1 146 ? -1.154 12.315 20.895 1.00 85.56 146 ASP A N 1
ATOM 1127 C CA . ASP A 1 146 ? -0.952 11.464 22.076 1.00 85.56 146 ASP A CA 1
ATOM 1128 C C . ASP A 1 146 ? -1.252 9.979 21.805 1.00 85.56 146 ASP A C 1
ATOM 1130 O O . ASP A 1 146 ? -1.985 9.296 22.518 1.00 85.56 146 ASP A O 1
ATOM 1134 N N . PHE A 1 147 ? -0.662 9.471 20.722 1.00 90.19 147 PHE A N 1
ATOM 1135 C CA . PHE A 1 147 ? -0.766 8.071 20.314 1.00 90.19 147 PHE A CA 1
ATOM 1136 C C . PHE A 1 147 ? -0.323 7.091 21.402 1.00 90.19 147 PHE A C 1
ATOM 1138 O O . PHE A 1 147 ? -0.845 5.983 21.442 1.00 90.19 147 PHE A O 1
ATOM 1145 N N . GLN A 1 148 ? 0.562 7.500 22.316 1.00 90.94 148 GLN A N 1
ATOM 1146 C CA . GLN A 1 148 ? 0.996 6.685 23.450 1.00 90.94 148 GLN A CA 1
ATOM 1147 C C . GLN A 1 148 ? -0.179 6.152 24.287 1.00 90.94 148 GLN A C 1
ATOM 1149 O O . GLN A 1 148 ? -0.141 5.006 24.731 1.00 90.94 148 GLN A O 1
ATOM 1154 N N . SER A 1 149 ? -1.257 6.927 24.433 1.00 91.62 149 SER A N 1
ATOM 1155 C CA . SER A 1 149 ? -2.458 6.512 25.168 1.00 91.62 149 SER A CA 1
ATOM 1156 C C . SER A 1 149 ? -3.145 5.263 24.594 1.00 91.62 149 SER A C 1
ATOM 1158 O O . SER A 1 149 ? -3.848 4.568 25.325 1.00 91.62 149 SER A O 1
ATOM 1160 N N . LEU A 1 150 ? -2.924 4.922 23.317 1.00 93.06 150 LEU A N 1
ATOM 1161 C CA . LEU A 1 150 ? -3.481 3.707 22.706 1.00 93.06 150 LEU A CA 1
ATOM 1162 C C . LEU A 1 150 ? -2.852 2.408 23.241 1.00 93.06 150 LEU A C 1
ATOM 1164 O O . LEU A 1 150 ? -3.371 1.336 22.941 1.00 93.06 150 LEU A O 1
ATOM 1168 N N . GLN A 1 151 ? -1.801 2.473 24.069 1.00 91.88 151 GLN A N 1
ATOM 1169 C CA . GLN A 1 151 ? -1.212 1.301 24.739 1.00 91.88 151 GLN A CA 1
ATOM 1170 C C . GLN A 1 151 ? -2.222 0.509 25.592 1.00 91.88 151 GLN A C 1
ATOM 1172 O O . GLN A 1 151 ? -2.055 -0.688 25.810 1.00 91.88 151 GLN A O 1
ATOM 1177 N N . GLU A 1 152 ? -3.295 1.162 26.049 1.00 91.81 152 GLU A N 1
ATOM 1178 C CA . GLU A 1 152 ? -4.384 0.534 26.809 1.00 91.81 152 GLU A CA 1
ATOM 1179 C C . GLU A 1 152 ? -5.269 -0.384 25.942 1.00 91.81 152 GLU A C 1
ATOM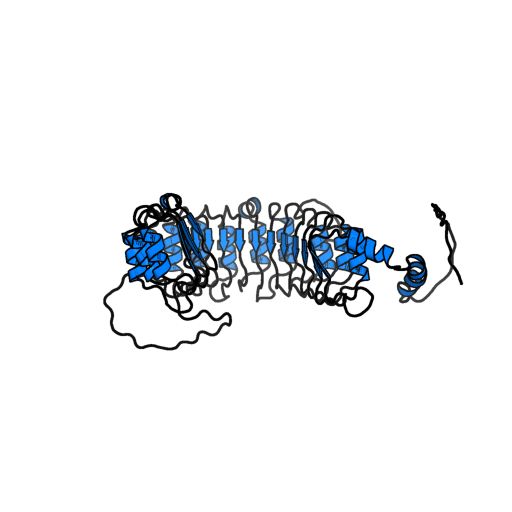 1181 O O . GLU A 1 152 ? -5.955 -1.270 26.459 1.00 91.81 152 GLU A O 1
ATOM 1186 N N . CYS A 1 153 ? -5.260 -0.204 24.616 1.00 92.75 153 CYS A N 1
ATOM 1187 C CA . CYS A 1 153 ? -6.055 -0.978 23.662 1.00 92.75 153 CYS A CA 1
ATOM 1188 C C . CYS A 1 153 ? -5.341 -2.276 23.256 1.00 92.75 153 CYS A C 1
ATOM 1190 O O . CYS A 1 153 ? -5.080 -2.507 22.081 1.00 92.75 153 CYS A O 1
ATOM 1192 N N . GLN A 1 154 ? -5.048 -3.158 24.213 1.00 91.81 154 GLN A N 1
ATOM 1193 C CA . GLN A 1 154 ? -4.270 -4.391 23.983 1.00 91.81 154 GLN A CA 1
ATOM 1194 C C . GLN A 1 154 ? -4.908 -5.382 22.989 1.00 91.81 154 GLN A C 1
ATOM 1196 O O . GLN A 1 154 ? -4.242 -6.297 22.508 1.00 91.81 154 GLN A O 1
ATOM 1201 N N . THR A 1 155 ? -6.197 -5.220 22.675 1.00 94.62 155 THR A N 1
ATOM 1202 C CA . THR A 1 155 ? -6.892 -6.019 21.654 1.00 94.62 155 THR A CA 1
ATOM 1203 C C . THR A 1 155 ? -6.688 -5.507 20.230 1.00 94.62 155 THR A C 1
ATOM 1205 O O . THR A 1 155 ? -7.223 -6.121 19.308 1.00 94.62 155 THR A O 1
ATOM 1208 N N . LEU A 1 156 ? -5.984 -4.384 20.043 1.00 96.12 156 LEU A N 1
ATOM 1209 C CA . LEU A 1 156 ? -5.801 -3.765 18.737 1.00 96.12 156 LEU A CA 1
ATOM 1210 C C . LEU A 1 156 ? -4.899 -4.639 17.860 1.00 96.12 156 LEU A C 1
ATOM 1212 O O . LEU A 1 156 ? -3.747 -4.907 18.194 1.00 96.12 156 LEU A O 1
ATOM 1216 N N . THR A 1 157 ? -5.441 -5.065 16.726 1.00 96.75 157 THR A N 1
ATOM 1217 C CA . THR A 1 157 ? -4.760 -5.875 15.714 1.00 96.75 157 THR A CA 1
ATOM 1218 C C . THR A 1 157 ? -4.453 -5.070 14.456 1.00 96.75 157 THR A C 1
ATOM 1220 O O . THR A 1 157 ? -3.560 -5.440 13.702 1.00 96.75 157 THR A O 1
ATOM 1223 N N . GLU A 1 158 ? -5.162 -3.968 14.215 1.00 97.88 158 GLU A N 1
ATOM 1224 C CA . GLU A 1 158 ? -4.993 -3.141 13.021 1.00 97.88 158 GLU A CA 1
ATOM 1225 C C . GLU A 1 158 ? -4.968 -1.655 13.389 1.00 97.88 158 GLU A C 1
ATOM 1227 O O . GLU A 1 158 ? -5.921 -1.131 13.976 1.00 97.88 158 GLU A O 1
ATOM 1232 N N . LEU A 1 159 ? -3.879 -0.974 13.027 1.00 96.94 159 LEU A N 1
ATOM 1233 C CA . LEU A 1 159 ? -3.696 0.460 13.232 1.00 96.94 159 LEU A CA 1
ATOM 1234 C C . LEU A 1 159 ? -3.315 1.141 11.917 1.00 96.94 159 LEU A C 1
ATOM 1236 O O . LEU A 1 159 ? -2.221 0.940 11.388 1.00 96.94 159 LEU A O 1
ATOM 1240 N N . HIS A 1 160 ? -4.197 2.006 11.431 1.00 96.00 160 HIS A N 1
ATOM 1241 C CA . HIS A 1 160 ? -3.943 2.871 10.286 1.00 96.00 160 HIS A CA 1
ATOM 1242 C C . HIS A 1 160 ? -3.859 4.322 10.760 1.00 96.00 160 HIS A C 1
ATOM 1244 O O . HIS A 1 160 ? -4.841 4.914 11.203 1.00 96.00 160 HIS A O 1
ATOM 1250 N N . ALA A 1 161 ? -2.661 4.890 10.693 1.00 93.94 161 ALA A N 1
ATOM 1251 C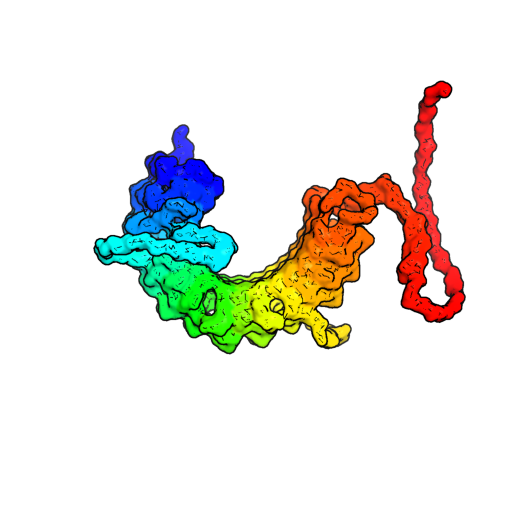 CA . ALA A 1 161 ? -2.345 6.247 11.122 1.00 93.94 161 ALA A CA 1
ATOM 1252 C C . ALA A 1 161 ? -1.587 7.007 10.022 1.00 93.94 161 ALA A C 1
ATOM 1254 O O . ALA A 1 161 ? -0.700 7.807 10.309 1.00 93.94 161 ALA A O 1
ATOM 1255 N N . GLY A 1 162 ? -1.907 6.744 8.750 1.00 91.56 162 GLY A N 1
ATOM 1256 C CA . GLY A 1 162 ? -1.273 7.429 7.625 1.00 91.56 162 GLY A CA 1
ATOM 1257 C C . GLY A 1 162 ? -1.554 8.934 7.647 1.00 91.56 162 GLY A C 1
ATOM 1258 O O . GLY A 1 162 ? -2.640 9.352 8.028 1.00 91.56 162 GLY A O 1
ATOM 1259 N N . TYR A 1 163 ? -0.606 9.766 7.224 1.00 88.81 163 TYR A N 1
ATOM 1260 C CA . TYR A 1 163 ? -0.688 11.234 7.230 1.00 88.81 163 TYR A CA 1
ATOM 1261 C C . TYR A 1 163 ? -0.948 11.859 8.619 1.00 88.81 163 TYR A C 1
ATOM 1263 O O . TYR A 1 163 ? -1.329 13.030 8.714 1.00 88.81 163 TYR A O 1
ATOM 1271 N N . CYS A 1 164 ? -0.741 11.121 9.714 1.00 88.19 164 CYS A N 1
ATOM 1272 C CA . CYS A 1 164 ? -0.844 11.667 11.065 1.00 88.19 164 CYS A CA 1
ATOM 1273 C C . CYS A 1 164 ? 0.425 12.452 11.419 1.00 88.19 164 CYS A C 1
ATOM 1275 O O . CYS A 1 164 ? 1.478 11.889 11.708 1.00 88.19 164 CYS A O 1
ATOM 1277 N N . THR A 1 165 ? 0.321 13.780 11.441 1.00 85.12 165 THR A N 1
ATOM 1278 C CA . THR A 1 165 ? 1.468 14.684 11.642 1.00 85.12 165 THR A CA 1
ATOM 1279 C C . THR A 1 165 ? 2.014 14.701 13.070 1.00 85.12 165 THR A C 1
ATOM 1281 O O . THR A 1 165 ? 3.136 15.151 13.277 1.00 85.12 165 THR A O 1
ATOM 1284 N N . LYS A 1 166 ? 1.241 14.219 14.052 1.00 88.19 166 LYS A N 1
ATOM 1285 C CA . LYS A 1 166 ? 1.621 14.186 15.476 1.00 88.19 166 LYS A CA 1
ATOM 1286 C C . LYS A 1 166 ? 2.021 12.786 15.976 1.00 88.19 166 LYS A C 1
ATOM 1288 O O . LYS A 1 166 ? 2.258 12.632 17.172 1.00 88.19 166 LYS A O 1
ATOM 1293 N N . LEU A 1 167 ? 2.066 11.769 15.107 1.00 91.44 167 LEU A N 1
ATOM 1294 C CA . LEU A 1 167 ? 2.583 10.443 15.465 1.00 91.44 167 LEU A CA 1
ATOM 1295 C C . LEU A 1 167 ? 4.116 10.479 15.449 1.00 91.44 167 LEU A C 1
ATOM 1297 O O . LEU A 1 167 ? 4.703 10.554 14.374 1.00 91.44 167 LEU A O 1
ATOM 1301 N N . ASP A 1 168 ? 4.745 10.424 16.626 1.00 92.31 168 ASP A N 1
ATOM 1302 C CA . ASP A 1 168 ? 6.205 10.423 16.774 1.00 92.31 168 ASP A CA 1
ATOM 1303 C C . ASP A 1 168 ? 6.788 9.020 17.038 1.00 92.31 168 ASP A C 1
ATOM 1305 O O . ASP A 1 168 ? 6.097 8.093 17.478 1.00 92.31 168 ASP A O 1
ATOM 1309 N N . SER A 1 169 ? 8.092 8.866 16.792 1.00 93.81 169 SER A N 1
ATOM 1310 C CA . SER A 1 169 ? 8.837 7.615 16.996 1.00 93.81 169 SER A CA 1
ATOM 1311 C C . SER A 1 169 ? 8.730 7.048 18.412 1.00 93.81 169 SER A C 1
ATOM 1313 O O . SER A 1 169 ? 8.695 5.830 18.591 1.00 93.81 169 SER A O 1
ATOM 1315 N N . ARG A 1 170 ? 8.656 7.910 19.435 1.00 94.25 170 ARG A N 1
ATOM 1316 C CA . ARG A 1 170 ? 8.536 7.493 20.844 1.00 94.25 170 ARG A CA 1
ATOM 1317 C C . ARG A 1 170 ? 7.173 6.875 21.128 1.00 94.25 170 ARG A C 1
ATOM 1319 O O . ARG A 1 170 ? 7.100 5.831 21.779 1.00 94.25 170 ARG A O 1
ATOM 1326 N N . SER A 1 171 ? 6.109 7.484 20.609 1.00 93.94 171 SER A N 1
ATOM 1327 C CA . SER A 1 171 ? 4.757 6.939 20.701 1.00 93.94 171 SER A CA 1
ATOM 1328 C C . SER A 1 171 ? 4.677 5.604 19.973 1.00 93.94 171 SER A C 1
ATOM 1330 O O . SER A 1 171 ? 4.234 4.627 20.567 1.00 93.94 171 SER A O 1
ATOM 1332 N N . LEU A 1 172 ? 5.169 5.524 18.730 1.00 95.19 172 LEU A N 1
ATOM 1333 C CA . LEU A 1 172 ? 5.133 4.279 17.956 1.00 95.19 172 LEU A CA 1
ATOM 1334 C C . LEU A 1 172 ? 5.959 3.164 18.614 1.00 95.19 172 LEU A C 1
ATOM 1336 O O . LEU A 1 172 ? 5.506 2.024 18.686 1.00 95.19 172 LEU A O 1
ATOM 1340 N N . SER A 1 173 ? 7.125 3.498 19.173 1.00 95.75 173 SER A N 1
ATOM 1341 C CA . SER A 1 173 ? 7.931 2.549 19.947 1.00 95.75 173 SER A CA 1
ATOM 1342 C C . SER A 1 173 ? 7.167 2.059 21.175 1.00 95.75 173 SER A C 1
ATOM 1344 O O . SER A 1 173 ? 7.072 0.854 21.386 1.00 95.75 173 SER A O 1
ATOM 1346 N N . THR A 1 174 ? 6.544 2.950 21.950 1.00 95.31 174 THR A N 1
ATOM 1347 C CA . THR A 1 174 ? 5.729 2.553 23.114 1.00 95.31 174 THR A CA 1
ATOM 1348 C C . THR A 1 174 ? 4.577 1.635 22.705 1.00 95.31 174 THR A C 1
ATOM 1350 O O . THR A 1 174 ? 4.364 0.591 23.320 1.00 95.31 174 THR A O 1
ATOM 1353 N N . LEU A 1 175 ? 3.888 1.968 21.611 1.00 95.00 175 LEU A N 1
ATOM 1354 C CA . LEU A 1 175 ? 2.827 1.132 21.057 1.00 95.00 175 LEU A CA 1
ATOM 1355 C C . LEU A 1 175 ? 3.336 -0.232 20.604 1.00 95.00 175 LEU A C 1
ATOM 1357 O O . LEU A 1 175 ? 2.659 -1.218 20.861 1.00 95.00 175 LEU A O 1
ATOM 1361 N N . SER A 1 176 ? 4.531 -0.326 20.016 1.00 94.88 176 SER A N 1
ATOM 1362 C CA . SER A 1 176 ? 5.091 -1.624 19.616 1.00 94.88 176 SER A CA 1
ATOM 1363 C C . SER A 1 176 ? 5.315 -2.578 20.794 1.00 94.88 176 SER A C 1
ATOM 1365 O O . SER A 1 176 ? 5.128 -3.780 20.635 1.00 94.88 176 SER A O 1
ATOM 1367 N N . HIS A 1 177 ? 5.647 -2.057 21.983 1.00 94.69 177 HIS A N 1
ATOM 1368 C CA . HIS A 1 177 ? 5.816 -2.876 23.190 1.00 94.69 177 HIS A CA 1
ATOM 1369 C C . HIS A 1 177 ? 4.472 -3.320 23.785 1.00 94.69 177 HIS A C 1
ATOM 1371 O O . HIS A 1 177 ? 4.382 -4.401 24.360 1.00 94.69 177 HIS A O 1
ATOM 1377 N N . ALA A 1 178 ? 3.432 -2.489 23.672 1.00 94.19 178 ALA A N 1
ATOM 1378 C CA . ALA A 1 178 ? 2.117 -2.769 24.248 1.00 94.19 178 ALA A CA 1
ATOM 1379 C C . ALA A 1 178 ? 1.214 -3.606 23.322 1.00 94.19 178 ALA A C 1
ATOM 1381 O O . ALA A 1 178 ? 0.492 -4.489 23.781 1.00 94.19 178 ALA A O 1
ATOM 1382 N N . LEU A 1 179 ? 1.252 -3.339 22.015 1.00 94.12 179 LEU A N 1
ATOM 1383 C CA . LEU A 1 179 ? 0.367 -3.908 20.996 1.00 94.12 179 LEU A CA 1
ATOM 1384 C C . LEU A 1 179 ? 1.037 -5.077 20.263 1.00 94.12 179 LEU A C 1
ATOM 1386 O O . LEU A 1 179 ? 1.153 -5.091 19.042 1.00 94.12 179 LEU A O 1
ATOM 1390 N N . VAL A 1 180 ? 1.477 -6.087 21.010 1.00 92.62 180 VAL A N 1
ATOM 1391 C CA . VAL A 1 180 ? 2.243 -7.229 20.467 1.00 92.62 180 VAL A CA 1
ATOM 1392 C C . VAL A 1 180 ? 1.463 -8.095 19.465 1.00 92.62 180 VAL A C 1
ATOM 1394 O O . VAL A 1 180 ? 2.064 -8.807 18.666 1.00 92.62 180 VAL A O 1
ATOM 1397 N N . ASN A 1 181 ? 0.128 -8.012 19.477 1.00 92.94 181 ASN A N 1
ATOM 1398 C CA . ASN A 1 181 ? -0.768 -8.744 18.575 1.00 92.94 181 ASN A CA 1
ATOM 1399 C C . ASN A 1 181 ? -1.129 -7.947 17.307 1.00 92.94 181 ASN A C 1
ATOM 1401 O O . ASN A 1 181 ? -2.143 -8.231 16.664 1.00 92.94 181 ASN A O 1
ATOM 1405 N N . LEU A 1 182 ? -0.355 -6.918 16.960 1.00 95.75 182 LEU A N 1
ATOM 1406 C CA . LEU A 1 182 ? -0.608 -6.119 15.768 1.00 95.75 182 LEU A CA 1
ATOM 1407 C C . LEU A 1 182 ? -0.317 -6.934 14.498 1.00 95.75 182 LEU A C 1
ATOM 1409 O O . LEU A 1 182 ? 0.781 -7.453 14.316 1.00 95.75 182 LEU A O 1
ATOM 1413 N N . HIS A 1 183 ? -1.312 -7.020 13.617 1.00 95.81 183 HIS A N 1
ATOM 1414 C CA . HIS A 1 183 ? -1.253 -7.697 12.319 1.00 95.81 183 HIS A CA 1
ATOM 1415 C C . HIS A 1 183 ? -1.141 -6.698 11.162 1.00 95.81 183 HIS A C 1
ATOM 1417 O O . HIS A 1 183 ? -0.503 -7.005 10.159 1.00 95.81 183 HIS A O 1
ATOM 1423 N N . THR A 1 184 ? -1.719 -5.500 11.298 1.00 97.88 184 THR A N 1
ATOM 1424 C CA . THR A 1 184 ? -1.655 -4.445 10.274 1.00 97.88 184 THR A CA 1
ATOM 1425 C C . THR A 1 184 ? -1.194 -3.124 10.873 1.00 97.88 184 THR A C 1
ATOM 1427 O O . THR A 1 184 ? -1.779 -2.646 11.848 1.00 97.88 184 THR A O 1
ATOM 1430 N N . LEU A 1 185 ? -0.185 -2.510 10.255 1.00 97.75 185 LEU A N 1
ATOM 1431 C CA . LEU A 1 185 ? 0.309 -1.179 10.594 1.00 97.75 185 LEU A CA 1
ATOM 1432 C C . LEU A 1 185 ? 0.472 -0.332 9.328 1.00 97.75 185 LEU A C 1
ATOM 1434 O O . LEU A 1 185 ? 1.226 -0.690 8.426 1.00 97.75 185 LEU A O 1
ATOM 1438 N N . CYS A 1 186 ? -0.182 0.826 9.285 1.00 96.94 186 CYS A N 1
ATOM 1439 C CA . CYS A 1 186 ? 0.009 1.827 8.235 1.00 96.94 186 CYS A CA 1
ATOM 1440 C C . CYS A 1 186 ? 0.438 3.159 8.860 1.00 96.94 186 CYS A C 1
ATOM 1442 O O . CYS A 1 186 ? -0.319 3.773 9.613 1.00 96.94 186 CYS A O 1
ATOM 1444 N N . VAL A 1 187 ? 1.653 3.605 8.539 1.00 95.19 187 VAL A N 1
ATOM 1445 C CA . VAL A 1 187 ? 2.266 4.869 8.990 1.00 95.19 187 VAL A CA 1
ATOM 1446 C C . VAL A 1 187 ? 2.782 5.693 7.804 1.00 95.19 187 VAL A C 1
ATOM 1448 O O . VAL A 1 187 ? 3.776 6.414 7.909 1.00 95.19 187 VAL A O 1
ATOM 1451 N N . LYS A 1 188 ? 2.101 5.594 6.655 1.00 92.94 188 LYS A N 1
ATOM 1452 C CA . LYS A 1 188 ? 2.459 6.339 5.443 1.00 92.94 188 LYS A CA 1
ATOM 1453 C C . LYS A 1 188 ? 2.475 7.847 5.677 1.00 92.94 188 LYS A C 1
ATOM 1455 O O . LYS A 1 188 ? 1.588 8.381 6.336 1.00 92.94 188 LYS A O 1
ATOM 1460 N N . TYR A 1 189 ? 3.446 8.552 5.108 1.00 91.00 189 TYR A N 1
ATOM 1461 C CA . TYR A 1 189 ? 3.603 10.008 5.180 1.00 91.00 189 TYR A CA 1
ATOM 1462 C C . TYR A 1 189 ? 3.588 10.580 6.614 1.00 91.00 189 TYR A C 1
ATOM 1464 O O . TYR A 1 189 ? 3.229 11.742 6.825 1.00 91.00 189 TYR A O 1
ATOM 1472 N N . CYS A 1 190 ? 3.997 9.792 7.612 1.00 90.62 190 CYS A N 1
ATOM 1473 C CA . CYS A 1 190 ? 4.176 10.260 8.985 1.00 90.62 190 CYS A CA 1
ATOM 1474 C C . CYS A 1 190 ? 5.553 10.912 9.141 1.00 90.62 190 CYS A C 1
ATOM 1476 O O . CYS A 1 190 ? 6.570 10.229 9.191 1.00 90.62 190 CYS A O 1
ATOM 1478 N N . ALA A 1 191 ? 5.590 12.245 9.227 1.00 87.56 191 ALA A N 1
ATOM 1479 C CA . ALA A 1 191 ? 6.828 13.035 9.189 1.00 87.56 191 ALA A CA 1
ATOM 1480 C C . ALA A 1 191 ? 7.733 12.911 10.434 1.00 87.56 191 ALA A C 1
ATOM 1482 O O . ALA A 1 191 ? 8.885 13.335 10.386 1.00 87.56 191 ALA A O 1
ATOM 1483 N N . LEU A 1 192 ? 7.213 12.377 11.544 1.00 90.50 192 LEU A N 1
ATOM 1484 C CA . LEU A 1 192 ? 7.926 12.254 12.824 1.00 90.50 192 LEU A CA 1
ATOM 1485 C C . LEU A 1 192 ? 8.258 10.800 13.196 1.00 90.50 192 LEU A C 1
ATOM 1487 O O . LEU A 1 192 ? 8.688 10.549 14.320 1.00 90.50 192 LEU A O 1
ATOM 1491 N N . VAL A 1 193 ? 8.033 9.853 12.280 1.00 92.94 193 VAL A N 1
ATOM 1492 C CA . VAL A 1 193 ? 8.417 8.446 12.448 1.00 92.94 193 VAL A CA 1
ATOM 1493 C C . VAL A 1 193 ? 9.762 8.224 11.762 1.00 92.94 193 VAL A C 1
ATOM 1495 O O . VAL A 1 193 ? 9.926 8.598 10.600 1.00 92.94 193 VAL A O 1
ATOM 1498 N N . ASP A 1 194 ? 10.707 7.631 12.487 1.00 94.19 194 ASP A N 1
ATOM 1499 C CA . ASP A 1 194 ? 12.064 7.321 12.029 1.00 94.19 194 ASP A CA 1
ATOM 1500 C C . ASP A 1 194 ? 12.336 5.808 11.946 1.00 94.19 194 ASP A C 1
ATOM 1502 O O . ASP A 1 194 ? 11.479 4.967 12.245 1.00 94.19 194 ASP A O 1
ATOM 1506 N N . GLY A 1 195 ? 13.554 5.459 11.526 1.00 92.81 195 GLY A N 1
ATOM 1507 C CA . GLY A 1 195 ? 13.989 4.075 11.368 1.00 92.81 195 GLY A CA 1
ATOM 1508 C C . GLY A 1 195 ? 14.064 3.303 12.685 1.00 92.81 195 GLY A C 1
ATOM 1509 O O . GLY A 1 195 ? 13.746 2.115 12.718 1.00 92.81 195 GLY A O 1
ATOM 1510 N N . ASN A 1 196 ? 14.397 3.967 13.794 1.00 94.69 196 ASN A N 1
ATOM 1511 C CA . ASN A 1 196 ? 14.479 3.331 15.111 1.00 94.69 196 ASN A CA 1
ATOM 1512 C C . ASN A 1 196 ? 13.105 2.870 15.600 1.00 94.69 196 ASN A C 1
ATOM 1514 O O . ASN A 1 196 ? 12.985 1.782 16.169 1.00 94.69 196 ASN A O 1
ATOM 1518 N N . ALA A 1 197 ? 12.057 3.647 15.321 1.00 95.69 197 ALA A N 1
ATOM 1519 C CA . ALA A 1 197 ? 10.688 3.227 15.591 1.00 95.69 197 ALA A CA 1
ATOM 1520 C C . ALA A 1 197 ? 10.317 1.965 14.797 1.00 95.69 197 ALA A C 1
ATOM 1522 O O . ALA A 1 197 ? 9.757 1.032 15.371 1.00 95.69 197 ALA A O 1
ATOM 1523 N N . LEU A 1 198 ? 10.679 1.887 13.510 1.00 95.38 198 LEU A N 1
ATOM 1524 C CA . LEU A 1 198 ? 10.431 0.695 12.688 1.00 95.38 198 LEU A CA 1
ATOM 1525 C C . LEU A 1 198 ? 11.200 -0.533 13.187 1.00 95.38 198 LEU A C 1
ATOM 1527 O O . LEU A 1 198 ? 10.639 -1.626 13.220 1.00 95.38 198 LEU A O 1
ATOM 1531 N N . ILE A 1 199 ? 12.446 -0.356 13.633 1.00 96.06 199 ILE A N 1
ATOM 1532 C CA . ILE A 1 199 ? 13.234 -1.422 14.269 1.00 96.06 199 ILE A CA 1
ATOM 1533 C C . ILE A 1 199 ? 12.565 -1.887 15.573 1.00 96.06 199 ILE A C 1
ATOM 1535 O O 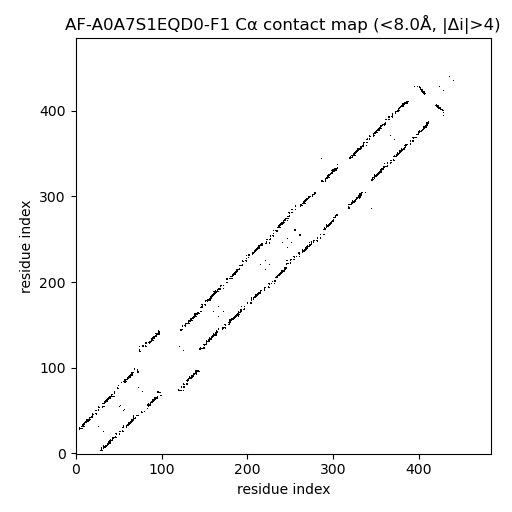. ILE A 1 199 ? 12.557 -3.079 15.876 1.00 96.06 199 ILE A O 1
ATOM 1539 N N . SER A 1 200 ? 11.989 -0.976 16.364 1.00 96.50 200 SER A N 1
ATOM 1540 C CA . SER A 1 200 ? 11.224 -1.352 17.561 1.00 96.50 200 SER A CA 1
ATOM 1541 C C . SER A 1 200 ? 9.979 -2.162 17.196 1.00 96.50 200 SER A C 1
ATOM 1543 O O . SER A 1 200 ? 9.701 -3.176 17.838 1.00 96.50 200 SER A O 1
ATOM 1545 N N . VAL A 1 201 ? 9.253 -1.757 16.150 1.00 96.06 201 VAL A N 1
ATOM 1546 C CA . VAL A 1 201 ? 8.079 -2.490 15.654 1.00 96.06 201 VAL A CA 1
ATOM 1547 C C . VAL A 1 201 ? 8.473 -3.885 15.172 1.00 96.06 201 VAL A C 1
ATOM 1549 O O . VAL A 1 201 ? 7.835 -4.852 15.582 1.00 96.06 201 VAL A O 1
ATOM 1552 N N . SER A 1 202 ? 9.536 -4.024 14.376 1.00 93.94 202 SER A N 1
ATOM 1553 C CA . SER A 1 202 ? 9.957 -5.332 13.855 1.00 93.94 202 SER A CA 1
ATOM 1554 C C . SER A 1 202 ? 10.397 -6.306 14.950 1.00 93.94 202 SER A C 1
ATOM 1556 O O . SER A 1 202 ? 10.192 -7.510 14.816 1.00 93.94 202 SER A O 1
ATOM 1558 N N . LYS A 1 203 ? 10.930 -5.801 16.070 1.00 94.31 203 LYS A N 1
ATOM 1559 C CA . LYS A 1 203 ? 11.323 -6.622 17.227 1.00 94.31 203 LYS A CA 1
ATOM 1560 C C . LYS A 1 203 ? 10.149 -7.123 18.068 1.00 94.31 203 LYS A C 1
ATOM 1562 O O . LYS A 1 203 ? 10.218 -8.240 18.573 1.00 94.31 203 LYS A O 1
ATOM 1567 N N . HIS A 1 204 ? 9.108 -6.312 18.258 1.00 94.94 204 HIS A N 1
ATOM 1568 C CA . HIS A 1 204 ? 8.031 -6.620 19.210 1.00 94.94 204 HIS A CA 1
ATOM 1569 C C . HIS A 1 204 ? 6.740 -7.107 18.540 1.00 94.94 204 HIS A C 1
ATOM 1571 O O . HIS A 1 204 ? 6.057 -7.975 19.079 1.00 94.94 204 HIS A O 1
ATOM 1577 N N . CYS A 1 205 ? 6.408 -6.595 17.353 1.00 93.81 205 CYS A N 1
ATOM 1578 C CA . CYS A 1 205 ? 5.212 -6.968 16.594 1.00 93.81 205 CYS A CA 1
ATOM 1579 C C . CYS A 1 205 ? 5.525 -8.113 15.615 1.00 93.81 205 CYS A C 1
ATOM 1581 O O . CYS A 1 205 ? 5.413 -7.970 14.399 1.00 93.81 205 CYS A O 1
ATOM 1583 N N . VAL A 1 206 ? 5.945 -9.268 16.137 1.00 90.12 206 VAL A N 1
ATOM 1584 C CA . VAL A 1 206 ? 6.405 -10.413 15.318 1.00 90.12 206 VAL A CA 1
ATOM 1585 C C . VAL A 1 206 ? 5.305 -11.047 14.453 1.00 90.12 206 VAL A C 1
ATOM 1587 O O . VAL A 1 206 ? 5.600 -11.706 13.455 1.00 90.12 206 VAL A O 1
ATOM 1590 N N . GLY A 1 207 ? 4.037 -10.844 14.821 1.00 91.56 207 GLY A N 1
ATOM 1591 C CA . GLY A 1 207 ? 2.860 -11.303 14.076 1.00 91.56 207 GLY A CA 1
ATOM 1592 C C . GLY A 1 207 ? 2.410 -10.366 12.951 1.00 91.56 207 GLY A C 1
ATOM 1593 O O . GLY A 1 207 ? 1.354 -10.603 12.370 1.00 91.56 207 GLY A O 1
ATOM 1594 N N . LEU A 1 208 ? 3.167 -9.303 12.651 1.00 95.12 208 LEU A N 1
ATOM 1595 C CA . LEU A 1 208 ? 2.764 -8.314 11.654 1.00 95.12 208 LEU A CA 1
ATOM 1596 C C . LEU A 1 208 ? 2.709 -8.934 10.250 1.00 95.12 208 LEU A C 1
ATOM 1598 O O . LEU A 1 208 ? 3.702 -9.457 9.742 1.00 95.12 208 LEU A O 1
ATOM 1602 N N . GLU A 1 209 ? 1.540 -8.840 9.618 1.00 95.81 209 GLU A N 1
ATOM 1603 C CA . GLU A 1 209 ? 1.259 -9.381 8.288 1.00 95.81 209 GLU A CA 1
ATOM 1604 C C . GLU A 1 209 ? 1.218 -8.293 7.210 1.00 95.81 209 GLU A C 1
ATOM 1606 O O . GLU A 1 209 ? 1.506 -8.577 6.049 1.00 95.81 209 GLU A O 1
ATOM 1611 N N . SER A 1 210 ? 0.856 -7.060 7.565 1.00 97.44 210 SER A N 1
ATOM 1612 C CA . SER A 1 210 ? 0.743 -5.940 6.632 1.00 97.44 210 SER A CA 1
ATOM 1613 C C . SER A 1 210 ? 1.439 -4.701 7.179 1.00 97.44 210 SER A C 1
ATOM 1615 O O . SER A 1 210 ? 1.097 -4.219 8.263 1.00 97.44 210 SER A O 1
ATOM 1617 N N . LEU A 1 211 ? 2.373 -4.156 6.402 1.00 97.19 211 LEU A N 1
ATOM 1618 C CA . LEU A 1 211 ? 3.111 -2.942 6.734 1.00 97.19 211 LEU A CA 1
ATOM 1619 C C . LEU A 1 211 ? 3.090 -1.947 5.571 1.00 97.19 211 LEU A C 1
ATOM 1621 O O . LEU A 1 211 ? 3.501 -2.275 4.460 1.00 97.19 211 LEU A O 1
ATOM 1625 N N . ASP A 1 212 ? 2.683 -0.714 5.856 1.00 97.31 212 ASP A N 1
ATOM 1626 C CA . ASP A 1 212 ? 2.784 0.418 4.934 1.00 97.31 212 ASP A CA 1
ATOM 1627 C C . ASP A 1 212 ? 3.561 1.565 5.592 1.00 97.31 212 ASP A C 1
ATOM 1629 O O . ASP A 1 212 ? 3.105 2.170 6.569 1.00 97.31 212 ASP A O 1
ATOM 1633 N N . VAL A 1 213 ? 4.746 1.847 5.048 1.00 95.81 213 VAL A N 1
ATOM 1634 C CA . VAL A 1 213 ? 5.670 2.909 5.489 1.00 95.81 213 VAL A CA 1
ATOM 1635 C C . VAL A 1 213 ? 5.952 3.903 4.359 1.00 95.81 213 VAL A C 1
ATOM 1637 O O . VAL A 1 213 ? 7.019 4.513 4.294 1.00 95.81 213 VAL A O 1
ATOM 1640 N N . SER A 1 214 ? 4.999 4.062 3.442 1.00 95.44 214 SER A N 1
ATOM 1641 C CA . SER A 1 214 ? 5.171 4.896 2.254 1.00 95.44 214 SER A CA 1
ATOM 1642 C C . SER A 1 214 ? 5.490 6.356 2.596 1.00 95.44 214 SER A C 1
ATOM 1644 O O . SER A 1 214 ? 5.032 6.891 3.603 1.00 95.44 214 SER A O 1
ATOM 1646 N N . GLY A 1 215 ? 6.253 7.043 1.750 1.00 91.88 215 GLY A N 1
ATOM 1647 C CA . GLY A 1 215 ? 6.515 8.480 1.869 1.00 91.88 215 GLY A CA 1
ATOM 1648 C C . GLY A 1 215 ? 7.515 8.878 2.958 1.00 91.88 215 GLY A C 1
ATOM 1649 O O . GLY A 1 215 ? 7.579 10.058 3.313 1.00 91.88 215 GLY A O 1
ATOM 1650 N N . MET A 1 216 ? 8.289 7.932 3.499 1.00 91.56 216 MET A N 1
ATOM 1651 C CA . MET A 1 216 ? 9.386 8.241 4.420 1.00 91.56 216 MET A CA 1
ATOM 1652 C C . MET A 1 216 ? 10.526 8.970 3.705 1.00 91.56 216 MET A C 1
ATOM 1654 O O . MET A 1 216 ? 11.062 8.513 2.691 1.00 91.56 216 MET A O 1
ATOM 1658 N N . LYS A 1 217 ? 10.912 10.124 4.250 1.00 90.31 217 LYS A N 1
ATOM 1659 C CA . LYS A 1 217 ? 11.954 10.992 3.692 1.00 90.31 217 LYS A CA 1
ATOM 1660 C C . LYS A 1 217 ? 13.352 10.573 4.146 1.00 90.31 217 LYS A C 1
ATOM 1662 O O . LYS A 1 217 ? 13.529 9.932 5.178 1.00 90.31 217 LYS A O 1
ATOM 1667 N N . ALA A 1 218 ? 14.368 11.020 3.407 1.00 87.69 218 ALA A N 1
ATOM 1668 C CA . ALA A 1 218 ? 15.762 10.652 3.661 1.00 87.69 218 ALA A CA 1
ATOM 1669 C C . ALA A 1 218 ? 16.327 11.144 5.001 1.00 87.69 218 ALA A C 1
ATOM 1671 O O . ALA A 1 218 ? 17.261 10.555 5.530 1.00 87.69 218 ALA A O 1
ATOM 1672 N N . ASN A 1 219 ? 15.744 12.199 5.570 1.00 88.50 219 ASN A N 1
ATOM 1673 C CA . ASN A 1 219 ? 16.096 12.696 6.899 1.00 88.50 219 ASN A CA 1
ATOM 1674 C C . ASN A 1 219 ? 15.406 11.933 8.045 1.00 88.50 219 ASN A C 1
ATOM 1676 O O . ASN A 1 219 ? 15.694 12.226 9.200 1.00 88.50 219 ASN A O 1
ATOM 1680 N N . GLN A 1 220 ? 14.480 11.016 7.743 1.00 88.69 220 GLN A N 1
ATOM 1681 C CA . GLN A 1 220 ? 13.738 10.242 8.741 1.00 88.69 220 GLN A CA 1
ATOM 1682 C C . GLN A 1 220 ? 14.317 8.844 8.939 1.00 88.69 220 GLN A C 1
ATOM 1684 O O . GLN A 1 220 ? 14.384 8.363 10.064 1.00 88.69 220 GLN A O 1
ATOM 1689 N N . VAL A 1 221 ? 14.688 8.169 7.850 1.00 92.56 221 VAL A N 1
ATOM 1690 C CA . VAL A 1 221 ? 15.119 6.767 7.888 1.00 92.56 221 VAL A CA 1
ATOM 1691 C C . VAL A 1 221 ? 16.320 6.588 6.987 1.00 92.56 221 VAL A C 1
ATOM 1693 O O . VAL A 1 221 ? 16.202 6.794 5.782 1.00 92.56 221 VAL A O 1
ATOM 1696 N N . SER A 1 222 ? 17.454 6.170 7.541 1.00 93.31 222 SER A N 1
ATOM 1697 C CA . SER A 1 222 ? 18.616 5.761 6.747 1.00 93.31 222 SER A CA 1
ATOM 1698 C C . SER A 1 222 ? 18.385 4.410 6.053 1.00 93.31 222 SER A C 1
ATOM 1700 O O . SER A 1 222 ? 17.556 3.607 6.480 1.00 93.31 222 SER A O 1
ATOM 1702 N N . GLY A 1 223 ? 19.131 4.130 4.978 1.00 90.62 223 GLY A N 1
ATOM 1703 C CA . GLY A 1 223 ? 19.034 2.843 4.272 1.00 90.62 223 GLY A CA 1
ATOM 1704 C C . GLY A 1 223 ? 19.331 1.638 5.178 1.00 90.62 223 GLY A C 1
ATOM 1705 O O . GLY A 1 223 ? 18.627 0.634 5.104 1.00 90.62 223 GLY A O 1
ATOM 1706 N N . ASP A 1 224 ? 20.304 1.772 6.085 1.00 92.88 224 ASP A N 1
ATOM 1707 C CA . ASP A 1 224 ? 20.701 0.714 7.022 1.00 92.88 224 ASP A CA 1
ATOM 1708 C C . ASP A 1 224 ? 19.634 0.453 8.094 1.00 92.88 224 ASP A C 1
ATOM 1710 O O . ASP A 1 224 ? 19.348 -0.702 8.427 1.00 92.88 224 ASP A O 1
ATOM 1714 N N . GLU A 1 225 ? 19.002 1.509 8.621 1.00 94.81 225 GLU A N 1
ATOM 1715 C CA . GLU A 1 225 ? 17.886 1.369 9.563 1.00 94.81 225 GLU A CA 1
ATOM 1716 C C . GLU A 1 225 ? 16.682 0.704 8.894 1.00 94.81 225 GLU A C 1
ATOM 1718 O O . GLU A 1 225 ? 16.086 -0.205 9.474 1.00 94.81 225 GLU A O 1
ATOM 1723 N N . LEU A 1 226 ? 16.353 1.112 7.662 1.00 94.19 226 LEU A N 1
ATOM 1724 C CA . LEU A 1 226 ? 15.274 0.501 6.889 1.00 94.19 226 LEU A CA 1
ATOM 1725 C C . LEU A 1 226 ? 15.566 -0.977 6.627 1.00 94.19 226 LEU A C 1
ATOM 1727 O O . LEU A 1 226 ? 14.713 -1.822 6.885 1.00 94.19 226 LEU A O 1
ATOM 1731 N N . GLN A 1 227 ? 16.776 -1.308 6.174 1.00 94.19 227 GLN A N 1
ATOM 1732 C CA . GLN A 1 227 ? 17.196 -2.690 5.955 1.00 94.19 227 GLN A CA 1
ATOM 1733 C C . GLN A 1 227 ? 17.084 -3.521 7.237 1.00 94.19 227 GLN A C 1
ATOM 1735 O O . GLN A 1 227 ? 16.519 -4.614 7.218 1.00 94.19 227 GLN A O 1
ATOM 1740 N N . THR A 1 228 ? 17.578 -2.994 8.359 1.00 94.44 228 THR A N 1
ATOM 1741 C CA . THR A 1 228 ? 17.518 -3.668 9.664 1.00 94.44 228 THR A CA 1
ATOM 1742 C C . THR A 1 228 ? 16.074 -3.902 10.103 1.00 94.44 228 THR A C 1
ATOM 1744 O O . THR A 1 228 ? 15.740 -4.989 10.576 1.00 94.44 228 THR A O 1
ATOM 1747 N N . ALA A 1 229 ? 15.199 -2.909 9.925 1.00 94.12 229 ALA A N 1
ATOM 1748 C CA . ALA A 1 229 ? 13.782 -3.044 10.230 1.00 94.12 229 ALA A CA 1
ATOM 1749 C C . ALA A 1 229 ? 13.120 -4.117 9.353 1.00 94.12 229 ALA A C 1
ATOM 1751 O O . ALA A 1 229 ? 12.477 -5.019 9.889 1.00 94.12 229 ALA A O 1
ATOM 1752 N N . LEU A 1 230 ? 13.322 -4.054 8.031 1.00 92.75 230 LEU A N 1
ATOM 1753 C CA . LEU A 1 230 ? 12.703 -4.953 7.054 1.00 92.75 230 LEU A CA 1
ATOM 1754 C C . LEU A 1 230 ? 13.104 -6.417 7.249 1.00 92.75 230 LEU A C 1
ATOM 1756 O O . LEU A 1 230 ? 12.241 -7.292 7.227 1.00 92.75 230 LEU A O 1
ATOM 1760 N N . VAL A 1 231 ? 14.386 -6.680 7.506 1.00 91.62 231 VAL A N 1
ATOM 1761 C CA . VAL A 1 231 ? 14.897 -8.031 7.801 1.00 91.62 231 VAL A CA 1
ATOM 1762 C C . VAL A 1 231 ? 14.363 -8.559 9.140 1.00 91.62 231 VAL A C 1
ATOM 1764 O O . VAL A 1 231 ? 14.224 -9.766 9.318 1.00 91.62 231 VAL A O 1
ATOM 1767 N N . GLY A 1 232 ? 14.010 -7.676 10.080 1.00 91.31 232 GLY A N 1
ATOM 1768 C CA . GLY A 1 232 ? 13.426 -8.066 11.365 1.00 91.31 232 GLY A CA 1
ATOM 1769 C C . GLY A 1 232 ? 12.009 -8.646 11.269 1.00 91.31 232 GLY A C 1
ATOM 1770 O O . GLY A 1 232 ? 11.606 -9.405 12.150 1.00 91.31 232 GLY A O 1
ATOM 1771 N N . PHE A 1 233 ? 11.249 -8.329 10.215 1.00 91.25 233 PHE A N 1
ATOM 1772 C CA . PHE A 1 233 ? 9.875 -8.809 10.067 1.00 91.25 233 PHE A CA 1
ATOM 1773 C C . PHE A 1 233 ? 9.806 -10.242 9.523 1.00 91.25 233 PHE A C 1
ATOM 1775 O O . PHE A 1 233 ? 10.359 -10.561 8.468 1.00 91.25 233 PHE A O 1
ATOM 1782 N N . GLN A 1 234 ? 9.054 -11.099 10.220 1.00 87.81 234 GLN A N 1
ATOM 1783 C CA . GLN A 1 234 ? 9.066 -12.548 9.982 1.00 87.81 234 GLN A CA 1
ATOM 1784 C C . GLN A 1 234 ? 7.856 -13.077 9.199 1.00 87.81 234 GLN A C 1
ATOM 1786 O O . GLN A 1 234 ? 7.988 -14.097 8.535 1.00 87.81 234 GLN A O 1
ATOM 1791 N N . ASN A 1 235 ? 6.698 -12.405 9.265 1.00 90.62 235 ASN A N 1
ATOM 1792 C CA . ASN A 1 235 ? 5.413 -12.940 8.782 1.00 90.62 235 ASN A CA 1
ATOM 1793 C C . ASN A 1 235 ? 4.682 -12.023 7.786 1.00 90.62 235 ASN A C 1
ATOM 1795 O O . ASN A 1 235 ? 3.474 -12.168 7.574 1.00 90.62 235 ASN A O 1
ATOM 1799 N N . LEU A 1 236 ? 5.392 -11.076 7.163 1.00 93.94 236 LEU A N 1
ATOM 1800 C CA . LEU A 1 236 ? 4.771 -10.125 6.241 1.00 93.94 236 LEU A CA 1
ATOM 1801 C C . LEU A 1 236 ? 4.165 -10.844 5.032 1.00 93.94 236 LEU A C 1
ATOM 1803 O O . LEU A 1 236 ? 4.831 -11.597 4.322 1.00 93.94 236 LEU A O 1
ATOM 1807 N N . LYS A 1 237 ? 2.890 -10.563 4.781 1.00 95.31 237 LYS A N 1
ATOM 1808 C CA . LYS A 1 237 ? 2.133 -10.927 3.580 1.00 95.31 237 LYS A CA 1
ATOM 1809 C C . LYS A 1 237 ? 2.006 -9.738 2.631 1.00 95.31 237 LYS A C 1
ATOM 1811 O O . LYS A 1 237 ? 1.920 -9.948 1.421 1.00 95.31 237 LYS A O 1
ATOM 1816 N N . GLU A 1 238 ? 2.003 -8.520 3.163 1.00 96.69 238 GLU A N 1
ATOM 1817 C CA . GLU A 1 238 ? 1.92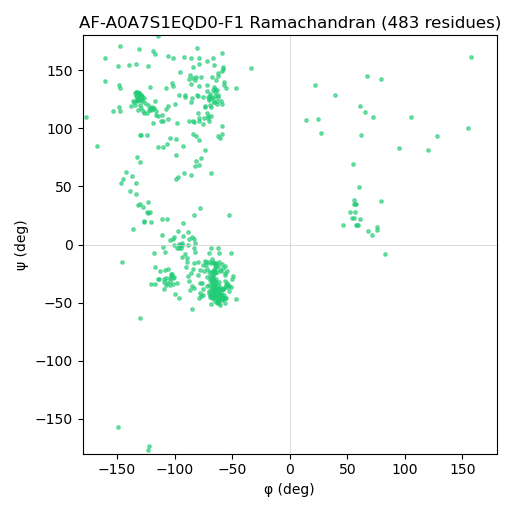8 -7.267 2.417 1.00 96.69 238 GLU A CA 1
ATOM 1818 C C . GLU A 1 238 ? 2.956 -6.258 2.932 1.00 96.69 238 GLU A C 1
ATOM 1820 O O . GLU A 1 238 ? 3.057 -6.011 4.135 1.00 96.69 238 GLU A O 1
ATOM 1825 N N . LEU A 1 239 ? 3.709 -5.671 2.003 1.00 96.69 239 LEU A N 1
ATOM 1826 C CA . LEU A 1 239 ? 4.682 -4.624 2.281 1.00 96.69 239 LEU A CA 1
ATOM 1827 C C . LEU A 1 239 ? 4.567 -3.505 1.242 1.00 96.69 239 LEU A C 1
ATOM 1829 O O . LEU A 1 239 ? 4.701 -3.757 0.043 1.00 96.69 239 LEU A O 1
ATOM 1833 N N . VAL A 1 240 ? 4.353 -2.277 1.710 1.00 97.06 240 VAL A N 1
ATOM 1834 C CA . VAL A 1 240 ? 4.233 -1.073 0.878 1.00 97.06 240 VAL A CA 1
ATOM 1835 C C . VAL A 1 240 ? 5.318 -0.068 1.282 1.00 97.06 240 VAL A C 1
ATOM 1837 O O . VAL A 1 240 ? 5.375 0.391 2.426 1.00 97.06 240 VAL A O 1
ATOM 1840 N N . LEU A 1 241 ? 6.201 0.235 0.331 1.00 95.62 241 LEU A N 1
ATOM 1841 C CA . LEU A 1 241 ? 7.394 1.083 0.448 1.00 95.62 241 LEU A CA 1
ATOM 1842 C C . LEU A 1 241 ? 7.362 2.237 -0.567 1.00 95.62 241 LEU A C 1
ATOM 1844 O O . LEU A 1 241 ? 8.410 2.714 -1.009 1.00 95.62 241 LEU A O 1
ATOM 1848 N N . ASP A 1 242 ? 6.174 2.665 -0.983 1.00 94.94 242 ASP A N 1
ATOM 1849 C CA . ASP A 1 242 ? 6.027 3.664 -2.038 1.00 94.94 242 ASP A CA 1
ATOM 1850 C C . ASP A 1 242 ? 6.632 5.001 -1.606 1.00 94.94 242 ASP A C 1
ATOM 1852 O O . ASP A 1 242 ? 6.501 5.416 -0.457 1.00 94.94 242 ASP A O 1
ATOM 1856 N N . SER A 1 243 ? 7.292 5.718 -2.511 1.00 93.25 243 SER A N 1
ATOM 1857 C CA . SER A 1 243 ? 7.901 7.025 -2.223 1.00 93.25 243 SER A CA 1
ATOM 1858 C C . SER A 1 243 ? 8.898 7.040 -1.047 1.00 93.25 243 SER A C 1
ATOM 1860 O O . SER A 1 243 ? 9.126 8.095 -0.451 1.00 93.25 243 SER A O 1
ATOM 1862 N N . VAL A 1 244 ? 9.502 5.903 -0.679 1.00 93.69 244 VAL A N 1
ATOM 1863 C CA . VAL A 1 244 ? 10.529 5.847 0.377 1.00 93.69 244 VAL A CA 1
ATOM 1864 C C . VAL A 1 244 ? 11.876 6.299 -0.187 1.00 93.69 244 VAL A C 1
ATOM 1866 O O . VAL A 1 244 ? 12.480 5.632 -1.024 1.00 93.69 244 VAL A O 1
ATOM 1869 N N . ALA A 1 245 ? 12.376 7.442 0.282 1.00 91.50 245 ALA A N 1
ATOM 1870 C CA . ALA A 1 245 ? 13.524 8.109 -0.334 1.00 91.50 245 ALA A CA 1
ATOM 1871 C C . ALA A 1 245 ? 14.856 7.351 -0.195 1.00 91.50 245 ALA A C 1
ATOM 1873 O O . ALA A 1 245 ? 15.733 7.503 -1.044 1.00 91.50 245 ALA A O 1
ATOM 1874 N N . THR A 1 246 ? 15.023 6.548 0.859 1.00 92.38 246 THR A N 1
ATOM 1875 C CA . THR A 1 246 ? 16.255 5.780 1.120 1.00 92.38 246 THR A CA 1
ATOM 1876 C C . THR A 1 246 ? 16.241 4.364 0.574 1.00 92.38 246 THR A C 1
ATOM 1878 O O . THR A 1 246 ? 17.243 3.655 0.703 1.00 92.38 246 THR A O 1
ATOM 1881 N N . LEU A 1 247 ? 15.148 3.953 -0.074 1.00 93.19 247 LEU A N 1
ATOM 1882 C CA . LEU A 1 247 ? 15.068 2.646 -0.702 1.00 93.19 247 LEU A CA 1
ATOM 1883 C C . LEU A 1 247 ? 16.040 2.565 -1.887 1.00 93.19 247 LEU A C 1
ATOM 1885 O O . LEU A 1 247 ? 16.117 3.467 -2.723 1.00 93.19 247 LEU A O 1
ATOM 1889 N N . ASN A 1 248 ? 16.792 1.471 -1.945 1.00 92.06 248 ASN A N 1
ATOM 1890 C CA . ASN A 1 248 ? 17.764 1.185 -2.993 1.00 92.06 248 ASN A CA 1
ATOM 1891 C C . ASN A 1 248 ? 17.841 -0.328 -3.251 1.00 92.06 248 ASN A C 1
ATOM 1893 O O . ASN A 1 248 ? 17.293 -1.125 -2.484 1.00 92.06 248 ASN A O 1
ATOM 1897 N N . ASP A 1 249 ? 18.546 -0.724 -4.314 1.00 90.50 249 ASP A N 1
ATOM 1898 C CA . ASP A 1 249 ? 18.711 -2.137 -4.684 1.00 90.50 249 ASP A CA 1
ATOM 1899 C C . ASP A 1 249 ? 19.276 -3.006 -3.546 1.00 90.50 249 ASP A C 1
ATOM 1901 O O . ASP A 1 249 ? 18.869 -4.155 -3.411 1.00 90.50 249 ASP A O 1
ATOM 1905 N N . GLY A 1 250 ? 20.196 -2.479 -2.729 1.00 91.44 250 GLY A N 1
ATOM 1906 C CA . GLY A 1 250 ? 20.822 -3.217 -1.627 1.00 91.44 250 GLY A CA 1
ATOM 1907 C C . GLY A 1 250 ? 19.841 -3.549 -0.505 1.00 91.44 250 GLY A C 1
ATOM 1908 O O . GLY A 1 250 ? 19.810 -4.685 -0.036 1.00 91.44 250 GLY A O 1
ATOM 1909 N N . VAL A 1 251 ? 18.984 -2.593 -0.138 1.00 93.31 251 VAL A N 1
ATOM 1910 C CA . VAL A 1 251 ? 17.922 -2.797 0.861 1.00 93.31 251 VAL A CA 1
ATOM 1911 C C . VAL A 1 251 ? 16.916 -3.843 0.371 1.00 93.31 251 VAL A C 1
ATOM 1913 O O . VAL A 1 251 ? 16.563 -4.756 1.118 1.00 93.31 251 VAL A O 1
ATOM 1916 N N . ILE A 1 252 ? 16.482 -3.741 -0.892 1.00 92.19 252 ILE A N 1
ATOM 1917 C CA . ILE A 1 252 ? 15.536 -4.696 -1.493 1.00 92.19 252 ILE A CA 1
ATOM 1918 C C . ILE A 1 252 ? 16.165 -6.088 -1.577 1.00 92.19 252 ILE A C 1
ATOM 1920 O O . ILE A 1 252 ? 15.517 -7.071 -1.227 1.00 92.19 252 ILE A O 1
ATOM 1924 N N . ASP A 1 253 ? 17.427 -6.185 -1.994 1.00 90.19 253 ASP A N 1
ATOM 1925 C CA . ASP A 1 253 ? 18.145 -7.454 -2.107 1.00 90.19 253 ASP A CA 1
ATOM 1926 C C . ASP A 1 253 ? 18.359 -8.121 -0.741 1.00 90.19 253 ASP A C 1
ATOM 1928 O O . ASP A 1 253 ? 18.129 -9.322 -0.597 1.00 90.19 253 ASP A O 1
ATOM 1932 N N . ALA A 1 254 ? 18.718 -7.346 0.285 1.00 91.19 254 ALA A N 1
ATOM 1933 C CA . ALA A 1 254 ? 18.832 -7.837 1.656 1.00 91.19 254 ALA A CA 1
ATOM 1934 C C . ALA A 1 254 ? 17.493 -8.377 2.183 1.00 91.19 254 ALA A C 1
ATOM 1936 O O . ALA A 1 254 ? 17.456 -9.454 2.780 1.00 91.19 254 ALA A O 1
ATOM 1937 N N . PHE A 1 255 ? 16.391 -7.671 1.915 1.00 90.94 255 PHE A N 1
ATOM 1938 C CA . PHE A 1 255 ? 15.048 -8.129 2.266 1.00 90.94 255 PHE A CA 1
ATOM 1939 C C . PHE A 1 255 ? 14.646 -9.398 1.495 1.00 90.94 255 PHE A C 1
ATOM 1941 O O . PHE A 1 255 ? 14.162 -10.356 2.092 1.00 90.94 255 PHE A O 1
ATOM 1948 N N . CYS A 1 256 ? 14.904 -9.452 0.186 1.00 88.31 256 CYS A N 1
ATOM 1949 C CA . CYS A 1 256 ? 14.579 -10.595 -0.671 1.00 88.31 256 CYS A CA 1
ATOM 1950 C C . CYS A 1 256 ? 15.353 -11.866 -0.284 1.00 88.31 256 CYS A C 1
ATOM 1952 O O . CYS A 1 256 ? 14.796 -12.967 -0.290 1.00 88.31 256 CYS A O 1
ATOM 1954 N N . LYS A 1 257 ? 16.628 -11.723 0.093 1.00 85.38 257 LYS A N 1
ATOM 1955 C CA . LYS A 1 257 ? 17.484 -12.833 0.545 1.00 85.38 257 LYS A CA 1
ATOM 1956 C C . LYS A 1 257 ? 17.124 -13.350 1.935 1.00 85.38 257 LYS A C 1
ATOM 1958 O O . LYS A 1 257 ? 17.558 -14.441 2.307 1.00 85.38 257 LYS A O 1
ATOM 1963 N N . HIS A 1 258 ? 16.338 -12.605 2.709 1.00 84.31 258 HIS A N 1
ATOM 1964 C CA . HIS A 1 258 ? 15.900 -13.054 4.018 1.00 84.31 258 HIS A CA 1
ATOM 1965 C C . HIS A 1 258 ? 14.818 -14.140 3.886 1.00 84.31 258 HIS A C 1
ATOM 1967 O O . HIS A 1 258 ? 13.677 -13.880 3.504 1.00 84.31 258 HIS A O 1
ATOM 1973 N N . SER A 1 259 ? 15.196 -15.381 4.212 1.00 61.19 259 SER A N 1
ATOM 1974 C CA . SER A 1 259 ? 14.392 -16.596 3.991 1.00 61.19 259 SER A CA 1
ATOM 1975 C C . SER A 1 259 ? 12.968 -16.518 4.563 1.00 61.19 259 SER A C 1
ATOM 1977 O O . SER A 1 259 ? 12.012 -16.944 3.914 1.00 61.19 259 SER A O 1
ATOM 1979 N N . LEU A 1 260 ? 12.806 -15.924 5.752 1.00 66.25 260 LEU A N 1
ATOM 1980 C CA . LEU A 1 260 ? 11.503 -15.825 6.418 1.00 66.25 260 LEU A CA 1
ATOM 1981 C C . LEU A 1 260 ? 10.557 -14.888 5.661 1.00 66.25 260 LEU A C 1
ATOM 1983 O O . LEU A 1 260 ? 9.462 -15.299 5.282 1.00 66.25 260 LEU A O 1
ATOM 1987 N N . SER A 1 261 ? 11.019 -13.672 5.359 1.00 62.53 261 SER A N 1
ATOM 1988 C CA . SER A 1 261 ? 10.232 -12.647 4.663 1.00 62.53 261 SER A CA 1
ATOM 1989 C C . SER A 1 261 ? 9.857 -13.080 3.243 1.00 62.53 261 SER A C 1
ATOM 1991 O O . SER A 1 261 ? 8.771 -12.780 2.755 1.00 62.53 261 SER A O 1
ATOM 1993 N N . ASN A 1 262 ? 10.730 -13.847 2.596 1.00 66.12 262 ASN A N 1
ATOM 1994 C CA . ASN A 1 262 ? 10.512 -14.390 1.263 1.00 66.12 262 ASN A CA 1
ATOM 1995 C C . ASN A 1 262 ? 9.385 -15.449 1.216 1.00 66.12 262 ASN A C 1
ATOM 1997 O O . ASN A 1 262 ? 8.590 -15.492 0.275 1.00 66.12 262 ASN A O 1
ATOM 2001 N N . SER A 1 263 ? 9.258 -16.271 2.260 1.00 77.00 263 SER A N 1
ATOM 2002 C CA . SER A 1 263 ? 8.304 -17.388 2.265 1.00 77.00 263 SER A CA 1
ATOM 2003 C C . SER A 1 263 ? 6.830 -16.969 2.374 1.00 77.00 263 SER A C 1
ATOM 2005 O O . SER A 1 263 ? 5.950 -17.680 1.884 1.00 77.00 263 SER A O 1
ATOM 2007 N N . THR A 1 264 ? 6.539 -15.821 2.992 1.00 86.38 264 THR A N 1
ATOM 2008 C CA . THR A 1 264 ? 5.164 -15.403 3.316 1.00 86.38 264 THR A CA 1
ATOM 2009 C C . THR A 1 264 ? 4.620 -14.292 2.424 1.00 86.38 264 THR A C 1
ATOM 2011 O O . THR A 1 264 ? 3.396 -14.140 2.332 1.00 86.38 264 THR A O 1
ATOM 2014 N N . LEU A 1 265 ? 5.492 -13.517 1.771 1.00 92.69 265 LEU A N 1
ATOM 2015 C CA . LEU A 1 265 ? 5.101 -12.281 1.100 1.00 92.69 265 LEU A CA 1
ATOM 2016 C C . LEU A 1 265 ? 4.274 -12.542 -0.164 1.00 92.69 265 LEU A C 1
ATOM 2018 O O . LEU A 1 265 ? 4.675 -13.268 -1.073 1.00 92.69 265 LEU A O 1
ATOM 2022 N N . GLN A 1 266 ? 3.104 -11.909 -0.232 1.00 94.56 266 GLN A N 1
ATOM 2023 C CA . GLN A 1 266 ? 2.157 -12.037 -1.342 1.00 94.56 266 GLN A CA 1
ATOM 2024 C C . GLN A 1 266 ? 1.984 -10.732 -2.115 1.00 94.56 266 GLN A C 1
ATOM 2026 O O . GLN A 1 266 ? 1.687 -10.780 -3.311 1.00 94.56 266 GLN A O 1
ATOM 2031 N N . ARG A 1 267 ? 2.151 -9.581 -1.457 1.00 96.50 267 ARG A N 1
ATOM 2032 C CA . ARG A 1 267 ? 2.063 -8.252 -2.066 1.00 96.50 267 ARG A CA 1
ATOM 2033 C C . ARG A 1 267 ? 3.280 -7.419 -1.689 1.00 96.50 267 ARG A C 1
ATOM 2035 O O . ARG A 1 267 ? 3.606 -7.310 -0.510 1.00 96.50 267 ARG A O 1
ATOM 2042 N N . LEU A 1 268 ? 3.921 -6.837 -2.694 1.00 96.38 268 LEU A N 1
ATOM 2043 C CA . LEU A 1 268 ? 5.037 -5.916 -2.534 1.00 96.38 268 LEU A CA 1
ATOM 2044 C C . LEU A 1 268 ? 4.796 -4.693 -3.418 1.00 96.38 268 LEU A C 1
ATOM 2046 O O . LEU A 1 268 ? 4.494 -4.842 -4.601 1.00 96.38 268 LEU A O 1
ATOM 2050 N N . SER A 1 269 ? 4.945 -3.504 -2.847 1.00 96.50 269 SER A N 1
ATOM 2051 C CA . SER A 1 269 ? 4.884 -2.237 -3.572 1.00 96.50 269 SER A CA 1
ATOM 2052 C C . SER A 1 269 ? 6.084 -1.378 -3.204 1.00 96.50 269 SER A C 1
ATOM 2054 O O . SER A 1 269 ? 6.392 -1.230 -2.022 1.00 96.50 269 SER A O 1
ATOM 2056 N N . TYR A 1 270 ? 6.783 -0.847 -4.200 1.00 94.94 270 TYR A N 1
ATOM 2057 C CA . TYR A 1 270 ? 7.832 0.160 -4.027 1.00 94.94 270 TYR A CA 1
ATOM 2058 C C . TYR A 1 270 ? 7.818 1.142 -5.201 1.00 94.94 270 TYR A C 1
ATOM 2060 O O . TYR A 1 270 ? 8.797 1.307 -5.925 1.00 94.94 270 TYR A O 1
ATOM 2068 N N . SER A 1 271 ? 6.668 1.765 -5.432 1.00 93.25 271 SER A N 1
ATOM 2069 C CA . SER A 1 271 ? 6.452 2.731 -6.511 1.00 93.25 271 SER A CA 1
ATOM 2070 C C . SER A 1 271 ? 7.014 4.120 -6.177 1.00 93.25 271 SER A C 1
ATOM 2072 O O . SER A 1 271 ? 7.229 4.462 -5.014 1.00 93.25 271 SER A O 1
ATOM 2074 N N . GLN A 1 272 ? 7.235 4.949 -7.201 1.00 91.44 272 GLN A N 1
ATOM 2075 C CA . GLN A 1 272 ? 7.600 6.371 -7.061 1.00 91.44 272 GLN A CA 1
ATOM 2076 C C . GLN A 1 272 ? 8.855 6.636 -6.203 1.00 91.44 272 GLN A C 1
ATOM 2078 O O . GLN A 1 272 ? 8.902 7.604 -5.441 1.00 91.44 272 GLN A O 1
ATOM 2083 N N . ILE A 1 273 ? 9.891 5.799 -6.298 1.00 91.50 273 ILE A N 1
ATOM 2084 C CA . ILE A 1 273 ? 11.120 5.983 -5.518 1.00 91.50 273 ILE A CA 1
ATOM 2085 C C . ILE A 1 273 ? 11.928 7.165 -6.084 1.00 91.50 273 ILE A C 1
ATOM 2087 O O . ILE A 1 273 ? 12.382 7.111 -7.228 1.00 91.50 273 ILE A O 1
ATOM 2091 N N . PRO A 1 274 ? 12.163 8.235 -5.300 1.00 81.62 274 PRO A N 1
ATOM 2092 C CA . PRO A 1 274 ? 12.722 9.484 -5.823 1.00 81.62 274 PRO A CA 1
ATOM 2093 C C . PRO A 1 274 ? 14.225 9.416 -6.130 1.00 81.62 274 PRO A C 1
ATOM 2095 O O . PRO A 1 274 ? 14.755 10.275 -6.828 1.00 81.62 274 PRO A O 1
ATOM 2098 N N . SER A 1 275 ? 14.942 8.431 -5.587 1.00 70.62 275 SER A N 1
ATOM 2099 C CA . SER A 1 275 ? 16.407 8.426 -5.515 1.00 70.62 275 SER A CA 1
ATOM 2100 C C . SER A 1 275 ? 17.117 7.844 -6.744 1.00 70.62 275 SER A C 1
ATOM 2102 O O . SER A 1 275 ? 18.336 7.688 -6.697 1.00 70.62 275 SER A O 1
ATOM 2104 N N . ASN A 1 276 ? 16.409 7.473 -7.823 1.00 75.88 276 ASN A N 1
ATOM 2105 C CA . ASN A 1 276 ? 16.954 6.699 -8.961 1.00 75.88 276 ASN A CA 1
ATOM 2106 C C . ASN A 1 276 ? 17.808 5.480 -8.529 1.00 75.88 276 ASN A C 1
ATOM 2108 O O . ASN A 1 276 ? 18.582 4.944 -9.317 1.00 75.88 276 ASN A O 1
ATOM 2112 N N . SER A 1 277 ? 17.693 5.043 -7.272 1.00 83.62 277 SER A N 1
ATOM 2113 C CA . SER A 1 277 ? 18.586 4.063 -6.641 1.00 83.62 277 SER A CA 1
ATOM 2114 C C . SER A 1 277 ? 18.048 2.636 -6.739 1.00 83.62 277 SER A C 1
ATOM 2116 O O . SER A 1 277 ? 18.691 1.690 -6.284 1.00 83.62 277 SER A O 1
ATOM 2118 N N . VAL A 1 278 ? 16.854 2.498 -7.312 1.00 87.38 278 VAL A N 1
ATOM 2119 C CA . VAL A 1 278 ? 16.187 1.237 -7.610 1.00 87.38 278 VAL A CA 1
ATOM 2120 C C . VAL A 1 278 ? 16.288 1.015 -9.113 1.00 87.38 278 VAL A C 1
ATOM 2122 O O . VAL A 1 278 ? 15.808 1.829 -9.904 1.00 87.38 278 VAL A O 1
ATOM 2125 N N . THR A 1 279 ? 16.941 -0.076 -9.497 1.00 87.75 279 THR A N 1
ATOM 2126 C CA . THR A 1 279 ? 17.220 -0.440 -10.891 1.00 87.75 279 THR A CA 1
ATOM 2127 C C . THR A 1 279 ? 16.648 -1.820 -11.212 1.00 87.75 279 THR A C 1
ATOM 2129 O O . THR A 1 279 ? 16.046 -2.473 -10.355 1.00 87.75 279 THR A O 1
ATOM 2132 N N . MET A 1 280 ? 16.879 -2.330 -12.429 1.00 84.06 280 MET A N 1
ATOM 2133 C CA . MET A 1 280 ? 16.539 -3.717 -12.781 1.00 84.06 280 MET A CA 1
ATOM 2134 C C . MET A 1 280 ? 17.146 -4.759 -11.827 1.00 84.06 280 MET A C 1
ATOM 2136 O O . MET A 1 280 ? 16.598 -5.853 -11.709 1.00 84.06 280 MET A O 1
ATOM 2140 N N . ARG A 1 281 ? 18.234 -4.447 -11.107 1.00 84.81 281 ARG A N 1
ATOM 2141 C CA . ARG A 1 281 ? 18.819 -5.359 -10.111 1.00 84.81 281 ARG A CA 1
ATOM 2142 C C . ARG A 1 281 ? 17.825 -5.710 -9.001 1.00 84.81 281 ARG A C 1
ATOM 2144 O O . ARG A 1 281 ? 17.719 -6.888 -8.659 1.00 84.81 281 ARG A O 1
ATOM 2151 N N . SER A 1 282 ? 17.084 -4.731 -8.475 1.00 88.06 282 SER A N 1
ATOM 2152 C CA . SER A 1 282 ? 16.031 -4.990 -7.483 1.00 88.06 282 SER A CA 1
ATOM 2153 C C . SER A 1 282 ? 14.957 -5.936 -8.023 1.00 88.06 282 SER A C 1
ATOM 2155 O O . SER A 1 282 ? 14.599 -6.903 -7.356 1.00 88.06 282 SER A O 1
ATOM 2157 N N . LEU A 1 283 ? 14.497 -5.706 -9.257 1.00 87.50 283 LEU A N 1
ATOM 2158 C CA . LEU A 1 283 ? 13.448 -6.499 -9.894 1.00 87.50 283 LEU A CA 1
ATOM 2159 C C . LEU A 1 283 ? 13.886 -7.950 -10.107 1.00 87.50 283 LEU A C 1
ATOM 2161 O O . LEU A 1 283 ? 13.127 -8.876 -9.829 1.00 87.50 283 LEU A O 1
ATOM 2165 N N . VAL A 1 284 ? 15.133 -8.152 -10.541 1.00 86.25 284 VAL A N 1
ATOM 2166 C CA . VAL A 1 284 ? 15.735 -9.486 -10.669 1.00 86.25 284 VAL A CA 1
ATOM 2167 C C . VAL A 1 284 ? 15.786 -10.189 -9.309 1.00 86.25 284 VAL A C 1
ATOM 2169 O O . VAL A 1 284 ? 15.406 -11.356 -9.219 1.00 86.25 284 VAL A O 1
ATOM 2172 N N . SER A 1 285 ? 16.207 -9.493 -8.244 1.00 87.75 285 SER A N 1
ATOM 2173 C CA . SER A 1 285 ? 16.250 -10.065 -6.889 1.00 87.75 285 SER A CA 1
ATOM 2174 C C . SER A 1 285 ? 14.855 -10.459 -6.394 1.00 87.75 285 SER A C 1
ATOM 2176 O O . SER A 1 285 ? 14.678 -11.563 -5.875 1.00 87.75 285 SER A O 1
ATOM 2178 N N . VAL A 1 286 ? 13.844 -9.623 -6.653 1.00 90.00 286 VAL A N 1
ATOM 2179 C CA . VAL A 1 286 ? 12.433 -9.901 -6.345 1.00 90.00 286 VAL A CA 1
ATOM 2180 C C . VAL A 1 286 ? 11.928 -11.133 -7.095 1.00 90.00 286 VAL A C 1
ATOM 2182 O O . VAL A 1 286 ? 11.380 -12.036 -6.469 1.00 90.00 286 VAL A O 1
ATOM 2185 N N . PHE A 1 287 ? 12.134 -11.218 -8.412 1.00 87.31 287 PHE A N 1
ATOM 2186 C CA . PHE A 1 287 ? 11.663 -12.353 -9.216 1.00 87.31 287 PHE A CA 1
ATOM 2187 C C . PHE A 1 287 ? 12.366 -13.670 -8.896 1.00 87.31 287 PHE A C 1
ATOM 2189 O O . PHE A 1 287 ? 11.749 -14.730 -9.021 1.00 87.31 287 PHE A O 1
ATOM 2196 N N . HIS A 1 288 ? 13.639 -13.609 -8.505 1.00 84.69 288 HIS A N 1
ATOM 2197 C CA . HIS A 1 288 ? 14.405 -14.789 -8.122 1.00 84.69 288 HIS A CA 1
ATOM 2198 C C . HIS A 1 288 ? 14.038 -15.276 -6.722 1.00 84.69 288 HIS A C 1
ATOM 2200 O O . HIS A 1 288 ? 13.877 -16.476 -6.497 1.00 84.69 288 HIS A O 1
ATOM 2206 N N . SER A 1 289 ? 13.924 -14.338 -5.784 1.00 87.00 289 SER A N 1
ATOM 2207 C CA . SER A 1 289 ? 13.768 -14.666 -4.379 1.00 87.00 289 SER A CA 1
ATOM 2208 C C . SER A 1 289 ? 12.304 -14.932 -4.053 1.00 87.00 289 SER A C 1
ATOM 2210 O O . SER A 1 289 ? 12.005 -16.024 -3.589 1.00 87.00 289 SER A O 1
ATOM 2212 N N . LEU A 1 290 ? 11.391 -13.997 -4.341 1.00 87.69 290 LEU A N 1
ATOM 2213 C CA . LEU A 1 290 ? 10.018 -13.967 -3.816 1.00 87.69 290 LEU A CA 1
ATOM 2214 C C . LEU A 1 290 ? 9.054 -14.884 -4.588 1.00 87.69 290 LEU A C 1
ATOM 2216 O O . LEU A 1 290 ? 8.154 -14.444 -5.306 1.00 87.69 290 LEU A O 1
ATOM 2220 N N . VAL A 1 291 ? 9.211 -16.196 -4.417 1.00 85.00 291 VAL A N 1
ATOM 2221 C CA . VAL A 1 291 ? 8.491 -17.225 -5.196 1.00 85.00 291 VAL A CA 1
ATOM 2222 C C . VAL A 1 291 ? 6.976 -17.277 -4.956 1.00 85.00 291 VAL A C 1
ATOM 2224 O O . VAL A 1 291 ? 6.235 -17.772 -5.812 1.00 85.00 291 VAL A O 1
ATOM 2227 N N . HIS A 1 292 ? 6.498 -16.780 -3.812 1.00 89.00 292 HIS A N 1
ATOM 2228 C CA . HIS A 1 292 ? 5.076 -16.748 -3.441 1.00 89.00 292 HIS A CA 1
ATOM 2229 C C . HIS A 1 292 ? 4.388 -15.411 -3.743 1.00 89.00 292 HIS A C 1
ATOM 2231 O O . HIS A 1 292 ? 3.178 -15.281 -3.515 1.00 89.00 292 HIS A O 1
ATOM 2237 N N . LEU A 1 293 ? 5.127 -14.445 -4.298 1.00 92.38 293 LEU A N 1
ATOM 2238 C CA . LEU A 1 293 ? 4.608 -13.123 -4.612 1.00 92.38 293 LEU A CA 1
ATOM 2239 C C . LEU A 1 293 ? 3.490 -13.222 -5.654 1.00 92.38 293 LEU A C 1
ATOM 2241 O O . LEU A 1 293 ? 3.649 -13.846 -6.701 1.00 92.38 293 LEU A O 1
ATOM 2245 N N . LYS A 1 294 ? 2.347 -12.601 -5.359 1.00 95.00 294 LYS A N 1
ATOM 2246 C CA . LYS A 1 294 ? 1.156 -12.579 -6.221 1.00 95.00 294 LYS A CA 1
ATOM 2247 C C . LYS A 1 294 ? 0.947 -11.222 -6.878 1.00 95.00 294 LYS A C 1
ATOM 2249 O O . LYS A 1 294 ? 0.436 -11.183 -7.995 1.00 95.00 294 LYS A O 1
ATOM 2254 N N . SER A 1 295 ? 1.315 -10.140 -6.197 1.00 96.88 295 SER A N 1
ATOM 2255 C CA . SER A 1 295 ? 1.189 -8.771 -6.696 1.00 96.88 295 SER A CA 1
ATOM 2256 C C . SER A 1 295 ? 2.481 -8.003 -6.479 1.00 96.88 295 SER A C 1
ATOM 2258 O O . SER A 1 295 ? 2.997 -7.987 -5.360 1.00 96.88 295 SER A O 1
ATOM 2260 N N . LEU A 1 296 ? 2.955 -7.346 -7.532 1.00 96.38 296 LEU A N 1
ATOM 2261 C CA . LEU A 1 296 ? 4.097 -6.443 -7.495 1.00 96.38 296 LEU A CA 1
ATOM 2262 C C . LEU A 1 296 ? 3.715 -5.105 -8.132 1.00 96.38 296 LEU A C 1
ATOM 2264 O O . LEU A 1 296 ? 3.245 -5.081 -9.270 1.00 96.38 296 LEU A O 1
ATOM 2268 N N . ASP A 1 297 ? 3.946 -4.009 -7.419 1.00 96.19 297 ASP A N 1
ATOM 2269 C CA . ASP A 1 297 ? 3.848 -2.656 -7.966 1.00 96.19 297 ASP A CA 1
ATOM 2270 C C . ASP A 1 297 ? 5.198 -1.941 -7.848 1.00 96.19 297 ASP A C 1
ATOM 2272 O O . ASP A 1 297 ? 5.749 -1.763 -6.762 1.00 96.19 297 ASP A O 1
ATOM 2276 N N . ILE A 1 298 ? 5.751 -1.572 -9.000 1.00 94.12 298 ILE A N 1
ATOM 2277 C CA . ILE A 1 298 ? 7.008 -0.828 -9.136 1.00 94.12 298 ILE A CA 1
ATOM 2278 C C . ILE A 1 298 ? 6.814 0.415 -10.002 1.00 94.12 298 ILE A C 1
ATOM 2280 O O . ILE A 1 298 ? 7.782 0.931 -10.562 1.00 94.12 298 ILE A O 1
ATOM 2284 N N . SER A 1 299 ? 5.567 0.865 -10.149 1.00 93.88 299 SER A N 1
ATOM 2285 C CA . SER A 1 299 ? 5.189 1.958 -11.036 1.00 93.88 299 SER A CA 1
ATOM 2286 C C . SER A 1 299 ? 5.930 3.258 -10.715 1.00 93.88 299 SER A C 1
ATOM 2288 O O . SER A 1 299 ? 6.376 3.511 -9.596 1.00 93.88 299 SER A O 1
ATOM 2290 N N . HIS A 1 300 ? 6.090 4.098 -11.734 1.00 91.75 300 HIS A N 1
ATOM 2291 C CA . HIS A 1 300 ? 6.712 5.417 -11.669 1.00 91.75 300 HIS A CA 1
ATOM 2292 C C . HIS A 1 300 ? 8.162 5.428 -11.158 1.00 91.75 300 HIS A C 1
ATOM 2294 O O . HIS A 1 300 ? 8.689 6.484 -10.818 1.00 91.75 300 HIS A O 1
ATOM 2300 N N . ASN A 1 301 ? 8.835 4.277 -11.154 1.00 90.12 301 ASN A N 1
ATOM 2301 C CA . ASN A 1 301 ? 10.280 4.205 -10.993 1.00 90.12 301 ASN A CA 1
ATOM 2302 C C . ASN A 1 301 ? 10.936 4.425 -12.356 1.00 90.12 301 ASN A C 1
ATOM 2304 O O . ASN A 1 301 ? 10.888 3.550 -13.223 1.00 90.12 301 ASN A O 1
ATOM 2308 N N . THR A 1 302 ? 11.527 5.600 -12.564 1.00 83.25 302 THR A N 1
ATOM 2309 C CA . THR A 1 302 ? 12.099 5.977 -13.862 1.00 83.25 302 THR A CA 1
ATOM 2310 C C . THR A 1 302 ? 13.331 5.148 -14.199 1.00 83.25 302 THR A C 1
ATOM 2312 O O . THR A 1 302 ? 13.379 4.596 -15.286 1.00 83.25 302 THR A O 1
ATOM 2315 N N . ASN A 1 303 ? 14.244 4.935 -13.245 1.00 81.12 303 ASN A N 1
ATOM 2316 C CA . ASN A 1 303 ? 15.557 4.324 -13.492 1.00 81.12 303 ASN A CA 1
ATOM 2317 C C . ASN A 1 303 ? 15.583 2.777 -13.523 1.00 81.12 303 ASN A C 1
ATOM 2319 O O . ASN A 1 303 ? 16.623 2.157 -13.278 1.00 81.12 303 ASN A O 1
ATOM 2323 N N . ILE A 1 304 ? 14.462 2.117 -13.835 1.00 78.38 304 ILE A N 1
ATOM 2324 C CA . ILE A 1 304 ? 14.431 0.661 -14.063 1.00 78.38 304 ILE A CA 1
ATOM 2325 C C . ILE A 1 304 ? 14.970 0.376 -15.477 1.00 78.38 304 ILE A C 1
ATOM 2327 O O . ILE A 1 304 ? 14.257 -0.026 -16.392 1.00 78.38 304 ILE A O 1
ATOM 2331 N N . THR A 1 305 ? 16.269 0.626 -15.652 1.00 70.75 305 THR A N 1
ATOM 2332 C CA . THR A 1 305 ? 17.026 0.429 -16.892 1.00 70.75 305 THR A CA 1
ATOM 2333 C C . THR A 1 305 ? 17.727 -0.925 -16.904 1.00 70.75 305 THR A C 1
ATOM 2335 O O . THR A 1 305 ? 18.184 -1.423 -15.874 1.00 70.75 305 THR A O 1
ATOM 2338 N N . ILE A 1 306 ? 17.890 -1.511 -18.093 1.00 66.31 306 ILE A N 1
ATOM 2339 C CA . ILE A 1 306 ? 18.891 -2.565 -18.296 1.00 66.31 306 ILE A CA 1
ATOM 2340 C C . ILE A 1 306 ? 20.211 -1.884 -18.652 1.00 66.31 306 ILE A C 1
ATOM 2342 O O . ILE A 1 306 ? 20.358 -1.399 -19.771 1.00 66.31 306 ILE A O 1
ATOM 2346 N N . SER A 1 307 ? 21.173 -1.856 -17.730 1.00 54.84 307 SER A N 1
ATOM 2347 C CA . SER A 1 307 ? 22.476 -1.203 -17.946 1.00 54.84 307 SER A CA 1
ATOM 2348 C C . SER A 1 307 ? 23.671 -2.160 -18.067 1.00 54.84 307 SER A C 1
ATOM 2350 O O . SER A 1 307 ? 24.777 -1.707 -18.345 1.00 54.84 307 SER A O 1
ATOM 2352 N N . SER A 1 308 ? 23.495 -3.480 -17.937 1.00 47.06 308 SER A N 1
ATOM 2353 C CA . SER A 1 308 ? 24.600 -4.449 -18.054 1.00 47.06 308 SER A CA 1
ATOM 2354 C C . SER A 1 308 ? 24.193 -5.715 -18.818 1.00 47.06 308 SER A C 1
ATOM 2356 O O . SER A 1 308 ? 23.006 -6.056 -18.819 1.00 47.06 308 SER A O 1
ATOM 2358 N N . PRO A 1 309 ? 25.139 -6.436 -19.463 1.00 47.34 309 PRO A N 1
ATOM 2359 C CA . PRO A 1 309 ? 24.824 -7.683 -20.146 1.00 47.34 309 PRO A CA 1
ATOM 2360 C C . PRO A 1 309 ? 24.228 -8.664 -19.139 1.00 47.34 309 PRO A C 1
ATOM 2362 O O . PRO A 1 309 ? 24.816 -8.966 -18.101 1.00 47.34 309 PRO A O 1
ATOM 2365 N N . PHE A 1 310 ? 23.007 -9.093 -19.438 1.00 56.28 310 PHE A N 1
ATOM 2366 C CA . PHE A 1 310 ? 22.296 -10.097 -18.669 1.00 56.28 310 PHE A CA 1
ATOM 2367 C C . PHE A 1 310 ? 23.093 -11.412 -18.719 1.00 56.28 310 PHE A C 1
ATOM 2369 O O . PHE A 1 310 ? 23.701 -11.688 -19.761 1.00 56.28 310 PHE A O 1
ATOM 2376 N N . PRO A 1 311 ? 23.074 -12.258 -17.673 1.00 51.59 311 PRO A N 1
ATOM 2377 C CA . PRO A 1 311 ? 23.414 -13.666 -17.839 1.00 51.59 311 PRO A CA 1
ATOM 2378 C C . PRO A 1 311 ? 22.400 -14.264 -18.826 1.00 51.59 311 PRO A C 1
ATOM 2380 O O . PRO A 1 311 ? 21.284 -14.629 -18.470 1.00 51.59 311 PRO A O 1
ATOM 2383 N N . THR A 1 312 ? 22.757 -14.240 -20.108 1.00 46.91 312 THR A N 1
ATOM 2384 C CA . THR A 1 312 ? 21.907 -14.630 -21.243 1.00 46.91 312 THR A CA 1
ATOM 2385 C C . THR A 1 312 ? 21.895 -16.134 -21.461 1.00 46.91 312 THR A C 1
ATOM 2387 O O . THR A 1 312 ? 21.211 -16.624 -22.351 1.00 46.91 312 THR A O 1
ATOM 2390 N N . THR A 1 313 ? 22.597 -16.889 -20.633 1.00 47.56 313 THR A N 1
ATOM 2391 C CA . THR A 1 313 ? 22.749 -18.322 -20.804 1.00 47.56 313 THR A CA 1
ATOM 2392 C C . THR A 1 313 ? 22.875 -18.974 -19.437 1.00 47.56 313 THR A C 1
ATOM 2394 O O . THR A 1 313 ? 23.576 -18.472 -18.564 1.00 47.56 313 THR A O 1
ATOM 2397 N N . ASP A 1 314 ? 22.173 -20.097 -19.308 1.00 42.88 314 ASP A N 1
ATOM 2398 C CA . ASP A 1 314 ? 22.302 -21.116 -18.265 1.00 42.88 314 ASP A CA 1
ATOM 2399 C C . ASP A 1 314 ? 21.361 -21.013 -17.051 1.00 42.88 314 ASP A C 1
ATOM 2401 O O . ASP A 1 314 ? 21.692 -20.601 -15.947 1.00 42.88 314 ASP A O 1
ATOM 2405 N N . SER A 1 315 ? 20.160 -21.555 -17.288 1.00 44.31 315 SER A N 1
ATOM 2406 C CA . SER A 1 315 ? 19.581 -22.662 -16.510 1.00 44.31 315 SER A CA 1
ATOM 2407 C C . SER A 1 315 ? 19.311 -22.484 -15.000 1.00 44.31 315 SER A C 1
ATOM 2409 O O . SER A 1 315 ? 20.215 -22.432 -14.177 1.00 44.31 315 SER A O 1
ATOM 2411 N N . HIS A 1 316 ? 18.012 -22.624 -14.672 1.00 45.84 316 HIS A N 1
ATOM 2412 C CA . HIS A 1 316 ? 17.402 -23.140 -13.426 1.00 45.84 316 HIS A CA 1
ATOM 2413 C C . HIS A 1 316 ? 16.478 -22.202 -12.607 1.00 45.84 316 HIS A C 1
ATOM 2415 O O . HIS A 1 316 ? 16.768 -21.740 -11.513 1.00 45.84 316 HIS A O 1
ATOM 2421 N N . LYS A 1 317 ? 15.226 -22.149 -13.090 1.00 51.88 317 LYS A N 1
ATOM 2422 C CA . LYS A 1 317 ? 14.010 -22.683 -12.419 1.00 51.88 317 LYS A CA 1
ATOM 2423 C C . LYS A 1 317 ? 13.272 -21.882 -11.340 1.00 51.88 317 LYS A C 1
ATOM 2425 O O . LYS A 1 317 ? 12.147 -22.295 -11.029 1.00 51.88 317 LYS A O 1
ATOM 2430 N N . LEU A 1 318 ? 13.781 -20.755 -10.857 1.00 53.97 318 LEU A N 1
ATOM 2431 C CA . LEU A 1 318 ? 13.044 -19.885 -9.927 1.00 53.97 318 LEU A CA 1
ATOM 2432 C C . LEU A 1 318 ? 12.758 -18.540 -10.602 1.00 53.97 318 LEU A C 1
ATOM 2434 O O . LEU A 1 318 ? 13.529 -17.593 -10.515 1.00 53.97 318 LEU A O 1
ATOM 2438 N N . ARG A 1 319 ? 11.674 -18.529 -11.379 1.00 73.12 319 ARG A N 1
ATOM 2439 C CA . ARG A 1 319 ? 11.043 -17.335 -11.955 1.00 73.12 319 ARG A CA 1
ATOM 2440 C C . ARG A 1 319 ? 9.758 -17.061 -11.166 1.00 73.12 319 ARG A C 1
ATOM 2442 O O . ARG A 1 319 ? 9.284 -17.978 -10.488 1.00 73.12 319 ARG A O 1
ATOM 2449 N N . ALA A 1 320 ? 9.203 -15.853 -11.243 1.00 78.81 320 ALA A N 1
ATOM 2450 C CA . ALA A 1 320 ? 8.048 -15.383 -10.470 1.00 78.81 320 ALA A CA 1
ATOM 2451 C C . ALA A 1 320 ? 6.730 -16.089 -10.875 1.00 78.81 320 ALA A C 1
ATOM 2453 O O . ALA A 1 320 ? 5.763 -15.483 -11.331 1.00 78.81 320 ALA A O 1
ATOM 2454 N N . LYS A 1 321 ? 6.678 -17.413 -10.700 1.00 79.56 321 LYS A N 1
ATOM 2455 C CA . LYS A 1 321 ? 5.617 -18.318 -11.169 1.00 79.56 321 LYS A CA 1
ATOM 2456 C C . LYS A 1 321 ? 4.277 -18.081 -10.491 1.00 79.56 321 LYS A C 1
ATOM 2458 O O . LYS A 1 321 ? 3.250 -18.476 -11.034 1.00 79.56 321 LYS A O 1
ATOM 2463 N N . SER A 1 322 ? 4.287 -17.481 -9.305 1.00 88.69 322 SER A N 1
ATOM 2464 C CA . SER A 1 322 ? 3.074 -17.158 -8.556 1.00 88.69 322 SER A CA 1
ATOM 2465 C C . SER A 1 322 ? 2.545 -15.759 -8.862 1.00 88.69 322 SER A C 1
ATOM 2467 O O . SER A 1 322 ? 1.439 -15.443 -8.417 1.00 88.69 322 SER A O 1
ATOM 2469 N N . LEU A 1 323 ? 3.296 -14.935 -9.607 1.00 92.50 323 LEU A N 1
ATOM 2470 C CA . LEU A 1 323 ? 2.935 -13.546 -9.851 1.00 92.50 323 LEU A CA 1
ATOM 2471 C C . LEU A 1 323 ? 1.719 -13.483 -10.771 1.00 92.50 323 LEU A C 1
ATOM 2473 O O . LEU A 1 323 ? 1.710 -14.048 -11.862 1.00 92.50 323 LEU A O 1
ATOM 2477 N N . ARG A 1 324 ? 0.672 -12.806 -10.301 1.00 94.56 324 ARG A N 1
ATOM 2478 C CA . ARG A 1 324 ? -0.612 -12.660 -11.000 1.00 94.56 324 ARG A CA 1
ATOM 2479 C C . ARG A 1 324 ? -0.873 -11.229 -11.429 1.00 94.56 324 ARG A C 1
ATOM 2481 O O . ARG A 1 324 ? -1.557 -11.039 -12.427 1.00 94.56 324 ARG A O 1
ATOM 2488 N N . SER A 1 325 ? -0.353 -10.256 -10.689 1.00 96.31 325 SER A N 1
ATOM 2489 C CA . SER A 1 325 ? -0.526 -8.833 -10.956 1.00 96.31 325 SER A CA 1
ATOM 2490 C C . SER A 1 325 ? 0.825 -8.134 -10.954 1.00 96.31 325 SER A C 1
ATOM 2492 O O . SER A 1 325 ? 1.587 -8.271 -9.996 1.00 96.31 325 SER A O 1
ATOM 2494 N N . LEU A 1 326 ? 1.105 -7.386 -12.016 1.00 95.69 326 LEU A N 1
ATOM 2495 C CA . LEU A 1 326 ? 2.300 -6.566 -12.138 1.00 95.69 326 LEU A CA 1
ATOM 2496 C C . LEU A 1 326 ? 1.926 -5.169 -12.630 1.00 95.69 326 LEU A C 1
ATOM 2498 O O . LEU A 1 326 ? 1.279 -5.023 -13.669 1.00 95.69 326 LEU A O 1
ATOM 2502 N N . ASN A 1 327 ? 2.377 -4.150 -11.906 1.00 95.50 327 ASN A N 1
ATOM 2503 C CA . ASN A 1 327 ? 2.273 -2.759 -12.320 1.00 95.50 327 ASN A CA 1
ATOM 2504 C C . ASN A 1 327 ? 3.671 -2.157 -12.525 1.00 95.50 327 ASN A C 1
ATOM 2506 O O . ASN A 1 327 ? 4.446 -2.021 -11.581 1.00 95.50 327 ASN A O 1
ATOM 2510 N N . ILE A 1 328 ? 3.970 -1.798 -13.772 1.00 94.00 328 ILE A N 1
ATOM 2511 C CA . ILE A 1 328 ? 5.181 -1.091 -14.215 1.00 94.00 328 ILE A CA 1
ATOM 2512 C C . ILE A 1 328 ? 4.833 0.248 -14.887 1.00 94.00 328 ILE A C 1
ATOM 2514 O O . ILE A 1 328 ? 5.616 0.789 -15.663 1.00 94.00 328 ILE A O 1
ATOM 2518 N N . THR A 1 329 ? 3.629 0.775 -14.644 1.00 93.38 329 THR A N 1
ATOM 2519 C CA . THR A 1 329 ? 3.152 2.026 -15.253 1.00 93.38 329 THR A CA 1
ATOM 2520 C C . THR A 1 329 ? 4.114 3.175 -14.974 1.00 93.38 329 THR A C 1
ATOM 2522 O O . THR A 1 329 ? 4.556 3.337 -13.847 1.00 93.38 329 THR A O 1
ATOM 2525 N N . GLY A 1 330 ? 4.446 3.990 -15.973 1.00 89.75 330 GLY A N 1
ATOM 2526 C CA . GLY A 1 330 ? 5.316 5.157 -15.802 1.00 89.75 330 GLY A CA 1
ATOM 2527 C C . GLY A 1 330 ? 6.794 4.834 -15.551 1.00 89.75 330 GLY A C 1
ATOM 2528 O O . GLY A 1 330 ? 7.564 5.747 -15.254 1.00 89.75 330 GLY A O 1
ATOM 2529 N N . CYS A 1 331 ? 7.221 3.573 -15.675 1.00 90.69 331 CYS A N 1
ATOM 2530 C CA . CYS A 1 331 ? 8.634 3.187 -15.663 1.00 90.69 331 CYS A CA 1
ATOM 2531 C C . CYS A 1 331 ? 9.297 3.498 -17.013 1.00 90.69 331 CYS A C 1
ATOM 2533 O O . CYS A 1 331 ? 9.534 2.611 -17.832 1.00 90.69 331 CYS A O 1
ATOM 2535 N N . LYS A 1 332 ? 9.558 4.783 -17.259 1.00 87.50 332 LYS A N 1
ATOM 2536 C CA . LYS A 1 332 ? 9.924 5.325 -18.579 1.00 87.50 332 LYS A CA 1
ATOM 2537 C C . LYS A 1 332 ? 11.123 4.647 -19.241 1.00 87.50 332 LYS A C 1
ATOM 2539 O O . LYS A 1 332 ? 11.105 4.492 -20.461 1.00 87.50 332 LYS A O 1
ATOM 2544 N N . ASP A 1 333 ? 12.096 4.186 -18.455 1.00 87.50 333 ASP A N 1
ATOM 2545 C CA . ASP A 1 333 ? 13.342 3.632 -18.989 1.00 87.50 333 ASP A CA 1
ATOM 2546 C C . ASP A 1 333 ? 13.328 2.101 -19.199 1.00 87.50 333 ASP A C 1
ATOM 2548 O O . ASP A 1 333 ? 14.351 1.500 -19.556 1.00 87.50 333 ASP A O 1
ATOM 2552 N N . ILE A 1 334 ? 12.173 1.442 -19.033 1.00 88.19 334 ILE A N 1
ATOM 2553 C CA . ILE A 1 334 ? 12.017 0.032 -19.415 1.00 88.19 334 ILE A CA 1
ATOM 2554 C C . ILE A 1 334 ? 12.012 -0.076 -20.946 1.00 88.19 334 ILE A C 1
ATOM 2556 O O . ILE A 1 334 ? 11.052 0.301 -21.614 1.00 88.19 334 ILE A O 1
ATOM 2560 N N . SER A 1 335 ? 13.092 -0.634 -21.501 1.00 88.62 335 SER A N 1
ATOM 2561 C CA . SER A 1 335 ? 13.215 -0.966 -22.930 1.00 88.62 335 SER A CA 1
ATOM 2562 C C . SER A 1 335 ? 12.530 -2.290 -23.293 1.00 88.62 335 SER A C 1
ATOM 2564 O O . SER A 1 335 ? 12.238 -3.105 -22.416 1.00 88.62 335 SER A O 1
ATOM 2566 N N . ASP A 1 336 ? 12.383 -2.570 -24.594 1.00 88.00 336 ASP A N 1
ATOM 2567 C CA . ASP A 1 336 ? 11.846 -3.845 -25.103 1.00 88.00 336 ASP A CA 1
ATOM 2568 C C . ASP A 1 336 ? 12.555 -5.083 -24.537 1.00 88.00 336 ASP A C 1
ATOM 2570 O O . ASP A 1 336 ? 11.924 -6.097 -24.242 1.00 88.00 336 ASP A O 1
ATOM 2574 N N . ARG A 1 337 ? 13.874 -5.002 -24.319 1.00 86.12 337 ARG A N 1
ATOM 2575 C CA . ARG A 1 337 ? 14.642 -6.094 -23.698 1.00 86.12 337 ARG A CA 1
ATOM 2576 C C . ARG A 1 337 ? 14.208 -6.343 -22.252 1.00 86.12 337 ARG A C 1
ATOM 2578 O O . ARG A 1 337 ? 14.174 -7.486 -21.807 1.00 86.12 337 ARG A O 1
ATOM 2585 N N . GLY A 1 338 ? 13.884 -5.277 -21.523 1.00 85.06 338 GLY A N 1
ATOM 2586 C CA . GLY A 1 338 ? 13.491 -5.326 -20.114 1.00 85.06 338 GLY A CA 1
ATOM 2587 C C . GLY A 1 338 ? 12.086 -5.850 -19.979 1.00 85.06 338 GLY A C 1
ATOM 2588 O O . GLY A 1 338 ? 11.829 -6.742 -19.177 1.00 85.06 338 GLY A O 1
ATOM 2589 N N . PHE A 1 339 ? 11.208 -5.365 -20.847 1.00 89.00 339 PHE A N 1
ATOM 2590 C CA . PHE A 1 339 ? 9.859 -5.874 -20.970 1.00 89.00 339 PHE A CA 1
ATOM 2591 C C . PHE A 1 339 ? 9.849 -7.371 -21.308 1.00 89.00 339 PHE A C 1
ATOM 2593 O O . PHE A 1 339 ? 9.194 -8.146 -20.614 1.00 89.00 339 PHE A O 1
ATOM 2600 N N . ARG A 1 340 ? 10.638 -7.809 -22.301 1.00 88.38 340 ARG A N 1
ATOM 2601 C CA . ARG A 1 340 ? 10.784 -9.235 -22.631 1.00 88.38 340 ARG A CA 1
ATOM 2602 C C . ARG A 1 340 ? 11.261 -10.049 -21.430 1.00 88.38 340 ARG A C 1
ATOM 2604 O O . ARG A 1 340 ? 10.651 -11.069 -21.133 1.00 88.38 340 ARG A O 1
ATOM 2611 N N . TYR A 1 341 ? 12.274 -9.583 -20.696 1.00 85.19 341 TYR A N 1
ATOM 2612 C CA . TYR A 1 341 ? 12.732 -10.261 -19.478 1.00 85.19 341 TYR A CA 1
ATOM 2613 C C . TYR A 1 341 ? 11.611 -10.434 -18.440 1.00 85.19 341 TYR A C 1
ATOM 2615 O O . TYR A 1 341 ? 11.459 -11.510 -17.858 1.00 85.19 341 TYR A O 1
ATOM 2623 N N . VAL A 1 342 ? 10.806 -9.392 -18.220 1.00 87.94 342 VAL A N 1
ATOM 2624 C CA . VAL A 1 342 ? 9.659 -9.442 -17.304 1.00 87.94 342 VAL A CA 1
ATOM 2625 C C . VAL A 1 342 ? 8.636 -10.480 -17.773 1.00 87.94 342 VAL A C 1
ATOM 2627 O O . VAL A 1 342 ? 8.188 -11.294 -16.965 1.00 87.94 342 VAL A O 1
ATOM 2630 N N . MET A 1 343 ? 8.307 -10.495 -19.068 1.00 87.56 343 MET A N 1
ATOM 2631 C CA . MET A 1 343 ? 7.355 -11.448 -19.652 1.00 87.56 343 MET A CA 1
ATOM 2632 C C . MET A 1 343 ? 7.856 -12.891 -19.577 1.00 87.56 343 MET A C 1
ATOM 2634 O O . MET A 1 343 ? 7.119 -13.774 -19.150 1.00 87.56 343 MET A O 1
ATOM 2638 N N . GLU A 1 344 ? 9.128 -13.128 -19.888 1.00 86.50 344 GLU A N 1
ATOM 2639 C CA . GLU A 1 344 ? 9.767 -14.439 -19.746 1.00 86.50 344 GLU A CA 1
ATOM 2640 C C . GLU A 1 344 ? 9.825 -14.924 -18.287 1.00 86.50 344 GLU A C 1
ATOM 2642 O O . GLU A 1 344 ? 9.953 -16.123 -18.032 1.00 86.50 344 GLU A O 1
ATOM 2647 N N . SER A 1 345 ? 9.771 -14.006 -17.320 1.00 84.69 345 SER A N 1
ATOM 2648 C CA . SER A 1 345 ? 9.874 -14.307 -15.890 1.00 84.69 345 SER A CA 1
ATOM 2649 C C . SER A 1 345 ? 8.530 -14.606 -15.215 1.00 84.69 345 SER A C 1
ATOM 2651 O O . SER A 1 345 ? 8.534 -15.080 -14.077 1.00 84.69 345 SER A O 1
ATOM 2653 N N . CYS A 1 346 ? 7.390 -14.358 -15.873 1.00 86.94 346 CYS A N 1
ATOM 2654 C CA . CYS A 1 346 ? 6.068 -14.359 -15.232 1.00 86.94 346 CYS A CA 1
ATOM 2655 C C . CYS A 1 346 ? 5.008 -15.169 -16.013 1.00 86.94 346 CYS A C 1
ATOM 2657 O O . CYS A 1 346 ? 4.094 -14.599 -16.602 1.00 86.94 346 CYS A O 1
ATOM 2659 N N . ASP A 1 347 ? 5.062 -16.505 -15.957 1.00 83.81 347 ASP A N 1
ATOM 2660 C CA . ASP A 1 347 ? 4.153 -17.385 -16.728 1.00 83.81 347 ASP A CA 1
ATOM 2661 C C . ASP A 1 347 ? 2.665 -17.321 -16.297 1.00 83.81 347 ASP A C 1
ATOM 2663 O O . ASP A 1 347 ? 1.750 -17.580 -17.086 1.00 83.81 347 ASP A O 1
ATOM 2667 N N . SER A 1 348 ? 2.402 -16.997 -15.025 1.00 88.25 348 SER A N 1
ATOM 2668 C CA . SER A 1 348 ? 1.050 -16.973 -14.429 1.00 88.25 348 SER A CA 1
ATOM 2669 C C . SER A 1 348 ? 0.418 -15.579 -14.388 1.00 88.25 348 SER A C 1
ATOM 2671 O O . SER A 1 348 ? -0.598 -15.382 -13.705 1.00 88.25 348 SER A O 1
ATOM 2673 N N . LEU A 1 349 ? 1.017 -14.606 -15.079 1.00 90.75 349 LEU A N 1
ATOM 2674 C CA . LEU A 1 349 ? 0.587 -13.218 -15.023 1.00 90.75 349 LEU A CA 1
ATOM 2675 C C . LEU A 1 349 ? -0.817 -13.067 -15.622 1.00 90.75 349 LEU A C 1
ATOM 2677 O O . LEU A 1 349 ? -1.060 -13.433 -16.768 1.00 90.75 349 LEU A O 1
ATOM 2681 N N . SER A 1 350 ? -1.745 -12.532 -14.830 1.00 91.88 350 SER A N 1
ATOM 2682 C CA . SER A 1 350 ? -3.149 -12.333 -15.207 1.00 91.88 350 SER A CA 1
ATOM 2683 C C . SER A 1 350 ? -3.484 -10.864 -15.446 1.00 91.88 350 SER A C 1
ATOM 2685 O O . SER A 1 350 ? -4.384 -10.577 -16.234 1.00 91.88 350 SER A O 1
ATOM 2687 N N . THR A 1 351 ? -2.793 -9.949 -14.773 1.00 92.31 351 THR A N 1
ATOM 2688 C CA . THR A 1 351 ? -3.008 -8.505 -14.866 1.00 92.31 351 THR A CA 1
ATOM 2689 C C . THR A 1 351 ? -1.666 -7.818 -15.068 1.00 92.31 351 THR A C 1
ATOM 2691 O O . THR A 1 351 ? -0.754 -8.001 -14.260 1.00 92.31 351 THR A O 1
ATOM 2694 N N . LEU A 1 352 ? -1.559 -7.025 -16.130 1.00 93.75 352 LEU A N 1
ATOM 2695 C CA . LEU A 1 352 ? -0.380 -6.228 -16.442 1.00 93.75 352 LEU A CA 1
ATOM 2696 C C . LEU A 1 352 ? -0.784 -4.778 -16.714 1.00 93.75 352 LEU A C 1
ATOM 2698 O O . LEU A 1 352 ? -1.484 -4.485 -17.685 1.00 93.75 352 LEU A O 1
ATOM 2702 N N . SER A 1 353 ? -0.285 -3.875 -15.877 1.00 92.69 353 SER A N 1
ATOM 2703 C CA . SER A 1 353 ? -0.362 -2.433 -16.098 1.00 92.69 353 SER A CA 1
ATOM 2704 C C . SER A 1 353 ? 1.015 -1.925 -16.507 1.00 92.69 353 SER A C 1
ATOM 2706 O O . SER A 1 353 ? 1.936 -1.880 -15.696 1.00 92.69 353 SER A O 1
ATOM 2708 N N . CYS A 1 354 ? 1.168 -1.562 -17.774 1.00 90.75 354 CYS A N 1
ATOM 2709 C CA . CYS A 1 354 ? 2.412 -1.091 -18.383 1.00 90.75 354 CYS A CA 1
ATOM 2710 C C . CYS A 1 354 ? 2.158 0.167 -19.222 1.00 90.75 354 CYS A C 1
ATOM 2712 O O . CYS A 1 354 ? 2.623 0.308 -20.348 1.00 90.75 354 CYS A O 1
ATOM 2714 N N . SER A 1 355 ? 1.369 1.083 -18.664 1.00 87.75 355 SER A N 1
ATOM 2715 C CA . SER A 1 355 ? 1.014 2.351 -19.301 1.00 87.75 355 SER A CA 1
ATOM 2716 C C . SER A 1 355 ? 2.157 3.367 -19.174 1.00 87.75 355 SER A C 1
ATOM 2718 O O . SER A 1 355 ? 2.967 3.281 -18.255 1.00 87.75 355 SER A O 1
ATOM 2720 N N . GLN A 1 356 ? 2.230 4.347 -20.074 1.00 87.50 356 GLN A N 1
ATOM 2721 C CA . GLN A 1 356 ? 3.221 5.434 -20.065 1.00 87.50 356 GLN A CA 1
ATOM 2722 C C . GLN A 1 356 ? 4.684 4.946 -20.085 1.00 87.50 356 GLN A C 1
ATOM 2724 O O . GLN A 1 356 ? 5.564 5.553 -19.475 1.00 87.50 356 GLN A O 1
ATOM 2729 N N . LEU A 1 357 ? 4.943 3.836 -20.780 1.00 88.69 357 LEU A N 1
ATOM 2730 C CA . LEU A 1 357 ? 6.297 3.381 -21.091 1.00 88.69 357 LEU A CA 1
ATOM 2731 C C . LEU A 1 357 ? 6.785 4.069 -22.376 1.00 88.69 357 LEU A C 1
ATOM 2733 O O . LEU A 1 357 ? 6.141 3.960 -23.421 1.00 88.69 357 LEU A O 1
ATOM 2737 N N . GLU A 1 358 ? 7.914 4.780 -22.307 1.00 88.38 358 GLU A N 1
ATOM 2738 C CA . GLU A 1 358 ? 8.398 5.639 -23.404 1.00 88.38 358 GLU A CA 1
ATOM 2739 C C . GLU A 1 358 ? 9.317 4.913 -24.402 1.00 88.38 358 GLU A C 1
ATOM 2741 O O . GLU A 1 358 ? 9.491 5.382 -25.532 1.00 88.38 358 GLU A O 1
ATOM 2746 N N . LEU A 1 359 ? 9.898 3.773 -24.005 1.00 87.75 359 LEU A N 1
ATOM 2747 C CA . LEU A 1 359 ? 10.882 3.018 -24.793 1.00 87.75 359 LEU A CA 1
ATOM 2748 C C . LEU A 1 359 ? 10.362 1.693 -25.371 1.00 87.75 359 LEU A C 1
ATOM 2750 O O . LEU A 1 359 ? 11.085 1.059 -26.137 1.00 87.75 359 LEU A O 1
ATOM 2754 N N . VAL A 1 360 ? 9.143 1.272 -25.026 1.00 88.50 360 VAL A N 1
ATOM 2755 C CA . VAL A 1 360 ? 8.551 0.027 -25.546 1.00 88.50 360 VAL A CA 1
ATOM 2756 C C . VAL A 1 360 ? 8.000 0.217 -26.955 1.00 88.50 360 VAL A C 1
ATOM 2758 O O . VAL A 1 360 ? 7.337 1.212 -27.236 1.00 88.50 360 VAL A O 1
ATOM 2761 N N . THR A 1 361 ? 8.257 -0.746 -27.832 1.00 89.06 361 THR A N 1
ATOM 2762 C CA . THR A 1 361 ? 7.803 -0.793 -29.227 1.00 89.06 361 THR A CA 1
ATOM 2763 C C . THR A 1 361 ? 6.998 -2.069 -29.484 1.00 89.06 361 THR A C 1
ATOM 2765 O O . THR A 1 361 ? 6.730 -2.853 -28.569 1.00 89.06 361 THR A O 1
ATOM 2768 N N . ASP A 1 362 ? 6.638 -2.328 -30.740 1.00 85.75 362 ASP A N 1
ATOM 2769 C CA . ASP A 1 362 ? 5.962 -3.567 -31.141 1.00 85.75 362 ASP A CA 1
ATOM 2770 C C . ASP A 1 362 ? 6.766 -4.835 -30.794 1.00 85.75 362 ASP A C 1
ATOM 2772 O O . ASP A 1 362 ? 6.186 -5.909 -30.643 1.00 85.75 362 ASP A O 1
ATOM 2776 N N . ALA A 1 363 ? 8.083 -4.729 -30.571 1.00 88.75 363 ALA A N 1
ATOM 2777 C CA . ALA A 1 363 ? 8.887 -5.836 -30.056 1.00 88.75 363 ALA A CA 1
ATOM 2778 C C . ALA A 1 363 ? 8.439 -6.290 -28.649 1.00 88.75 363 ALA A C 1
ATOM 2780 O O . ALA A 1 363 ? 8.446 -7.490 -28.360 1.00 88.75 363 ALA A O 1
ATOM 2781 N N . SER A 1 364 ? 7.991 -5.367 -27.790 1.00 90.12 364 SER A N 1
ATOM 2782 C CA . SER A 1 364 ? 7.385 -5.699 -26.491 1.00 90.12 364 SER A CA 1
ATOM 2783 C C . SER A 1 364 ? 6.046 -6.418 -26.651 1.00 90.12 364 SER A C 1
ATOM 2785 O O . SER A 1 364 ? 5.776 -7.378 -25.929 1.00 90.12 364 SER A O 1
ATOM 2787 N N . LEU A 1 365 ? 5.227 -6.004 -27.623 1.00 87.44 365 LEU A N 1
ATOM 2788 C CA . LEU A 1 365 ? 3.962 -6.674 -27.948 1.00 87.44 365 LEU A CA 1
ATOM 2789 C C . LEU A 1 365 ? 4.192 -8.081 -28.490 1.00 87.44 365 LEU A C 1
ATOM 2791 O O . LEU A 1 365 ? 3.458 -9.004 -28.145 1.00 87.44 365 LEU A O 1
ATOM 2795 N N . HIS A 1 366 ? 5.251 -8.271 -29.275 1.00 86.81 366 HIS A N 1
ATOM 2796 C CA . HIS A 1 366 ? 5.660 -9.592 -29.722 1.00 86.81 366 HIS A CA 1
ATOM 2797 C C . HIS A 1 366 ? 6.049 -10.488 -28.539 1.00 86.81 366 HIS A C 1
ATOM 2799 O O . HIS A 1 366 ? 5.508 -11.584 -28.412 1.00 86.81 366 HIS A O 1
ATOM 2805 N N . ALA A 1 367 ? 6.879 -10.001 -27.610 1.00 87.31 367 ALA A N 1
ATOM 2806 C CA . ALA A 1 367 ? 7.222 -10.748 -26.396 1.00 87.31 367 ALA A CA 1
ATOM 2807 C C . ALA A 1 367 ? 5.983 -11.071 -25.536 1.00 87.31 367 ALA A C 1
ATOM 2809 O O . ALA A 1 367 ? 5.857 -12.171 -24.996 1.00 87.31 367 ALA A O 1
ATOM 2810 N N . LEU A 1 368 ? 5.032 -10.137 -25.443 1.00 87.94 368 LEU A N 1
ATOM 2811 C CA . LEU A 1 368 ? 3.745 -10.363 -24.786 1.00 87.94 368 LEU A CA 1
ATOM 2812 C C . LEU A 1 368 ? 2.940 -11.470 -25.482 1.00 87.94 368 LEU A C 1
ATOM 2814 O O . LEU A 1 368 ? 2.336 -12.302 -24.814 1.00 87.94 368 LEU A O 1
ATOM 2818 N N . SER A 1 369 ? 2.967 -11.509 -26.814 1.00 84.19 369 SER A N 1
ATOM 2819 C CA . SER A 1 369 ? 2.302 -12.530 -27.628 1.00 84.19 369 SER A CA 1
ATOM 2820 C C . SER A 1 369 ? 2.901 -13.931 -27.422 1.00 84.19 369 SER A C 1
ATOM 2822 O O . SER A 1 369 ? 2.176 -14.925 -27.417 1.00 84.19 369 SER A O 1
ATOM 2824 N N . GLU A 1 370 ? 4.215 -14.014 -27.186 1.00 84.88 370 GLU A N 1
ATOM 2825 C CA . GLU A 1 370 ? 4.944 -15.270 -26.971 1.00 84.88 370 GLU A CA 1
ATOM 2826 C C . GLU A 1 370 ? 4.734 -15.833 -25.552 1.00 84.88 370 GLU A C 1
ATOM 2828 O O . GLU A 1 370 ? 4.531 -17.042 -25.378 1.00 84.88 370 GLU A O 1
ATOM 2833 N N . HIS A 1 371 ? 4.755 -14.964 -24.535 1.00 84.12 371 HIS A N 1
ATOM 2834 C CA . HIS A 1 371 ? 4.827 -15.362 -23.122 1.00 84.12 371 HIS A CA 1
ATOM 2835 C C . HIS A 1 371 ? 3.560 -15.052 -22.303 1.00 84.12 371 HIS A C 1
ATOM 2837 O O . HIS A 1 371 ? 3.286 -15.726 -21.313 1.00 84.12 371 HIS A O 1
ATOM 2843 N N . GLY A 1 372 ? 2.731 -14.095 -22.722 1.00 82.62 372 GLY A N 1
ATOM 2844 C CA . GLY A 1 372 ? 1.555 -13.591 -21.996 1.00 82.62 372 GLY A CA 1
ATOM 2845 C C . GLY A 1 372 ? 0.307 -14.478 -22.060 1.00 82.62 372 GLY A C 1
ATOM 2846 O O . GLY A 1 372 ? -0.811 -13.974 -22.019 1.00 82.62 372 GLY A O 1
ATOM 2847 N N . LYS A 1 373 ? 0.457 -15.803 -22.151 1.00 82.81 373 LYS A N 1
ATOM 2848 C CA . LYS A 1 373 ? -0.648 -16.751 -22.413 1.00 82.81 373 LYS A CA 1
ATOM 2849 C C . LYS A 1 373 ? -1.707 -16.829 -21.309 1.00 82.81 373 LYS A C 1
ATOM 2851 O O . LYS A 1 373 ? -2.791 -17.345 -21.553 1.00 82.81 373 LYS A O 1
ATOM 2856 N N . SER A 1 374 ? -1.394 -16.352 -20.106 1.00 86.12 374 SER A N 1
ATOM 2857 C CA . SER A 1 374 ? -2.305 -16.326 -18.952 1.00 86.12 374 SER A CA 1
ATOM 2858 C C . SER A 1 374 ? -2.987 -14.966 -18.751 1.00 86.12 374 SER A C 1
ATOM 2860 O O . SER A 1 374 ? -3.807 -14.820 -17.838 1.00 86.12 374 SER A O 1
ATOM 2862 N N . LEU A 1 375 ? -2.651 -13.969 -19.577 1.00 85.06 375 LEU A N 1
ATOM 2863 C CA . LEU A 1 375 ? -3.004 -12.576 -19.343 1.00 85.06 375 LEU A CA 1
ATOM 2864 C C . LEU A 1 375 ? -4.478 -12.306 -19.645 1.00 85.06 375 LEU A C 1
ATOM 2866 O O . LEU A 1 375 ? -4.976 -12.589 -20.729 1.00 85.06 375 LEU A O 1
ATOM 2870 N N . ARG A 1 376 ? -5.184 -11.720 -18.679 1.00 85.00 376 ARG A N 1
ATOM 2871 C CA . ARG A 1 376 ? -6.615 -11.398 -18.779 1.00 85.00 376 ARG A CA 1
ATOM 2872 C C . ARG A 1 376 ? -6.868 -9.900 -18.893 1.00 85.00 376 ARG A C 1
ATOM 2874 O O . ARG A 1 376 ? -7.835 -9.513 -19.540 1.00 85.00 376 ARG A O 1
ATOM 2881 N N . TYR A 1 377 ? -6.025 -9.089 -18.263 1.00 83.88 377 TYR A N 1
ATOM 2882 C CA . TYR A 1 377 ? -6.168 -7.638 -18.195 1.00 83.88 377 TYR A CA 1
ATOM 2883 C C . TYR A 1 377 ? -4.850 -6.975 -18.589 1.00 83.88 377 TYR A C 1
ATOM 2885 O O . TYR A 1 377 ? -3.815 -7.258 -17.981 1.00 83.88 377 TYR A O 1
ATOM 2893 N N . LEU A 1 378 ? -4.898 -6.094 -19.587 1.00 85.69 378 LEU A N 1
ATOM 2894 C CA . LEU A 1 378 ? -3.737 -5.371 -20.103 1.00 85.69 378 LEU A CA 1
ATOM 2895 C C . LEU A 1 378 ? -4.039 -3.875 -20.224 1.00 85.69 378 LEU A C 1
ATOM 2897 O O . LEU A 1 378 ? -5.028 -3.492 -20.848 1.00 85.69 378 LEU A O 1
ATOM 2901 N N . SER A 1 379 ? -3.153 -3.033 -19.691 1.00 84.50 379 SER A N 1
ATOM 2902 C CA . SER A 1 379 ? -3.208 -1.577 -19.875 1.00 84.50 379 SER A CA 1
ATOM 2903 C C . SER A 1 379 ? -1.881 -1.027 -20.396 1.00 84.50 379 SER A C 1
ATOM 2905 O O . SER A 1 379 ? -0.895 -0.999 -19.660 1.00 84.50 379 SER A O 1
ATOM 2907 N N . MET A 1 380 ? -1.876 -0.513 -21.628 1.00 84.62 380 MET A N 1
ATOM 2908 C CA . MET A 1 380 ? -0.726 0.125 -22.303 1.00 84.62 380 MET A CA 1
ATOM 2909 C C . MET A 1 380 ? -1.056 1.554 -22.758 1.00 84.62 380 MET A C 1
ATOM 2911 O O . MET A 1 380 ? -0.647 2.016 -23.824 1.00 84.62 380 MET A O 1
ATOM 2915 N N . VAL A 1 381 ? -1.840 2.265 -21.950 1.00 79.62 381 VAL A N 1
ATOM 2916 C CA . VAL A 1 381 ? -2.245 3.644 -22.225 1.00 79.62 381 VAL A CA 1
ATOM 2917 C C . VAL A 1 381 ? -1.022 4.563 -22.260 1.00 79.62 381 VAL A C 1
ATOM 2919 O O . VAL A 1 381 ? -0.182 4.514 -21.368 1.00 79.62 381 VAL A O 1
ATOM 2922 N N . GLY A 1 382 ? -0.909 5.425 -23.267 1.00 76.75 382 GLY A N 1
ATOM 2923 C CA . GLY A 1 382 ? 0.182 6.392 -23.398 1.00 76.75 382 GLY A CA 1
ATOM 2924 C C . GLY A 1 382 ? 1.516 5.795 -23.858 1.00 76.75 382 GLY A C 1
ATOM 2925 O O . GLY A 1 382 ? 2.540 6.468 -23.769 1.00 76.75 382 GLY A O 1
ATOM 2926 N N . CYS A 1 383 ? 1.540 4.551 -24.348 1.00 82.81 383 CYS A N 1
ATOM 2927 C CA . CYS A 1 383 ? 2.721 3.966 -24.988 1.00 82.81 383 CYS A CA 1
ATOM 2928 C C . CYS A 1 383 ? 2.849 4.477 -26.434 1.00 82.81 383 CYS A C 1
ATOM 2930 O O . CYS A 1 383 ? 2.313 3.900 -27.381 1.00 82.81 383 CYS A O 1
ATOM 2932 N N . LEU A 1 384 ? 3.555 5.597 -26.609 1.00 79.56 384 LEU A N 1
ATOM 2933 C CA . LEU A 1 384 ? 3.573 6.371 -27.860 1.00 79.56 384 LEU A CA 1
ATOM 2934 C C . LEU A 1 384 ? 4.255 5.681 -29.051 1.00 79.56 384 LEU A C 1
ATOM 2936 O O . LEU A 1 384 ? 4.080 6.132 -30.178 1.00 79.56 384 LEU A O 1
ATOM 2940 N N . ARG A 1 385 ? 5.051 4.632 -28.833 1.00 82.44 385 ARG A N 1
ATOM 2941 C CA . ARG A 1 385 ? 5.821 3.948 -29.890 1.00 82.44 385 ARG A CA 1
ATOM 2942 C C . ARG A 1 385 ? 5.189 2.637 -30.374 1.00 82.44 385 ARG A C 1
ATOM 2944 O O . ARG A 1 385 ? 5.802 1.952 -31.186 1.00 82.44 385 ARG A O 1
ATOM 2951 N N . LEU A 1 386 ? 3.998 2.295 -29.883 1.00 80.44 386 LEU A N 1
ATOM 2952 C CA . LEU A 1 386 ? 3.235 1.140 -30.361 1.00 80.44 386 LEU A CA 1
ATOM 2953 C C . LEU A 1 386 ? 2.482 1.482 -31.649 1.00 80.44 386 LEU A C 1
ATOM 2955 O O . LEU A 1 386 ? 1.972 2.602 -31.783 1.00 80.44 386 LEU A O 1
ATOM 2959 N N . THR A 1 387 ? 2.387 0.512 -32.557 1.00 75.81 387 THR A N 1
ATOM 2960 C CA . THR A 1 387 ? 1.648 0.619 -33.822 1.00 75.81 387 THR A CA 1
ATOM 2961 C C . THR A 1 387 ? 0.521 -0.410 -33.917 1.00 75.81 387 THR A C 1
ATOM 2963 O O . THR A 1 387 ? 0.471 -1.377 -33.151 1.00 75.81 387 THR A O 1
ATOM 2966 N N . ASP A 1 388 ? -0.377 -0.215 -34.884 1.00 67.81 388 ASP A N 1
ATOM 2967 C CA . ASP A 1 388 ? -1.495 -1.127 -35.159 1.00 67.81 388 ASP A CA 1
ATOM 2968 C C . ASP A 1 388 ? -1.007 -2.546 -35.471 1.00 67.81 388 ASP A C 1
ATOM 2970 O O . ASP A 1 388 ? -1.576 -3.524 -34.985 1.00 67.81 388 ASP A O 1
ATOM 2974 N N . CYS A 1 389 ? 0.105 -2.665 -36.204 1.00 71.38 389 CYS A N 1
ATOM 2975 C CA . CYS A 1 389 ? 0.705 -3.944 -36.574 1.00 71.38 389 CYS A CA 1
ATOM 2976 C C . CYS A 1 389 ? 1.094 -4.772 -35.341 1.00 71.38 389 CYS A C 1
ATOM 2978 O O . CYS A 1 389 ? 0.803 -5.969 -35.272 1.00 71.38 389 CYS A O 1
ATOM 2980 N N . GLY A 1 390 ? 1.720 -4.140 -34.344 1.00 75.19 390 GLY A N 1
ATOM 2981 C CA . GLY A 1 390 ? 2.106 -4.814 -33.107 1.00 75.19 390 GLY A CA 1
ATOM 2982 C C . GLY A 1 390 ? 0.902 -5.268 -32.282 1.00 75.19 390 GLY A C 1
ATOM 2983 O O . GLY A 1 390 ? 0.906 -6.374 -31.733 1.00 75.19 390 GLY A O 1
ATOM 2984 N N . VAL A 1 391 ? -0.150 -4.445 -32.217 1.00 74.88 391 VAL A N 1
ATOM 2985 C CA . VAL A 1 391 ? -1.378 -4.765 -31.469 1.00 74.88 391 VAL A CA 1
ATOM 2986 C C . VAL A 1 391 ? -2.127 -5.920 -32.124 1.00 74.88 391 VAL A C 1
ATOM 2988 O O . VAL A 1 391 ? -2.497 -6.866 -31.430 1.00 74.88 391 VAL A O 1
ATOM 2991 N N . LEU A 1 392 ? -2.300 -5.897 -33.448 1.00 70.69 392 LEU A N 1
ATOM 2992 C CA . LEU A 1 392 ? -2.943 -6.985 -34.190 1.00 70.69 392 LEU A CA 1
ATOM 2993 C C . LEU A 1 392 ? -2.204 -8.310 -33.973 1.00 70.69 392 LEU A C 1
ATOM 2995 O O . LEU A 1 392 ? -2.826 -9.310 -33.615 1.00 70.69 392 LEU A O 1
ATOM 2999 N N . LYS A 1 393 ? -0.868 -8.298 -34.062 1.00 74.25 393 LYS A N 1
ATOM 3000 C CA . LYS A 1 393 ? -0.048 -9.496 -33.832 1.00 74.25 393 LYS A CA 1
ATOM 3001 C C . LYS A 1 393 ? -0.173 -10.044 -32.411 1.00 74.25 393 LYS A C 1
ATOM 3003 O O . LYS A 1 393 ? -0.187 -11.257 -32.207 1.00 74.25 393 LYS A O 1
ATOM 3008 N N . MET A 1 394 ? -0.266 -9.163 -31.419 1.00 81.31 394 MET A N 1
ATOM 3009 C CA . MET A 1 394 ? -0.516 -9.559 -30.035 1.00 81.31 394 MET A CA 1
ATOM 3010 C C . MET A 1 394 ? -1.897 -10.216 -29.887 1.00 81.31 394 MET A C 1
ATOM 3012 O O . MET A 1 394 ? -2.002 -11.270 -29.259 1.00 81.31 394 MET A O 1
ATOM 3016 N N . LEU A 1 395 ? -2.944 -9.632 -30.477 1.00 72.00 395 LEU A N 1
ATOM 3017 C CA . LEU A 1 395 ? -4.318 -10.136 -30.377 1.00 72.00 395 LEU A CA 1
ATOM 3018 C C . LEU A 1 395 ? -4.506 -11.509 -31.039 1.00 72.00 395 LEU A C 1
ATOM 3020 O O . LEU A 1 395 ? -5.302 -12.303 -30.542 1.00 72.00 395 LEU A O 1
ATOM 3024 N N . GLU A 1 396 ? -3.758 -11.820 -32.102 1.00 68.12 396 GLU A N 1
ATOM 3025 C CA . GLU A 1 396 ? -3.768 -13.150 -32.738 1.00 68.12 396 GLU A CA 1
ATOM 3026 C C . GLU A 1 396 ? -3.339 -14.273 -31.779 1.00 68.12 396 GLU A C 1
ATOM 3028 O O . GLU A 1 396 ? -3.873 -15.380 -31.833 1.00 68.12 396 GLU A O 1
ATOM 3033 N N . ASN A 1 397 ? -2.380 -13.994 -30.890 1.00 69.62 397 ASN A N 1
ATOM 3034 C CA . ASN A 1 397 ? -1.731 -15.014 -30.062 1.00 69.62 397 ASN A CA 1
ATOM 3035 C C . ASN A 1 397 ? -2.235 -15.039 -28.608 1.00 69.62 397 ASN A C 1
ATOM 3037 O O . ASN A 1 397 ? -2.164 -16.082 -27.951 1.00 69.62 397 ASN A O 1
ATOM 304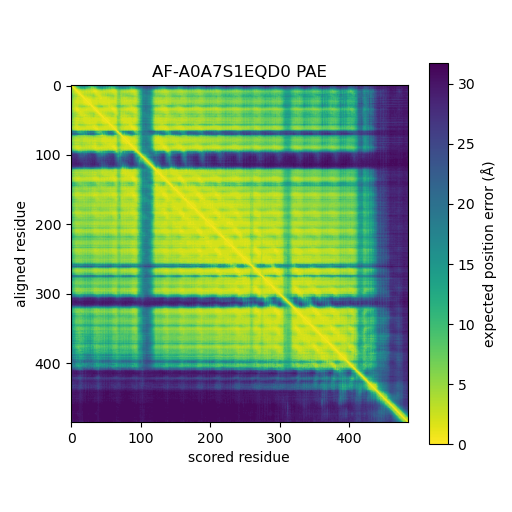1 N N . VAL A 1 398 ? -2.757 -13.924 -28.079 1.00 67.62 398 VAL A N 1
ATOM 3042 C CA . VAL A 1 398 ? -3.223 -13.826 -26.683 1.00 67.62 398 VAL A CA 1
ATOM 3043 C C . VAL A 1 398 ? -4.746 -14.002 -26.596 1.00 67.62 398 VAL A C 1
ATOM 3045 O O . VAL A 1 398 ? -5.511 -13.061 -26.401 1.00 67.62 398 VAL A O 1
ATOM 3048 N N . VAL A 1 399 ? -5.194 -15.254 -26.703 1.00 61.41 399 VAL A N 1
ATOM 3049 C CA . VAL A 1 399 ? -6.619 -15.620 -26.867 1.00 61.41 399 VAL A CA 1
ATOM 3050 C C . VAL A 1 399 ? -7.464 -15.464 -25.584 1.00 61.41 399 VAL A C 1
ATOM 3052 O O . VAL A 1 399 ? -8.690 -15.473 -25.640 1.00 61.41 399 VAL A O 1
ATOM 3055 N N . VAL A 1 400 ? -6.846 -15.308 -24.405 1.00 70.75 400 VAL A N 1
ATOM 3056 C CA . VAL A 1 400 ? -7.550 -15.291 -23.099 1.00 70.75 400 VAL A CA 1
ATOM 3057 C C . VAL A 1 400 ? -7.785 -13.893 -22.504 1.00 70.75 400 VAL A C 1
ATOM 3059 O O . VAL A 1 400 ? -8.268 -13.785 -21.366 1.00 70.75 400 VAL A O 1
ATOM 3062 N N . LEU A 1 401 ? -7.468 -12.832 -23.253 1.00 67.12 401 LEU A N 1
ATOM 3063 C CA . LEU A 1 401 ? -7.675 -11.447 -22.826 1.00 67.12 401 LEU A CA 1
ATOM 3064 C C . LEU A 1 401 ? -9.166 -11.136 -22.667 1.00 67.12 401 LEU A C 1
ATOM 3066 O O . LEU A 1 401 ? -9.969 -11.346 -23.574 1.00 67.12 401 LEU A O 1
ATOM 3070 N N . LYS A 1 402 ? -9.523 -10.605 -21.497 1.00 66.88 402 LYS A N 1
ATOM 3071 C CA . LYS A 1 402 ? -10.874 -10.137 -21.165 1.00 66.88 402 LYS A CA 1
ATOM 3072 C C . LYS A 1 402 ? -11.028 -8.629 -21.336 1.00 66.88 402 LYS A C 1
ATOM 3074 O O . LYS A 1 402 ? -12.119 -8.161 -21.641 1.00 66.88 402 LYS A O 1
ATOM 3079 N N . SER A 1 403 ? -9.962 -7.874 -21.084 1.00 66.94 403 SER A N 1
ATOM 3080 C CA . SER A 1 403 ? -9.958 -6.420 -21.228 1.00 66.94 403 SER A CA 1
ATOM 3081 C C . SER A 1 403 ? -8.585 -5.930 -21.662 1.00 66.94 403 SER A C 1
ATOM 3083 O O . SER A 1 403 ? -7.555 -6.361 -21.131 1.00 66.94 403 SER A O 1
ATOM 3085 N N . VAL A 1 404 ? -8.596 -5.026 -22.637 1.00 70.12 404 VAL A N 1
ATOM 3086 C CA . VAL A 1 404 ? -7.410 -4.361 -23.168 1.00 70.12 404 VAL A CA 1
ATOM 3087 C C . VAL A 1 404 ? -7.699 -2.870 -23.249 1.00 70.12 404 VAL A C 1
ATOM 3089 O O . VAL A 1 404 ? -8.675 -2.450 -23.875 1.00 70.12 404 VAL A O 1
ATOM 3092 N N . SER A 1 405 ? -6.832 -2.078 -22.623 1.00 69.00 405 SER A N 1
ATOM 3093 C CA . SER A 1 405 ? -6.846 -0.621 -22.715 1.00 69.00 405 SER A CA 1
ATOM 3094 C C . SER A 1 405 ? -5.586 -0.134 -23.422 1.00 69.00 405 SER A C 1
ATOM 3096 O O . SER A 1 405 ? -4.476 -0.235 -22.887 1.00 69.00 405 SER A O 1
ATOM 3098 N N . ILE A 1 406 ? -5.761 0.379 -24.639 1.00 65.69 406 ILE A N 1
ATOM 3099 C CA . ILE A 1 406 ? -4.708 0.985 -25.457 1.00 65.69 406 ILE A CA 1
ATOM 3100 C C . ILE A 1 406 ? -5.260 2.335 -25.932 1.00 65.69 406 ILE A C 1
ATOM 3102 O O . ILE A 1 406 ? -6.026 2.424 -26.889 1.00 65.69 406 ILE A O 1
ATOM 3106 N N . GLN A 1 407 ? -4.937 3.388 -25.184 1.00 61.56 407 GLN A N 1
ATOM 3107 C CA . GLN A 1 407 ? -5.357 4.768 -25.454 1.00 61.56 407 GLN A CA 1
ATOM 3108 C C . GLN A 1 407 ? -4.123 5.657 -25.568 1.00 61.56 407 GLN A C 1
ATOM 3110 O O . GLN A 1 407 ? -3.101 5.355 -24.956 1.00 61.56 407 GLN A O 1
ATOM 3115 N N . PHE A 1 408 ? -4.211 6.764 -26.306 1.00 56.62 408 PHE A N 1
ATOM 3116 C CA . PHE A 1 408 ? -3.116 7.735 -26.448 1.00 56.62 408 PHE A CA 1
ATOM 3117 C C . PHE A 1 408 ? -1.781 7.131 -26.927 1.00 56.62 408 PHE A C 1
ATOM 3119 O O . PHE A 1 408 ? -0.728 7.706 -26.680 1.00 56.62 408 PHE A O 1
ATOM 3126 N N . SER A 1 409 ? -1.795 5.975 -27.589 1.00 57.47 409 SER A N 1
ATOM 3127 C CA . SER A 1 409 ? -0.667 5.429 -28.349 1.00 57.47 409 SER A CA 1
ATOM 3128 C C . SER A 1 409 ? -0.762 5.893 -29.810 1.00 57.47 409 SER A C 1
ATOM 3130 O O . SER A 1 409 ? -1.832 6.290 -30.272 1.00 57.47 409 SER A O 1
ATOM 3132 N N . ARG A 1 410 ? 0.339 5.839 -30.578 1.00 53.28 410 ARG A N 1
ATOM 3133 C CA . ARG A 1 410 ? 0.325 6.181 -32.023 1.00 53.28 410 ARG A CA 1
ATOM 3134 C C . ARG A 1 410 ? -0.581 5.282 -32.881 1.00 53.28 410 ARG A C 1
ATOM 3136 O O . ARG A 1 410 ? -0.819 5.618 -34.034 1.00 53.28 410 ARG A O 1
ATOM 3143 N N . VAL A 1 411 ? -1.125 4.226 -32.278 1.00 51.38 411 VAL A N 1
ATOM 3144 C CA . VAL A 1 411 ? -2.187 3.310 -32.742 1.00 51.38 411 VAL A CA 1
ATOM 3145 C C . VAL A 1 411 ? -3.456 4.041 -33.246 1.00 51.38 411 VAL A C 1
ATOM 3147 O O . VAL A 1 411 ? -4.364 3.426 -33.779 1.00 51.38 411 VAL A O 1
ATOM 3150 N N . VAL A 1 412 ? -3.578 5.369 -33.094 1.00 45.88 412 VAL A N 1
ATOM 3151 C CA . VAL A 1 412 ? -4.806 6.087 -33.489 1.00 45.88 412 VAL A CA 1
ATOM 3152 C C . VAL A 1 412 ? -4.558 7.425 -34.191 1.00 45.88 412 VAL A C 1
ATOM 3154 O O . VAL A 1 412 ? -5.189 8.424 -33.876 1.00 45.88 412 VAL A O 1
ATOM 3157 N N . ASN A 1 413 ? -3.638 7.481 -35.156 1.00 39.41 413 ASN A N 1
ATOM 3158 C CA . ASN A 1 413 ? -3.550 8.649 -36.053 1.00 39.41 413 ASN A CA 1
ATOM 3159 C C . ASN A 1 413 ? -3.356 8.297 -37.538 1.00 39.41 413 ASN A C 1
ATOM 3161 O O . ASN A 1 413 ? -3.005 9.171 -38.327 1.00 39.41 413 ASN A O 1
ATOM 3165 N N . GLY A 1 414 ? -3.560 7.035 -37.934 1.00 40.16 414 GLY A N 1
ATOM 3166 C CA . GLY A 1 414 ? -3.083 6.552 -39.233 1.00 40.16 414 GLY A CA 1
ATOM 3167 C C . GLY A 1 414 ? -4.088 5.812 -40.099 1.00 40.16 414 GLY A C 1
ATOM 3168 O O . GLY A 1 414 ? -4.341 6.261 -41.212 1.00 40.16 414 GLY A O 1
ATOM 3169 N N . VAL A 1 415 ? -4.606 4.655 -39.672 1.00 37.25 415 VAL A N 1
ATOM 3170 C CA . VAL A 1 415 ? -5.282 3.739 -40.608 1.00 37.25 415 VAL A CA 1
ATOM 3171 C C . VAL A 1 415 ? -6.414 2.958 -39.909 1.00 37.25 415 VAL A C 1
ATOM 3173 O O . VAL A 1 415 ? -6.193 2.192 -38.982 1.00 37.25 415 VAL A O 1
ATOM 3176 N N . THR A 1 416 ? -7.652 3.162 -40.383 1.00 38.06 416 THR A N 1
ATOM 3177 C CA . THR A 1 416 ? -8.802 2.222 -40.319 1.00 38.06 416 THR A CA 1
ATOM 3178 C C . THR A 1 416 ? -9.259 1.653 -38.966 1.00 38.06 416 THR A C 1
ATOM 3180 O O . THR A 1 416 ? -9.237 0.446 -38.782 1.00 38.06 416 THR A O 1
ATOM 3183 N N . LEU A 1 417 ? -9.839 2.476 -38.083 1.00 37.91 417 LEU A N 1
ATOM 3184 C CA . LEU A 1 417 ? -10.938 2.013 -37.202 1.00 37.91 417 LEU A CA 1
ATOM 3185 C C . LEU A 1 417 ? -12.002 3.085 -36.897 1.00 37.91 417 LEU A C 1
ATOM 3187 O O . LEU A 1 417 ? -13.074 2.736 -36.415 1.00 37.91 417 LEU A O 1
ATOM 3191 N N . GLY A 1 418 ? -11.757 4.378 -37.158 1.00 33.00 418 GLY A N 1
ATOM 3192 C CA . GLY A 1 418 ? -12.714 5.442 -36.799 1.00 33.00 418 GLY A CA 1
ATOM 3193 C C . GLY A 1 418 ? -13.023 5.512 -35.294 1.00 33.00 418 GLY A C 1
ATOM 3194 O O . GLY A 1 418 ? -14.028 6.091 -34.892 1.00 33.00 418 GLY A O 1
ATOM 3195 N N . MET A 1 419 ? -12.179 4.893 -34.468 1.00 34.81 419 MET A N 1
ATOM 3196 C CA . MET A 1 419 ? -12.303 4.841 -33.020 1.00 34.81 419 MET A CA 1
ATOM 3197 C C . MET A 1 419 ? -11.105 5.567 -32.421 1.00 34.81 419 MET A C 1
ATOM 3199 O O . MET A 1 419 ? -9.998 5.049 -32.488 1.00 34.81 419 MET A O 1
ATOM 3203 N N . ASP A 1 420 ? -11.330 6.725 -31.792 1.00 32.22 420 ASP A N 1
ATOM 3204 C CA . ASP A 1 420 ? -10.298 7.522 -31.096 1.00 32.22 420 ASP A CA 1
ATOM 3205 C C . ASP A 1 420 ? -9.648 6.781 -29.901 1.00 32.22 420 ASP A C 1
ATOM 3207 O O . ASP A 1 420 ? -8.737 7.282 -29.240 1.00 32.22 420 ASP A O 1
ATOM 3211 N N . SER A 1 421 ? -10.116 5.568 -29.592 1.00 38.16 421 SER A N 1
ATOM 3212 C CA . SER A 1 421 ? -9.580 4.699 -28.550 1.00 38.16 421 SER A CA 1
ATOM 3213 C C . SER A 1 421 ? -10.006 3.247 -28.769 1.00 38.16 421 SER A C 1
ATOM 3215 O O . SER A 1 421 ? -11.161 2.984 -29.103 1.00 38.16 421 SER A O 1
ATOM 3217 N N . ILE A 1 422 ? -9.104 2.294 -28.518 1.00 44.91 422 ILE A N 1
ATOM 3218 C CA . ILE A 1 422 ? -9.458 0.877 -28.384 1.00 44.91 422 ILE A CA 1
ATOM 3219 C C . ILE A 1 422 ? -9.549 0.582 -26.881 1.00 44.91 422 ILE A C 1
ATOM 3221 O O . ILE A 1 422 ? -8.556 0.257 -26.226 1.00 44.91 422 ILE A O 1
ATOM 3225 N N . SER A 1 423 ? -10.746 0.741 -26.308 1.00 43.56 423 SER A N 1
ATOM 3226 C CA . SER A 1 423 ? -11.097 0.135 -25.019 1.00 43.56 423 SER A CA 1
ATOM 3227 C C . SER A 1 423 ? -12.001 -1.065 -25.285 1.00 43.56 423 SER A C 1
ATOM 3229 O O . SER A 1 423 ? -13.221 -0.963 -25.408 1.00 43.56 423 SER A O 1
ATOM 3231 N N . VAL A 1 424 ? -11.392 -2.242 -25.426 1.00 46.47 424 VAL A N 1
ATOM 3232 C CA . VAL A 1 424 ? -12.175 -3.469 -25.585 1.00 46.47 424 VAL A CA 1
ATOM 3233 C C . VAL A 1 424 ? -12.554 -3.946 -24.192 1.00 46.47 424 VAL A C 1
ATOM 3235 O O . VAL A 1 424 ? -11.773 -4.615 -23.516 1.00 46.47 424 VAL A O 1
ATOM 3238 N N . ASN A 1 425 ? -13.749 -3.563 -23.750 1.00 36.75 425 ASN A N 1
ATOM 3239 C CA . ASN A 1 425 ? -14.392 -4.141 -22.578 1.00 36.75 425 ASN A CA 1
ATOM 3240 C C . ASN A 1 425 ? -15.424 -5.177 -23.043 1.00 36.75 425 ASN A C 1
ATOM 3242 O O . ASN A 1 425 ? -16.344 -4.852 -23.787 1.00 36.75 425 ASN A O 1
ATOM 3246 N N . ASP A 1 426 ? -15.249 -6.421 -22.594 1.00 34.28 426 ASP A N 1
ATOM 3247 C CA . ASP A 1 426 ? -16.227 -7.518 -22.678 1.00 34.28 426 ASP A CA 1
ATOM 3248 C C . ASP A 1 426 ? -16.684 -7.966 -24.082 1.00 34.28 426 ASP A C 1
ATOM 3250 O O . ASP A 1 426 ? -17.716 -8.616 -24.250 1.00 34.28 426 ASP A O 1
ATOM 3254 N N . ILE A 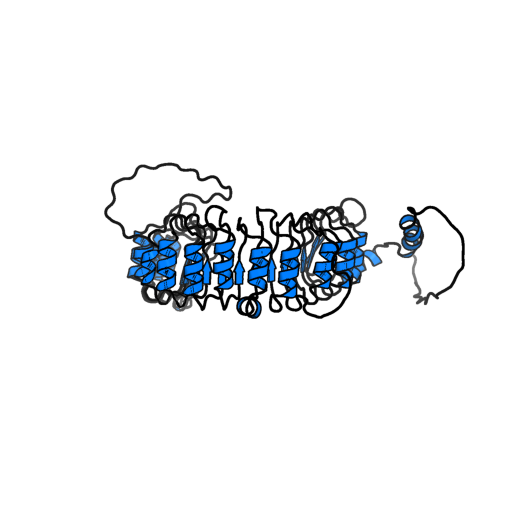1 427 ? -15.887 -7.694 -25.115 1.00 34.78 427 ILE A N 1
ATOM 3255 C CA . ILE A 1 427 ? -16.124 -8.200 -26.468 1.00 34.78 427 ILE A CA 1
ATOM 3256 C C . ILE A 1 427 ? -14.831 -8.837 -26.962 1.00 34.78 427 ILE A C 1
ATOM 3258 O O . ILE A 1 427 ? -13.941 -8.153 -27.443 1.00 34.78 427 ILE A O 1
ATOM 3262 N N . GLU A 1 428 ? -14.739 -10.153 -26.760 1.00 39.00 428 GLU A N 1
ATOM 3263 C CA . GLU A 1 428 ? -14.001 -11.123 -27.574 1.00 39.00 428 GLU A CA 1
ATOM 3264 C C . GLU A 1 428 ? -13.008 -10.481 -28.570 1.00 39.00 428 GLU A C 1
ATOM 3266 O O . GLU A 1 428 ? -13.427 -9.929 -29.587 1.00 39.00 428 GLU A O 1
ATOM 3271 N N . CYS A 1 429 ? -11.692 -10.566 -28.323 1.00 41.44 429 CYS A N 1
ATOM 3272 C CA . CYS A 1 429 ? -10.668 -10.148 -29.300 1.00 41.44 429 CYS A CA 1
ATOM 3273 C C . CYS A 1 429 ? -10.933 -10.753 -30.698 1.00 41.44 429 CYS A C 1
ATOM 3275 O O . CYS A 1 429 ? -10.626 -10.137 -31.719 1.00 41.44 429 CYS A O 1
ATOM 3277 N N . SER A 1 430 ? -11.601 -11.914 -30.745 1.00 38.62 430 SER A N 1
ATOM 3278 C CA . SER A 1 430 ? -12.151 -12.546 -31.946 1.00 38.62 430 SER A CA 1
ATOM 3279 C C . SER A 1 430 ? -13.120 -11.668 -32.737 1.00 38.62 430 SER A C 1
ATOM 3281 O O . SER A 1 430 ? -13.139 -11.804 -33.947 1.00 38.62 430 SER A O 1
ATOM 3283 N N . ARG A 1 431 ? -13.898 -10.758 -32.140 1.00 40.81 431 ARG A N 1
ATOM 3284 C CA . ARG A 1 431 ? -14.793 -9.831 -32.861 1.00 40.81 431 ARG A CA 1
ATOM 3285 C C . ARG A 1 431 ? -14.052 -8.655 -33.490 1.00 40.81 431 ARG A C 1
ATOM 3287 O O . ARG A 1 431 ? -14.447 -8.240 -34.571 1.00 40.81 431 ARG A O 1
ATOM 3294 N N . VAL A 1 432 ? -12.977 -8.162 -32.869 1.00 47.62 432 VAL A N 1
ATOM 3295 C CA . VAL A 1 432 ? -12.095 -7.146 -33.480 1.00 47.62 432 VAL A CA 1
ATOM 3296 C C . VAL A 1 432 ? -11.315 -7.764 -34.642 1.00 47.62 432 VAL A C 1
ATOM 3298 O O . VAL A 1 432 ? -11.309 -7.205 -35.734 1.00 47.62 432 VAL A O 1
ATOM 3301 N N . LEU A 1 433 ? -10.753 -8.963 -34.446 1.00 46.03 433 LEU A N 1
ATOM 3302 C CA . LEU A 1 433 ? -10.090 -9.733 -35.506 1.00 46.03 433 LEU A CA 1
ATOM 3303 C C . LEU A 1 433 ? -11.062 -10.123 -36.629 1.00 46.03 433 LEU A C 1
ATOM 3305 O O . LEU A 1 433 ? -10.742 -9.962 -37.800 1.00 46.03 433 LEU A O 1
ATOM 3309 N N . LYS A 1 434 ? -12.273 -10.583 -36.294 1.00 40.34 434 LYS A N 1
ATOM 3310 C CA . LYS A 1 434 ? -13.308 -10.945 -37.272 1.00 40.34 434 LYS A CA 1
ATOM 3311 C C . LYS A 1 434 ? -13.805 -9.727 -38.045 1.00 40.34 434 LYS A C 1
ATOM 3313 O O . LYS A 1 434 ? -13.912 -9.822 -39.255 1.00 40.34 434 LYS A O 1
ATOM 3318 N N . TYR A 1 435 ? -14.007 -8.578 -37.396 1.00 40.75 435 TYR A N 1
ATOM 3319 C CA . TYR A 1 435 ? -14.329 -7.327 -38.088 1.00 40.75 435 TYR A CA 1
ATOM 3320 C C . TYR A 1 435 ? -13.203 -6.898 -39.037 1.00 40.75 435 TYR A C 1
ATOM 3322 O O . TYR A 1 435 ? -13.486 -6.507 -40.161 1.00 40.75 435 TYR A O 1
ATOM 3330 N N . TYR A 1 436 ? -11.934 -7.025 -38.637 1.00 42.97 436 TYR A N 1
ATOM 3331 C CA . TYR A 1 436 ? -10.781 -6.715 -39.492 1.00 42.97 436 TYR A CA 1
ATOM 3332 C C . TYR A 1 436 ? -10.686 -7.641 -40.722 1.00 42.97 436 TYR A C 1
ATOM 3334 O O . TYR A 1 436 ? -10.462 -7.178 -41.838 1.00 42.97 436 TYR A O 1
ATOM 3342 N N . VAL A 1 437 ? -10.936 -8.943 -40.534 1.00 43.06 437 VAL A N 1
ATOM 3343 C CA . VAL A 1 437 ? -10.998 -9.940 -41.620 1.00 43.06 437 VAL A CA 1
ATOM 3344 C C . VAL A 1 437 ? -12.224 -9.723 -42.522 1.00 43.06 437 VAL A C 1
ATOM 3346 O O . VAL A 1 437 ? -12.128 -9.874 -43.736 1.00 43.06 437 VAL A O 1
ATOM 3349 N N . GLU A 1 438 ? -13.376 -9.343 -41.961 1.00 36.88 438 GLU A N 1
ATOM 3350 C CA . GLU A 1 438 ? -14.637 -9.143 -42.695 1.00 36.88 438 GLU A CA 1
ATOM 3351 C C . GLU A 1 438 ? -14.715 -7.790 -43.423 1.00 36.88 438 GLU A C 1
ATOM 3353 O O . GLU A 1 438 ? -15.414 -7.686 -44.429 1.00 36.88 438 GLU A O 1
ATOM 3358 N N . THR A 1 439 ? -13.997 -6.759 -42.962 1.00 39.56 439 THR A N 1
ATOM 3359 C CA . THR A 1 439 ? -13.973 -5.417 -43.587 1.00 39.56 439 THR A CA 1
ATOM 3360 C C . THR A 1 439 ? -12.912 -5.244 -44.676 1.00 39.56 439 THR A C 1
ATOM 3362 O O . THR A 1 439 ? -12.730 -4.139 -45.182 1.00 39.56 439 THR A O 1
ATOM 3365 N N . GLY A 1 440 ? -12.276 -6.333 -45.116 1.00 38.03 440 GLY A N 1
ATOM 3366 C CA . GLY A 1 440 ? -11.425 -6.315 -46.306 1.00 38.03 440 GLY A CA 1
ATOM 3367 C C . GLY A 1 440 ? -10.031 -5.739 -46.070 1.00 38.03 440 GLY A C 1
ATOM 3368 O O . GLY A 1 440 ? -9.489 -5.079 -46.954 1.00 38.03 440 GLY A O 1
ATOM 3369 N N . GLY A 1 441 ? -9.428 -6.014 -44.908 1.00 41.94 441 GLY A N 1
ATOM 3370 C CA . GLY A 1 441 ? -7.972 -5.993 -44.787 1.00 41.94 441 GLY A CA 1
ATOM 3371 C C . GLY A 1 441 ? -7.402 -7.066 -45.710 1.00 41.94 441 GLY A C 1
ATOM 3372 O O . GLY A 1 441 ? -7.364 -8.240 -45.355 1.00 41.94 441 GLY A O 1
ATOM 3373 N N . ASP A 1 442 ? -7.066 -6.662 -46.928 1.00 36.75 442 ASP A N 1
ATOM 3374 C CA . ASP A 1 442 ? -6.628 -7.513 -48.024 1.00 36.75 442 ASP A CA 1
ATOM 3375 C C . ASP A 1 442 ? -5.362 -8.288 -47.615 1.00 36.75 442 ASP A C 1
ATOM 3377 O O . ASP A 1 442 ? -4.237 -7.785 -47.661 1.00 36.75 442 ASP A O 1
ATOM 3381 N N . SER A 1 443 ? -5.555 -9.521 -47.138 1.00 38.91 443 SER A N 1
ATOM 3382 C CA . SER A 1 443 ? -4.500 -10.368 -46.570 1.00 38.91 443 SER A CA 1
ATOM 3383 C C . SER A 1 443 ? -3.418 -10.746 -47.590 1.00 38.91 443 SER A C 1
ATOM 3385 O O . SER A 1 443 ? -2.315 -11.146 -47.208 1.00 38.91 443 SER A O 1
ATOM 3387 N N . ASP A 1 444 ? -3.715 -10.589 -48.884 1.00 34.97 444 ASP A N 1
ATOM 3388 C CA . ASP A 1 444 ? -2.870 -11.029 -49.996 1.00 34.97 444 ASP A CA 1
ATOM 3389 C C . ASP A 1 444 ? -2.071 -9.894 -50.663 1.00 34.97 444 ASP A C 1
ATOM 3391 O O . ASP A 1 444 ? -1.006 -10.156 -51.231 1.00 34.97 444 ASP A O 1
ATOM 3395 N N . SER A 1 445 ? -2.521 -8.634 -50.598 1.00 31.69 445 SER A N 1
ATOM 3396 C CA . SER A 1 445 ? -1.759 -7.494 -51.147 1.00 31.69 445 SER A CA 1
ATOM 3397 C C . SER A 1 445 ? -0.703 -6.995 -50.167 1.00 31.69 445 SER A C 1
ATOM 3399 O O . SER A 1 445 ? 0.438 -6.724 -50.550 1.00 31.69 445 SER A O 1
ATOM 3401 N N . LEU A 1 446 ? -1.034 -7.011 -48.880 1.00 33.72 446 LEU A N 1
ATOM 3402 C CA . LEU A 1 446 ? -0.121 -6.642 -47.815 1.00 33.72 446 LEU A CA 1
ATOM 3403 C C . LEU A 1 446 ? 1.003 -7.673 -47.631 1.00 33.72 446 LEU A C 1
ATOM 3405 O O . LEU A 1 446 ? 2.140 -7.279 -47.447 1.00 33.72 446 LEU A O 1
ATOM 3409 N N . THR A 1 447 ? 0.785 -8.980 -47.809 1.00 33.44 447 THR A N 1
ATOM 3410 C CA . THR A 1 447 ? 1.879 -9.973 -47.702 1.00 33.44 447 THR A CA 1
ATOM 3411 C C . THR A 1 447 ? 2.952 -9.856 -48.794 1.00 33.44 447 THR A C 1
ATOM 3413 O O . THR A 1 447 ? 4.094 -10.257 -48.556 1.00 33.44 447 THR A O 1
ATOM 3416 N N . ARG A 1 448 ? 2.643 -9.273 -49.964 1.00 28.14 448 ARG A N 1
ATOM 3417 C CA . ARG A 1 448 ? 3.633 -9.030 -51.033 1.00 28.14 448 ARG A CA 1
ATOM 3418 C C . ARG A 1 448 ? 4.381 -7.705 -50.902 1.00 28.14 448 ARG A C 1
ATOM 3420 O O . ARG A 1 448 ? 5.554 -7.685 -51.260 1.00 28.14 448 ARG A O 1
ATOM 3427 N N . GLU A 1 449 ? 3.764 -6.654 -50.359 1.00 29.16 449 GLU A N 1
ATOM 3428 C CA . GLU A 1 449 ? 4.454 -5.387 -50.047 1.00 29.16 449 GLU A CA 1
ATOM 3429 C C . GLU A 1 449 ? 5.132 -5.393 -48.654 1.00 29.16 449 GLU A C 1
ATOM 3431 O O . GLU A 1 449 ? 6.157 -4.736 -48.462 1.00 29.16 449 GLU A O 1
ATOM 3436 N N . TRP A 1 450 ? 4.663 -6.215 -47.703 1.00 33.00 450 TRP A N 1
ATOM 3437 C CA . TRP A 1 450 ? 5.243 -6.382 -46.356 1.00 33.00 450 TRP A CA 1
ATOM 3438 C C . TRP A 1 450 ? 6.610 -7.071 -46.346 1.00 33.00 450 TRP A C 1
ATOM 3440 O O . TRP A 1 450 ? 7.436 -6.770 -45.485 1.00 33.00 450 TRP A O 1
ATOM 3450 N N . TYR A 1 451 ? 6.889 -7.971 -47.294 1.00 27.66 451 TYR A N 1
ATOM 3451 C CA . TYR A 1 451 ? 8.217 -8.591 -47.401 1.00 27.66 451 TYR A CA 1
ATOM 3452 C C . TYR A 1 451 ? 9.276 -7.642 -47.984 1.00 27.66 451 TYR A C 1
ATOM 3454 O O . TYR A 1 451 ? 10.465 -7.838 -47.738 1.00 27.66 451 TYR A O 1
ATOM 3462 N N . THR A 1 452 ? 8.867 -6.612 -48.729 1.00 30.56 452 THR A N 1
ATOM 3463 C CA . THR A 1 452 ? 9.778 -5.641 -49.352 1.00 30.56 452 THR A CA 1
ATOM 3464 C C . THR A 1 452 ? 10.186 -4.505 -48.413 1.00 30.56 452 THR A C 1
ATOM 3466 O O . THR A 1 452 ? 11.355 -4.123 -48.424 1.00 30.56 452 THR A O 1
ATOM 3469 N N . ASP A 1 453 ? 9.298 -4.031 -47.535 1.00 29.95 453 ASP A N 1
ATOM 3470 C CA . ASP A 1 453 ? 9.599 -2.885 -46.655 1.00 29.95 453 ASP A CA 1
ATOM 3471 C C . ASP A 1 453 ? 10.232 -3.258 -45.303 1.00 29.95 453 ASP A C 1
ATOM 3473 O O . ASP A 1 453 ? 10.869 -2.423 -44.660 1.00 29.95 453 ASP A O 1
ATOM 3477 N N . CYS A 1 454 ? 10.178 -4.529 -44.893 1.00 29.80 454 CYS A N 1
ATOM 3478 C CA . CYS A 1 454 ? 10.987 -5.035 -43.774 1.00 29.80 454 CYS A CA 1
ATOM 3479 C C . CYS A 1 454 ? 12.422 -5.435 -44.183 1.00 29.80 454 CYS A C 1
ATOM 3481 O O . CYS A 1 454 ? 13.180 -5.935 -43.350 1.00 29.80 454 CYS A O 1
ATOM 3483 N N . GLY A 1 455 ? 12.817 -5.204 -45.441 1.00 32.12 455 GLY A N 1
ATOM 3484 C CA . GLY A 1 455 ? 14.088 -5.647 -46.016 1.00 32.12 455 GLY A CA 1
ATOM 3485 C C . GLY A 1 455 ? 14.833 -4.569 -46.803 1.00 32.12 455 GLY A C 1
ATOM 3486 O O . GLY A 1 455 ? 15.217 -4.814 -47.940 1.00 32.12 455 GLY A O 1
ATOM 3487 N N . ALA A 1 456 ? 15.076 -3.389 -46.222 1.00 29.64 456 ALA A N 1
ATOM 3488 C CA . ALA A 1 456 ? 15.952 -2.386 -46.840 1.00 29.64 456 ALA A CA 1
ATOM 3489 C C . ALA A 1 456 ? 16.756 -1.547 -45.830 1.00 29.64 456 ALA A C 1
ATOM 3491 O O . ALA A 1 456 ? 16.782 -0.324 -45.901 1.00 29.64 456 ALA A O 1
ATOM 3492 N N . GLN A 1 457 ? 17.482 -2.209 -44.923 1.00 32.91 457 GLN A N 1
ATOM 3493 C CA . GLN A 1 457 ? 18.757 -1.693 -44.397 1.00 32.91 457 GLN A CA 1
ATOM 3494 C C . GLN A 1 457 ? 19.768 -2.833 -44.198 1.00 32.91 457 GLN A C 1
ATOM 3496 O O . GLN A 1 457 ? 20.243 -3.100 -43.100 1.00 32.91 457 GLN A O 1
ATOM 3501 N N . SER A 1 458 ? 20.141 -3.499 -45.287 1.00 31.55 458 SER A N 1
ATOM 3502 C CA . SER A 1 458 ? 21.475 -4.092 -45.412 1.00 31.55 458 SER A CA 1
ATOM 3503 C C . SER A 1 458 ? 21.837 -4.185 -46.891 1.00 31.55 458 SER A C 1
ATOM 3505 O O . SER A 1 458 ? 21.184 -4.847 -47.692 1.00 31.55 458 SER A O 1
ATOM 3507 N N . GLY A 1 459 ? 22.864 -3.435 -47.282 1.00 26.92 459 GLY A N 1
ATOM 3508 C CA . GLY A 1 459 ? 23.410 -3.514 -48.625 1.00 26.92 459 GLY A CA 1
ATOM 3509 C C . GLY A 1 459 ? 24.125 -4.847 -48.847 1.00 26.92 459 GLY A C 1
ATOM 3510 O O . GLY A 1 459 ? 25.042 -5.177 -48.102 1.00 26.92 459 GLY A O 1
ATOM 3511 N N . GLY A 1 460 ? 23.749 -5.534 -49.930 1.00 25.48 460 GLY A N 1
ATOM 3512 C CA . GLY A 1 460 ? 24.665 -6.297 -50.783 1.00 25.48 460 GLY A CA 1
ATOM 3513 C C . GLY A 1 460 ? 24.643 -7.828 -50.676 1.00 25.48 460 GLY A C 1
ATOM 3514 O O . GLY A 1 460 ? 25.223 -8.385 -49.754 1.00 25.48 460 GLY A O 1
ATOM 3515 N N . GLY A 1 461 ? 24.141 -8.494 -51.731 1.00 25.11 461 GLY A N 1
ATOM 3516 C CA . GLY A 1 461 ? 24.758 -9.733 -52.240 1.00 25.11 461 GLY A CA 1
ATOM 3517 C C . GLY A 1 461 ? 23.880 -10.983 -52.434 1.00 25.11 461 GLY A C 1
ATOM 3518 O O . GLY A 1 461 ? 23.804 -11.812 -51.546 1.00 25.11 461 GLY A O 1
ATOM 3519 N N . GLN A 1 462 ? 23.369 -11.145 -53.665 1.00 27.52 462 GLN A N 1
ATOM 3520 C CA . GLN A 1 462 ? 23.179 -12.395 -54.443 1.00 27.52 462 GLN A CA 1
ATOM 3521 C C . GLN A 1 462 ? 22.195 -13.522 -54.012 1.00 27.52 462 GLN A C 1
ATOM 3523 O O . GLN A 1 462 ? 22.429 -14.272 -53.079 1.00 27.52 462 GLN A O 1
ATOM 3528 N N . GLN A 1 463 ? 21.160 -13.671 -54.863 1.00 28.02 463 GLN A N 1
ATOM 3529 C CA . GLN A 1 463 ? 20.593 -14.876 -55.523 1.00 28.02 463 GLN A CA 1
ATOM 3530 C C . GLN A 1 463 ? 20.471 -16.232 -54.785 1.00 28.02 463 GLN A C 1
ATOM 3532 O O . GLN A 1 463 ? 21.474 -16.836 -54.428 1.00 28.02 463 GLN A O 1
ATOM 3537 N N . GLY A 1 464 ? 19.258 -16.822 -54.825 1.00 25.33 464 GLY A N 1
ATOM 3538 C CA . GLY A 1 464 ? 19.096 -18.287 -54.900 1.00 25.33 464 GLY A CA 1
ATOM 3539 C C . GLY A 1 464 ? 17.791 -18.904 -54.364 1.00 25.33 464 GLY A C 1
ATOM 3540 O O . GLY A 1 464 ? 17.692 -19.180 -53.181 1.00 25.33 464 GLY A O 1
ATOM 3541 N N . GLU A 1 465 ? 16.879 -19.231 -55.289 1.00 25.64 465 GLU A N 1
ATOM 3542 C CA . GLU A 1 465 ? 15.993 -20.421 -55.311 1.00 25.64 465 GLU A CA 1
ATOM 3543 C C . GLU A 1 465 ? 14.685 -20.552 -54.485 1.00 25.64 465 GLU A C 1
ATOM 3545 O O . GLU A 1 465 ? 14.518 -20.108 -53.356 1.00 25.64 465 GLU A O 1
ATOM 3550 N N . ARG A 1 466 ? 13.724 -21.195 -55.173 1.00 27.69 466 ARG A N 1
ATOM 3551 C CA . ARG A 1 466 ? 12.305 -21.459 -54.876 1.00 27.69 466 ARG A CA 1
ATOM 3552 C C . ARG A 1 466 ? 12.100 -22.703 -53.996 1.00 27.69 466 ARG A C 1
ATOM 3554 O O . ARG A 1 466 ? 12.802 -23.689 -54.181 1.00 27.69 466 ARG A O 1
ATOM 3561 N N . SER A 1 467 ? 11.012 -22.735 -53.218 1.00 25.72 467 SER A N 1
ATOM 3562 C CA . SER A 1 467 ? 10.083 -23.890 -53.084 1.00 25.72 467 SER A CA 1
ATOM 3563 C C . SER A 1 467 ? 8.914 -23.514 -52.147 1.00 25.72 467 SER A C 1
ATOM 3565 O O . SER A 1 467 ? 9.130 -23.065 -51.032 1.00 25.72 467 SER A O 1
ATOM 3567 N N . ASP A 1 468 ? 7.692 -23.349 -52.659 1.00 28.64 468 ASP A N 1
ATOM 3568 C CA . ASP A 1 468 ? 6.612 -24.349 -52.811 1.00 28.64 468 ASP A CA 1
ATOM 3569 C C . ASP A 1 468 ? 5.933 -24.763 -51.489 1.00 28.64 468 ASP A C 1
ATOM 3571 O O . ASP A 1 468 ? 6.528 -25.493 -50.704 1.00 28.64 468 ASP A O 1
ATOM 3575 N N . SER A 1 469 ? 4.668 -24.351 -51.269 1.00 25.06 469 SER A N 1
ATOM 3576 C CA . SER A 1 469 ? 3.695 -25.019 -50.370 1.00 25.06 469 SER A CA 1
ATOM 3577 C C . SER A 1 469 ? 2.247 -24.507 -50.549 1.00 25.06 469 SER A C 1
ATOM 3579 O O . SER A 1 469 ? 1.778 -23.617 -49.851 1.00 25.06 469 SER A O 1
ATOM 3581 N N . ARG A 1 470 ? 1.563 -25.110 -51.531 1.00 25.42 470 ARG A N 1
ATOM 3582 C CA . ARG A 1 470 ? 0.135 -25.508 -51.616 1.00 25.42 470 ARG A CA 1
ATOM 3583 C C . ARG A 1 470 ? -0.925 -24.774 -50.761 1.00 25.42 470 ARG A C 1
ATOM 3585 O O . ARG A 1 470 ? -1.130 -25.084 -49.593 1.00 25.42 470 ARG A O 1
ATOM 3592 N N . MET A 1 471 ? -1.733 -23.963 -51.452 1.00 25.11 471 MET A N 1
ATOM 3593 C CA . MET A 1 471 ? -3.090 -23.531 -51.079 1.00 25.11 471 MET A CA 1
ATOM 3594 C C . MET A 1 471 ? -4.088 -24.707 -51.145 1.00 25.11 471 MET A C 1
ATOM 3596 O O . MET A 1 471 ? -4.198 -25.372 -52.177 1.00 25.11 471 MET A O 1
ATOM 3600 N N . LEU A 1 472 ? -4.861 -24.919 -50.077 1.00 26.52 472 LEU A N 1
ATOM 3601 C CA . LEU A 1 472 ? -6.093 -25.716 -50.079 1.00 26.52 472 LEU A CA 1
ATOM 3602 C C . LEU A 1 472 ? -7.281 -24.752 -50.192 1.00 26.52 472 LEU A C 1
ATOM 3604 O O . LEU A 1 472 ? -7.631 -24.067 -49.237 1.00 26.52 472 LEU A O 1
ATOM 3608 N N . ALA A 1 473 ? -7.872 -24.689 -51.384 1.00 26.25 473 ALA A N 1
ATOM 3609 C CA . ALA A 1 473 ? -9.078 -23.922 -51.665 1.00 26.25 473 ALA A CA 1
ATOM 3610 C C . ALA A 1 473 ? -10.328 -24.683 -51.192 1.00 26.25 473 ALA A C 1
ATOM 3612 O O . ALA A 1 473 ? -10.550 -25.827 -51.590 1.00 26.25 473 ALA A O 1
ATOM 3613 N N . VAL A 1 474 ? -11.178 -24.026 -50.400 1.00 27.88 474 VAL A N 1
ATOM 3614 C CA . VAL A 1 474 ? -12.570 -24.439 -50.171 1.00 27.88 474 VAL A CA 1
ATOM 3615 C C . VAL A 1 474 ? -13.457 -23.404 -50.852 1.00 27.88 474 VAL A C 1
ATOM 3617 O O . VAL A 1 474 ? -13.567 -22.268 -50.403 1.00 27.88 474 VAL A O 1
ATOM 3620 N N . GLY A 1 475 ? -14.037 -23.794 -51.986 1.00 28.64 475 GLY A N 1
ATOM 3621 C CA . GLY A 1 475 ? -14.975 -22.973 -52.742 1.00 28.64 475 GLY A CA 1
ATOM 3622 C C . GLY A 1 475 ? -16.391 -23.058 -52.182 1.00 28.64 475 GLY A C 1
ATOM 3623 O O . GLY A 1 475 ? -16.862 -24.143 -51.842 1.00 28.64 475 GLY A O 1
ATOM 3624 N N . LEU A 1 476 ? -17.097 -21.928 -52.176 1.00 26.72 476 LEU A N 1
ATOM 3625 C CA . LEU A 1 476 ? -18.552 -21.889 -52.079 1.00 26.72 476 LEU A CA 1
ATOM 3626 C C . LEU A 1 476 ? -19.115 -20.952 -53.153 1.00 26.72 476 LEU A C 1
ATOM 3628 O O . LEU A 1 476 ? -18.693 -19.811 -53.312 1.00 26.72 476 LEU A O 1
ATOM 3632 N N . ARG A 1 477 ? -20.040 -21.528 -53.925 1.00 28.58 477 ARG A N 1
ATOM 3633 C CA . ARG A 1 477 ? -20.764 -20.960 -55.063 1.00 28.58 477 ARG A CA 1
ATOM 3634 C C . ARG A 1 477 ? -21.680 -19.819 -54.612 1.00 28.58 477 ARG A C 1
ATOM 3636 O O . ARG A 1 477 ? -22.445 -20.005 -53.671 1.00 28.58 477 ARG A O 1
ATOM 3643 N N . SER A 1 478 ? -21.684 -18.710 -55.347 1.00 29.38 478 SER A N 1
ATOM 3644 C CA . SER A 1 478 ? -22.761 -17.719 -55.319 1.00 29.38 478 SER A CA 1
ATOM 3645 C C . SER A 1 478 ? -23.806 -18.070 -56.383 1.00 29.38 478 SER A C 1
ATOM 3647 O O . SER A 1 478 ? -23.480 -18.338 -57.540 1.00 29.38 478 SER A O 1
ATOM 3649 N N . GLY A 1 479 ? -25.071 -18.119 -55.975 1.00 28.03 479 GLY A N 1
ATOM 3650 C CA . GLY A 1 479 ? -26.221 -18.232 -56.862 1.00 28.03 479 GLY A CA 1
ATOM 3651 C C . GLY A 1 479 ? -27.148 -17.045 -56.650 1.00 28.03 479 GLY A C 1
ATOM 3652 O O . GLY A 1 479 ? -27.417 -16.728 -55.497 1.00 28.03 479 GLY A O 1
ATOM 3653 N N . GLY A 1 480 ? -27.621 -16.473 -57.767 1.00 29.30 480 GLY A N 1
ATOM 3654 C CA . GLY A 1 480 ? -28.870 -15.707 -57.903 1.00 29.30 480 GLY A CA 1
ATOM 3655 C C . GLY A 1 480 ? -28.940 -14.361 -57.167 1.00 29.30 480 GLY A C 1
ATOM 3656 O O . GLY A 1 480 ? -28.407 -14.214 -56.085 1.00 29.30 480 GLY A O 1
ATOM 3657 N N . GLU A 1 481 ? -29.585 -13.303 -57.640 1.00 30.70 481 GLU A N 1
ATOM 3658 C CA . GLU A 1 481 ? -30.500 -13.078 -58.752 1.00 30.70 481 GLU A CA 1
ATOM 3659 C C . GLU A 1 481 ? -30.509 -11.567 -59.059 1.00 30.70 481 GLU A C 1
ATOM 3661 O O . GLU A 1 481 ? -30.127 -10.731 -58.242 1.00 30.70 481 GLU A O 1
ATOM 3666 N N . ASN A 1 482 ? -30.954 -11.265 -60.275 1.00 33.44 482 ASN A N 1
ATOM 3667 C CA . ASN A 1 482 ? -31.261 -9.953 -60.847 1.00 33.44 482 ASN A CA 1
ATOM 3668 C C . ASN A 1 482 ? -32.358 -9.208 -60.034 1.00 33.44 482 ASN A C 1
ATOM 3670 O O . ASN A 1 482 ? -33.101 -9.870 -59.306 1.00 33.44 482 ASN A O 1
ATOM 3674 N N . PRO A 1 483 ? -32.568 -7.882 -60.207 1.00 41.22 483 PRO A N 1
ATOM 3675 C CA . PRO A 1 483 ? -33.506 -7.473 -61.266 1.00 41.22 483 PRO A CA 1
ATOM 3676 C C . PRO A 1 483 ? -33.247 -6.114 -61.967 1.00 41.22 483 PRO A C 1
ATOM 3678 O O . PRO A 1 483 ? -32.697 -5.188 -61.383 1.00 41.22 483 PRO A O 1
ATOM 3681 N N . ALA A 1 484 ? -33.733 -6.069 -63.223 1.00 33.66 484 ALA A N 1
AT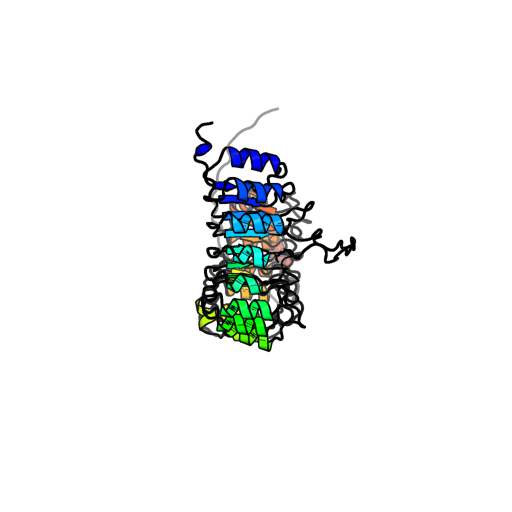OM 3682 C CA . ALA A 1 484 ? -34.404 -5.004 -64.008 1.00 33.66 484 ALA A CA 1
ATOM 3683 C C . ALA A 1 484 ? -34.218 -3.519 -63.604 1.00 33.66 484 ALA A C 1
ATOM 3685 O O . ALA A 1 484 ? -34.367 -3.162 -62.441 1.00 33.66 484 ALA A O 1
ATOM 3686 N N . VAL A 1 485 ? -34.011 -2.572 -64.529 1.00 34.75 485 VAL A N 1
ATOM 3687 C CA . VAL A 1 485 ? -34.587 -2.375 -65.884 1.00 34.75 485 VAL A CA 1
ATOM 3688 C C . VAL A 1 485 ? -33.520 -1.933 -66.879 1.00 34.75 485 VAL A C 1
ATOM 3690 O O . VAL A 1 485 ? -32.640 -1.145 -66.469 1.00 34.75 485 VAL A O 1
#

Sequence (485 aa):
MKALDQLCVLDIDGCELITDRSVVEIAKEMKFMQVFSAPNCPKLSNGTLNACAKYWKTTLKKLVLSFSLQKSFSIQSIDNLAQNCTRLRTLELVHVFGRSFLPTHEFIASPSPTQPRSPQPSVCQSLSKLKGLQRLDVTASTEVSDFQSLQECQTLTELHAGYCTKLDSRSLSTLSHALVNLHTLCVKYCALVDGNALISVSKHCVGLESLDVSGMKANQVSGDELQTALVGFQNLKELVLDSVATLNDGVIDAFCKHSLSNSTLQRLSYSQIPSNSVTMRSLVSVFHSLVHLKSLDISHNTNITISSPFPTTDSHKLRAKSLRSLNITGCKDISDRGFRYVMESCDSLSTLSCSQLELVTDASLHALSEHGKSLRYLSMVGCLRLTDCGVLKMLENVVVLKSVSIQFSRVVNGVTLGMDSISVNDIECSRVLKYYVETGGDSDSLTREWYTDCGAQSGGGQQGERSDSRMLAVGLRSGGENPAV

Secondary structure (DSSP, 8-state):
-TTGGG--EEE-TT-TT--HHHHHHHHHH-TT--EEEETT-TT--HHHHHHHHHHSTTT--EEEEE--SS-PPPHHHHHHHHHH-TT--EEEEET-SSS---SSS-----PPP------PPPHHHHHTT-TT--EEE-TT-TT---GGGGGG-TT--EEE-TT-TT-BHHHHHHHHHH-TT--EEE-TT-TB--HHHHHHHHHH-TT--EEE-TT--TTT--HHHHHHHHHH-SS-SEEE-TT-TT--HHHHHHHHH-HHHHHH--EEE--S-TTS---HHHHHHHHHH-TT--EEE-TT-TT----S----S-----S-TT--EEE-TT-TT--HHHHHHHHHH-TT--EEE-TT-SS--HHHHHHHHHH-TT--EEE-TT-TT--HHHHHHHHHH-TT-SEEEE-SSGGGSSSS---S-EEEESS-HHHHHHHHHHTT--HHHHHHHHHHHTS-S----------------------------

Foldseek 3Di:
DVVQQPDQEDADEQVQPDALVNLLVSLVRHQQHAYDHYENHQRYELSNLVSCLPRVLDHYAEDHYEHHQDYAHDLVSLLSNLVRNLNHAYYAYANRADHDDDVDPDDPDDDDDDDDDDDRDASLLSNLSNLNYAEYHCANHQRHADLLSVLSNLNHQEYHHENHAHDALVSLLSNLQSNLNHQYDAHAPHARAALVSLLSNLQRNQNHAEYHHEQADCVGYALVSLLNSLLSHQAYQYYAHEQHARDALVSLLSNLPNLRNLVHYAYYEHEPHPNLRYECSSVVSCQQRNQNHAEYHHAQSQHNADDDDDPPDDDDDRANANHAYYAHHNNQRQALVNLLVNLVRYQQHAEYHHAQHAHYELSSLVSCLVRVQNYAYYEHEQHARYEPVSVLSSLVRRQRYQWYWYANYVNPDDDDDPDNTPTDHRDGSVVVVVCCVVVCPPPPVCVVVVVVVVPPPDDDDDDDDDDDDDDDDDDDDDDDDDDDD